Protein AF-I0IJE6-F1 (afdb_monomer_lite)

Radius of gyration: 28.17 Å; chains: 1; bounding box: 78×55×83 Å

Secondary structure (DSSP, 8-state):
---------SS-S-TTHHHHHHHHHHHHHHHHHHTT-----EEEEEEEE-S--TT---SEEEESTTTSS--HHHHTTHHHHHHHHHHHSGGGG----SHHHHHHHHHHHHHHHHHHHHHHHHHT-TTSPTTEEEEEPPPEEETTEEEEEEEEEEHHHHHHS---S--EEE-TTS-EEEPPSSHHHHHHHHHHHHHHHHHTSTTTTSSS-TT--HHHHHHHHHHHHHHHHHHHTT---TT--HHHHHHHHHHH--BTTB---EEEEE--GGGGTSTT---PPEEEEEEEEEPTT-HHHHHHHHTT-BTTEEEEEETTEEEEEEESTTSPPP-TTPPEEEEEEETTEEEEEETTEEEEEEETTEEE---PPPPHHHHHHHHHHHSTT--HHHHHHHHHHHHHHHTSSS-EEEEE-TTHHHHHHHTGGGSEEEEEEE--HHHHHHHHTSSSEEEE-TTSEEEEEEE-------TT--GGGHHHHHHHHHHHHH-SS--EEEEE-TTS-EEEESPPPPPB-HHHHHHHHHHHHHHHHS-GGGS-HHHHHHHHHHHHHTGGG--HHHHHHHHHHHHHHHHHHSSS-SS--PPPPP---TT--HHHHB-TTSPPS---

Sequence (612 aa):
MIGRMEYTIERFMWSYQAHFRMAAEFAAEGVAKQLGLELEPEVFLVGLRVEEPAAVVHAACVEPEDHHWADSASMDHLAEEIEAEVKRDPAAEMFISHPVGARRYAEGLRAAAVRRLILGHLEACDHRPPGRRILVSGAVRRDDHWICMVLTVDERVWEAVPSIEMTGREDHRGSVYHVPASLAEAAVRELFAEVSRALTMPDAGSDLHFLDAYDELLRRAGARFFFGLISRGGFGQRGDTRQFAALDGLSLAAYEKQEARGRIVLLGPLAAASDDAWAPPLSIRFREPLSIHNLRGLRKVLSLTNDSTAAVCTPDGVIGTASGVGSAEPVAGRPVLACFEGRAAWSVHAEGRELMRIEDGRPGLPAQPLEPVDFAFELRRRVPGLGRQDADALAGLATTLAGADHGAVLVVTPDAAAEAGRLQATSLPIEPVTLTEPLALTFAGIDGATLCDARMQVHAIGVILDGLATEKGDPARGARLNATLRYVESSPGRRCAMVVSEDGGIELLPKLKPAVHPEERRAALAELARLADDDPERHARKDELAAIERVRRCAHTLEDDHCAAANRDLASIESRFYKDAEFKITTPPWRVDPSFAPERDLREDAPRTTQD

pLDDT: mean 80.98, std 14.43, range [26.55, 97.56]

Organism: Phycisphaera mikurensis (strain NBRC 102666 / KCTC 22515 / FYK2301M01) (NCBI:txid1142394)

InterPro domains:
  IPR003390 DNA integrity scanning protein, DisA, N-terminal [PS51794] (376-521)
  IPR048554 Probable sensor domain DACNG [PF21752] (13-225)
  IPR048555 Probable sensor domain DACNH [PF21750] (243-350)

Foldseek 3Di:
DDDAPAVDQPQDPDDQQQLLQVLLQVLLVVLCVLQVHPFVKDKKKKWAFADDDPPRPARIDIVVAFADLDHRVLCSCLNVCLVVQLVPDPCVPDDDPDPVVVVVVSVQSSQVSSQCSVVVSQVPRPSDDPQKDKDKAGFADDDRIGMIMIMITRNVRVVPAQFADDQWDQDPVRDIDGAQGALSSLLVRLSSVQSNVLSPDPPRSPDSCSNVPSQVSSLSSVLRNVQSQLVLLQQDDPPDSVLLVLVLVLQQDDDPNFGQFFKEWEHEPVLPPDPPRDDADFPFFDPAADASNPSRVVSVQRVVGDQFKHFYAGSRHTGHMGGRPNPDAQDRSGTWMWGRDGRSWIFIDHSNDTRWITHVSGIYGDQPLCDLVNQLLQVCLQEPPQDSVNSSQVSVLLQLQLPDQAKAKEKEYQCLQVVCVVQVVQWAFDDWDADDNVVSNVLRPAAAHFGAYSRRITGTGRGQAQADQDPPADPVPDDRVRSVQRRCVRDPGRMWMWIHHSNSDTDIPPDDDAADAPVLLVVLLVQLQCVLPDDCVVDGPNSNSVSVVSCVSCLQQDDPVSLVSNQVSLCSSQCVVCVSHPDGDHDDRRDHNPPHDCVNRHDNPRDDPDDD

Structure (mmCIF, N/CA/C/O backbone):
data_AF-I0IJE6-F1
#
_entry.id   AF-I0IJE6-F1
#
loop_
_atom_site.group_PDB
_atom_site.id
_atom_site.type_symbol
_atom_site.label_atom_id
_atom_site.label_alt_id
_atom_site.label_comp_id
_atom_site.label_asym_id
_atom_site.label_entity_id
_atom_site.label_seq_id
_atom_site.pdbx_PDB_ins_code
_atom_site.Cartn_x
_atom_site.Cartn_y
_atom_site.Cartn_z
_atom_site.occupancy
_atom_site.B_iso_or_equiv
_atom_site.auth_seq_id
_atom_site.auth_comp_id
_atom_site.auth_asym_id
_atom_site.auth_atom_id
_atom_site.pdbx_PDB_model_num
ATOM 1 N N . MET A 1 1 ? -1.138 -26.558 -49.907 1.00 30.41 1 MET A N 1
ATOM 2 C CA . MET A 1 1 ? 0.188 -26.160 -49.400 1.00 30.41 1 MET A CA 1
ATOM 3 C C . MET A 1 1 ? -0.060 -24.859 -48.656 1.00 30.41 1 MET A C 1
ATOM 5 O O . MET A 1 1 ? -0.116 -23.812 -49.277 1.00 30.41 1 MET A O 1
ATOM 9 N N . ILE A 1 2 ? -0.473 -24.983 -47.396 1.00 26.55 2 ILE A N 1
ATOM 10 C CA . ILE A 1 2 ? -0.981 -23.889 -46.559 1.00 26.55 2 ILE A CA 1
ATOM 11 C C . ILE A 1 2 ? 0.128 -23.634 -45.545 1.00 26.55 2 ILE A C 1
ATOM 13 O O . ILE A 1 2 ? 0.554 -24.577 -44.876 1.00 26.55 2 ILE A O 1
ATOM 17 N N . GLY A 1 3 ? 0.669 -22.417 -45.550 1.00 28.00 3 GLY A N 1
ATOM 18 C CA . GLY A 1 3 ? 1.727 -22.006 -44.636 1.00 28.00 3 GLY A CA 1
ATOM 19 C C . GLY A 1 3 ? 1.231 -22.086 -43.199 1.00 28.00 3 GLY A C 1
ATOM 20 O O . GLY A 1 3 ? 0.157 -21.581 -42.889 1.00 28.00 3 GLY A O 1
ATOM 21 N N . ARG A 1 4 ? 2.005 -22.762 -42.349 1.00 27.58 4 ARG A N 1
ATOM 22 C CA . ARG A 1 4 ? 1.907 -22.637 -40.896 1.00 27.58 4 ARG A CA 1
ATOM 23 C C . ARG A 1 4 ? 2.245 -21.188 -40.544 1.00 27.58 4 ARG A C 1
ATOM 25 O O . ARG A 1 4 ? 3.359 -20.768 -40.838 1.00 27.58 4 ARG A O 1
ATOM 32 N N . MET A 1 5 ? 1.320 -20.443 -39.947 1.00 29.53 5 MET A N 1
ATOM 33 C CA . MET A 1 5 ? 1.705 -19.321 -39.091 1.00 29.53 5 MET A CA 1
ATOM 34 C C . MET A 1 5 ? 1.860 -19.901 -37.686 1.00 29.53 5 MET A C 1
ATOM 36 O O . MET A 1 5 ? 0.896 -20.026 -36.941 1.00 29.53 5 MET A O 1
ATOM 40 N N . GLU A 1 6 ? 3.074 -20.353 -37.374 1.00 30.70 6 GLU A N 1
ATOM 41 C CA . GLU A 1 6 ? 3.527 -20.466 -35.986 1.00 30.70 6 GLU A CA 1
ATOM 42 C C . GLU A 1 6 ? 3.416 -19.052 -35.386 1.00 30.70 6 GLU A C 1
ATOM 44 O O . GLU A 1 6 ? 3.846 -18.096 -36.040 1.00 30.70 6 GLU A O 1
ATOM 49 N N . TYR A 1 7 ? 2.814 -18.888 -34.197 1.00 38.88 7 TYR A N 1
ATOM 50 C CA . TYR A 1 7 ? 2.883 -17.618 -33.457 1.00 38.88 7 TYR A CA 1
ATOM 51 C C . TYR A 1 7 ? 4.349 -17.406 -33.086 1.00 38.88 7 TYR A C 1
ATOM 53 O O . TYR A 1 7 ? 4.851 -17.888 -32.072 1.00 38.88 7 TYR A O 1
ATOM 61 N N . THR A 1 8 ? 5.055 -16.769 -34.003 1.00 43.06 8 THR A N 1
ATOM 62 C CA . THR A 1 8 ? 6.453 -16.423 -33.872 1.00 43.06 8 THR A CA 1
ATOM 63 C C . THR A 1 8 ? 6.439 -15.084 -33.164 1.00 43.06 8 THR A C 1
ATOM 65 O O . THR A 1 8 ? 5.870 -14.140 -33.697 1.00 43.06 8 THR A O 1
ATOM 68 N N . ILE A 1 9 ? 6.989 -15.016 -31.952 1.00 55.72 9 ILE A N 1
ATOM 69 C CA . ILE A 1 9 ? 7.326 -13.735 -31.317 1.00 55.72 9 ILE A CA 1
ATOM 70 C C . ILE A 1 9 ? 8.219 -13.005 -32.329 1.00 55.72 9 ILE A C 1
ATOM 72 O O . ILE A 1 9 ? 9.339 -13.467 -32.574 1.00 55.72 9 ILE A O 1
ATOM 76 N N . GLU A 1 10 ? 7.713 -11.963 -32.993 1.00 59.53 10 GLU A N 1
ATOM 77 C CA . GLU A 1 10 ? 8.469 -11.269 -34.040 1.00 59.53 10 GLU A CA 1
ATOM 78 C C . GLU A 1 10 ? 9.587 -10.448 -33.387 1.00 59.53 10 GLU A C 1
ATOM 80 O O . GLU A 1 10 ? 10.744 -10.490 -33.812 1.00 59.53 10 GLU A O 1
ATOM 85 N N . ARG A 1 11 ? 9.276 -9.803 -32.258 1.00 70.50 11 ARG A N 1
ATOM 86 C CA . ARG A 1 11 ? 10.177 -8.995 -31.428 1.00 70.50 11 ARG A CA 1
ATOM 87 C C . ARG A 1 11 ? 10.630 -9.762 -30.186 1.00 70.50 11 ARG A C 1
ATOM 89 O O . ARG A 1 11 ? 10.318 -9.451 -29.034 1.00 70.50 11 ARG A O 1
ATOM 96 N N . PHE A 1 12 ? 11.435 -10.783 -30.450 1.00 78.44 12 PHE A N 1
ATOM 97 C CA . PHE A 1 12 ? 12.003 -11.671 -29.441 1.00 78.44 12 PHE A CA 1
ATOM 98 C C . PHE A 1 12 ? 13.145 -11.015 -28.646 1.00 78.44 12 PHE A C 1
ATOM 100 O O . PHE A 1 12 ? 14.198 -10.693 -29.199 1.00 78.44 12 PHE A O 1
ATOM 107 N N . MET A 1 13 ? 12.970 -10.886 -27.326 1.00 84.12 13 MET A N 1
ATOM 108 C CA . MET A 1 13 ? 14.042 -10.544 -26.384 1.00 84.12 13 MET A CA 1
ATOM 109 C C . MET A 1 13 ? 14.630 -11.799 -25.726 1.00 84.12 13 MET A C 1
ATOM 111 O O . MET A 1 13 ? 15.848 -11.951 -25.699 1.00 84.12 13 MET A O 1
ATOM 115 N N . TRP A 1 14 ? 13.780 -12.688 -25.188 1.00 86.81 14 TRP A N 1
ATOM 116 C CA . TRP A 1 14 ? 14.159 -14.019 -24.686 1.00 86.81 14 TRP A CA 1
ATOM 117 C C . TRP A 1 14 ? 12.934 -14.942 -24.520 1.00 86.81 14 TRP A C 1
ATOM 119 O O . TRP A 1 14 ? 11.794 -14.489 -24.439 1.00 86.81 14 TRP A O 1
ATOM 129 N N . SER A 1 15 ? 13.161 -16.252 -24.375 1.00 79.56 15 SER A N 1
ATOM 130 C CA . SER A 1 15 ? 12.117 -17.292 -24.463 1.00 79.56 15 SER A CA 1
ATOM 131 C C . SER A 1 15 ? 10.980 -17.238 -23.435 1.00 79.56 15 SER A C 1
ATOM 133 O O . SER A 1 15 ? 9.927 -17.818 -23.676 1.00 79.56 15 SER A O 1
ATOM 135 N N . TYR A 1 16 ? 11.174 -16.587 -22.287 1.00 83.88 16 TYR A N 1
ATOM 136 C CA . TYR A 1 16 ? 10.201 -16.566 -21.185 1.00 83.88 16 TYR A CA 1
ATOM 137 C C . TYR A 1 16 ? 9.647 -15.158 -20.908 1.00 83.88 16 TYR A C 1
ATOM 139 O O . TYR A 1 16 ? 9.046 -14.936 -19.857 1.00 83.88 16 TYR A O 1
ATOM 147 N N . GLN A 1 17 ? 9.825 -14.208 -21.836 1.00 84.94 17 GLN A N 1
ATOM 148 C CA . GLN A 1 17 ? 9.442 -12.802 -21.646 1.00 84.94 17 GLN A CA 1
ATOM 149 C C . GLN A 1 17 ? 7.967 -12.608 -21.264 1.00 84.94 17 GLN A C 1
ATOM 151 O O . GLN A 1 17 ? 7.673 -11.893 -20.306 1.00 84.94 17 GLN A O 1
ATOM 156 N N . ALA A 1 18 ? 7.050 -13.325 -21.920 1.00 83.31 18 ALA A N 1
ATOM 157 C CA . ALA A 1 18 ? 5.619 -13.237 -21.639 1.00 83.31 18 ALA A CA 1
ATOM 158 C C . ALA A 1 18 ? 5.265 -13.757 -20.235 1.00 83.31 18 ALA A C 1
ATOM 160 O O . ALA A 1 18 ? 4.507 -13.124 -19.500 1.00 83.31 18 ALA A O 1
ATOM 161 N N . HIS A 1 19 ? 5.845 -14.892 -19.829 1.00 80.62 19 HIS A N 1
ATOM 162 C CA . HIS A 1 19 ? 5.647 -15.457 -18.488 1.00 80.62 19 HIS A CA 1
ATOM 163 C C . HIS A 1 19 ? 6.209 -14.541 -17.405 1.00 80.62 19 HIS A C 1
ATOM 165 O O . HIS A 1 19 ? 5.562 -14.307 -16.386 1.00 80.62 19 HIS A O 1
ATOM 171 N N . PHE A 1 20 ? 7.398 -13.993 -17.650 1.00 86.31 20 PHE A N 1
ATOM 172 C CA . PHE A 1 20 ? 8.044 -13.065 -16.739 1.00 86.31 20 PHE A CA 1
ATOM 173 C C . PHE A 1 20 ? 7.200 -11.806 -16.519 1.00 86.31 20 PHE A C 1
ATOM 175 O O . PHE A 1 20 ? 6.989 -11.401 -15.377 1.00 86.31 20 PHE A O 1
ATOM 182 N N . ARG A 1 21 ? 6.678 -11.218 -17.603 1.00 89.62 21 ARG A N 1
ATOM 183 C CA . ARG A 1 21 ? 5.782 -10.059 -17.545 1.00 89.62 21 ARG A CA 1
ATOM 184 C C . ARG A 1 21 ? 4.524 -10.358 -16.730 1.00 89.62 21 ARG A C 1
ATOM 186 O O . ARG A 1 21 ? 4.221 -9.600 -15.816 1.00 89.62 21 ARG A O 1
ATOM 193 N N . MET A 1 22 ? 3.833 -11.467 -17.013 1.00 83.25 22 MET A N 1
ATOM 194 C CA . MET A 1 22 ? 2.630 -11.862 -16.263 1.00 83.25 22 MET A CA 1
ATOM 195 C C . MET A 1 22 ? 2.921 -12.042 -14.769 1.00 83.25 22 MET A C 1
ATOM 197 O O . MET A 1 22 ? 2.165 -11.561 -13.934 1.00 83.25 22 MET A O 1
ATOM 201 N N . ALA A 1 23 ? 4.033 -12.694 -14.416 1.00 83.81 23 ALA A N 1
ATOM 202 C CA . ALA A 1 23 ? 4.430 -12.856 -13.019 1.00 83.81 23 ALA A CA 1
ATOM 203 C C . ALA A 1 23 ? 4.714 -11.504 -12.335 1.00 83.81 23 ALA A C 1
ATOM 205 O O . ALA A 1 23 ? 4.320 -11.294 -11.189 1.00 83.81 23 ALA A O 1
ATOM 206 N N . ALA A 1 24 ? 5.359 -10.570 -13.040 1.00 89.69 24 ALA A N 1
ATOM 207 C CA . ALA A 1 24 ? 5.602 -9.221 -12.533 1.00 89.69 24 ALA A CA 1
ATOM 208 C C . ALA A 1 24 ? 4.302 -8.411 -12.359 1.00 89.69 24 ALA A C 1
ATOM 210 O O . ALA A 1 24 ? 4.184 -7.659 -11.392 1.00 89.69 24 ALA A O 1
ATOM 211 N N . GLU A 1 25 ? 3.325 -8.588 -13.252 1.00 90.25 25 GLU A N 1
ATOM 212 C CA . GLU A 1 25 ? 1.989 -7.984 -13.163 1.00 90.25 25 GLU A CA 1
ATOM 213 C C . GLU A 1 25 ? 1.221 -8.494 -11.940 1.00 90.25 25 GLU A C 1
ATOM 215 O O . GLU A 1 25 ? 0.832 -7.697 -11.087 1.00 90.25 25 GLU A O 1
ATOM 220 N N . PHE A 1 26 ? 1.128 -9.817 -11.764 1.00 84.50 26 PHE A N 1
ATOM 221 C CA . PHE A 1 26 ? 0.513 -10.414 -10.573 1.00 84.50 26 PHE A CA 1
ATOM 222 C C . PHE A 1 26 ? 1.192 -9.973 -9.275 1.00 84.50 26 PHE A C 1
ATOM 224 O O . PHE A 1 26 ? 0.527 -9.745 -8.264 1.00 84.50 26 PHE A O 1
ATOM 231 N N . ALA A 1 27 ? 2.516 -9.819 -9.287 1.00 89.38 27 ALA A N 1
ATOM 232 C CA . ALA A 1 27 ? 3.235 -9.319 -8.127 1.00 89.38 27 ALA A CA 1
ATOM 233 C C . ALA A 1 27 ? 2.911 -7.849 -7.825 1.00 89.38 27 ALA A C 1
ATOM 235 O O . ALA A 1 27 ? 2.764 -7.486 -6.657 1.00 89.38 27 ALA A O 1
ATOM 236 N N . ALA A 1 28 ? 2.772 -7.005 -8.853 1.00 91.31 28 ALA A N 1
ATOM 237 C CA . ALA A 1 28 ? 2.346 -5.618 -8.690 1.00 91.31 28 ALA A CA 1
ATOM 238 C C . ALA A 1 28 ? 0.923 -5.532 -8.110 1.00 91.31 28 ALA A C 1
ATOM 240 O O . ALA A 1 28 ? 0.698 -4.773 -7.164 1.00 91.31 28 ALA A O 1
ATOM 241 N N . GLU A 1 29 ? -0.009 -6.356 -8.604 1.00 88.19 29 GLU A N 1
ATOM 242 C CA . GLU A 1 29 ? -1.368 -6.486 -8.052 1.00 88.19 29 GLU A CA 1
ATOM 243 C C . GLU A 1 29 ? -1.343 -6.946 -6.591 1.00 88.19 29 GLU A C 1
ATOM 245 O O . GLU A 1 29 ? -2.028 -6.377 -5.737 1.00 88.19 29 GLU A O 1
ATOM 250 N N . GLY A 1 30 ? -0.520 -7.951 -6.281 1.00 85.69 30 GLY A N 1
ATOM 251 C CA . GLY A 1 30 ? -0.337 -8.469 -4.930 1.00 85.69 30 GLY A CA 1
ATOM 252 C C . GLY A 1 30 ? 0.163 -7.399 -3.962 1.00 85.69 30 GLY A C 1
ATOM 253 O O . GLY A 1 30 ? -0.419 -7.223 -2.891 1.00 85.69 30 GLY A O 1
ATOM 254 N N . VAL A 1 31 ? 1.188 -6.635 -4.351 1.00 90.75 31 VAL A N 1
ATOM 255 C CA . VAL A 1 31 ? 1.720 -5.519 -3.552 1.00 90.75 31 VAL A CA 1
ATOM 256 C C . VAL A 1 31 ? 0.666 -4.428 -3.348 1.00 90.75 31 VAL A C 1
ATOM 258 O O . VAL A 1 31 ? 0.469 -3.990 -2.213 1.00 90.75 31 VAL A O 1
ATOM 261 N N . ALA A 1 32 ? -0.048 -4.019 -4.403 1.00 89.00 32 ALA A N 1
ATOM 262 C CA . ALA A 1 32 ? -1.111 -3.015 -4.307 1.00 89.00 32 ALA A CA 1
ATOM 263 C C . ALA A 1 32 ? -2.217 -3.456 -3.335 1.00 89.00 32 ALA A C 1
ATOM 265 O O . ALA A 1 32 ? -2.600 -2.707 -2.435 1.00 89.00 32 ALA A O 1
ATOM 266 N N . LYS A 1 33 ? -2.649 -4.718 -3.440 1.00 84.00 33 LYS A N 1
ATOM 267 C CA . LYS A 1 33 ? -3.659 -5.314 -2.564 1.00 84.00 33 LYS A CA 1
ATOM 268 C C . LYS A 1 33 ? -3.224 -5.352 -1.099 1.00 84.00 33 LYS A C 1
ATOM 270 O O . LYS A 1 33 ? -4.039 -5.058 -0.229 1.00 84.00 33 LYS A O 1
ATOM 275 N N . GLN A 1 34 ? -1.970 -5.705 -0.813 1.00 84.50 34 GLN A N 1
ATOM 276 C CA . GLN A 1 34 ? -1.448 -5.718 0.562 1.00 84.50 34 GLN A CA 1
ATOM 277 C C . GLN A 1 34 ? -1.358 -4.310 1.165 1.00 84.50 34 GLN A C 1
ATOM 279 O O . GLN A 1 34 ? -1.547 -4.145 2.365 1.00 84.50 34 GLN A O 1
ATOM 284 N N . LEU A 1 35 ? -1.125 -3.290 0.335 1.00 86.81 35 LEU A N 1
ATOM 285 C CA . LEU A 1 35 ? -1.190 -1.886 0.748 1.00 86.81 35 LEU A CA 1
ATOM 286 C C . LEU A 1 35 ? -2.627 -1.347 0.854 1.00 86.81 35 LEU A C 1
ATOM 288 O O . LEU A 1 35 ? -2.806 -0.215 1.294 1.00 86.81 35 LEU A O 1
ATOM 292 N N . GLY A 1 36 ? -3.640 -2.128 0.461 1.00 81.06 36 GLY A N 1
ATOM 293 C CA . GLY A 1 36 ? -5.037 -1.695 0.440 1.00 81.06 36 GLY A CA 1
ATOM 294 C C . GLY A 1 36 ? -5.353 -0.681 -0.663 1.00 81.06 36 GLY A C 1
ATOM 295 O O . GLY A 1 36 ? -6.285 0.101 -0.508 1.00 81.06 36 GLY A O 1
ATOM 296 N N . LEU A 1 37 ? -4.582 -0.674 -1.755 1.00 82.69 37 LEU A N 1
ATOM 297 C CA . LEU A 1 37 ? -4.745 0.255 -2.871 1.00 82.69 37 LEU A CA 1
ATOM 298 C C . LEU A 1 37 ? -5.329 -0.430 -4.110 1.00 82.69 37 LEU A C 1
ATOM 300 O O . LEU A 1 37 ? -4.880 -1.502 -4.517 1.00 82.69 37 LEU A O 1
ATOM 304 N N . GLU A 1 38 ? -6.252 0.253 -4.782 1.00 80.81 38 GLU A N 1
ATOM 305 C CA . GLU A 1 38 ? -6.764 -0.123 -6.104 1.00 80.81 38 GLU A CA 1
ATOM 306 C C . GLU A 1 38 ? -5.952 0.590 -7.201 1.00 80.81 38 GLU A C 1
ATOM 308 O O . GLU A 1 38 ? -6.444 1.474 -7.889 1.00 80.81 38 GLU A O 1
ATOM 313 N N . LEU A 1 39 ? -4.663 0.246 -7.334 1.00 80.88 39 LEU A N 1
ATOM 314 C CA . LEU A 1 39 ? -3.755 0.897 -8.299 1.00 80.88 39 LEU A CA 1
ATOM 315 C C . LEU A 1 39 ? -3.996 0.503 -9.765 1.00 80.88 39 LEU A C 1
ATOM 317 O O . LEU A 1 39 ? -3.409 1.126 -10.649 1.00 80.88 39 LEU A O 1
ATOM 321 N N . GLU A 1 40 ? -4.792 -0.542 -10.014 1.00 83.75 40 GLU A N 1
ATOM 322 C CA . GLU A 1 40 ? -5.006 -1.141 -11.342 1.00 83.75 40 GLU A CA 1
ATOM 323 C C . GLU A 1 40 ? -3.682 -1.314 -12.119 1.00 83.75 40 GLU A C 1
ATOM 325 O O . GLU A 1 40 ? -3.519 -0.706 -13.176 1.00 83.75 40 GLU A O 1
ATOM 330 N N . PRO A 1 41 ? -2.675 -2.030 -11.585 1.00 88.81 41 PRO A N 1
ATOM 331 C CA . PRO A 1 41 ? -1.350 -2.069 -12.193 1.00 88.81 41 PRO A CA 1
ATOM 332 C C . PRO A 1 41 ? -1.381 -2.753 -13.564 1.00 88.81 41 PRO A C 1
ATOM 334 O O . PRO A 1 41 ? -1.995 -3.798 -13.726 1.00 88.81 41 PRO A O 1
ATOM 337 N N . GLU A 1 42 ? -0.675 -2.175 -14.531 1.00 89.19 42 GLU A N 1
ATOM 338 C CA . GLU A 1 42 ? -0.478 -2.749 -15.868 1.00 89.19 42 GLU A CA 1
ATOM 339 C C . GLU A 1 42 ? 1.024 -2.820 -16.142 1.00 89.19 42 GLU A C 1
ATOM 341 O O . GLU A 1 42 ? 1.747 -1.842 -15.914 1.00 89.19 42 GLU A O 1
ATOM 346 N N . VAL A 1 43 ? 1.503 -3.971 -16.619 1.00 90.81 43 VAL A N 1
ATOM 347 C CA . VAL A 1 43 ? 2.941 -4.210 -16.804 1.00 90.81 43 VAL A CA 1
ATOM 348 C C . VAL A 1 43 ? 3.283 -4.588 -18.236 1.00 90.81 43 VAL A C 1
ATOM 350 O O . VAL A 1 43 ? 2.755 -5.560 -18.777 1.00 90.81 43 VAL A O 1
ATOM 353 N N . PHE A 1 44 ? 4.284 -3.898 -18.783 1.00 91.62 44 PHE A N 1
ATOM 354 C CA . PHE A 1 44 ? 4.956 -4.264 -20.027 1.00 91.62 44 PHE A CA 1
ATOM 355 C C . PHE A 1 44 ? 6.474 -4.223 -19.881 1.00 91.62 44 PHE A C 1
ATOM 357 O O . PHE A 1 44 ? 7.021 -3.625 -18.952 1.00 91.62 44 PHE A O 1
ATOM 364 N N . LEU A 1 45 ? 7.173 -4.893 -20.788 1.00 93.69 45 LEU A N 1
ATOM 365 C CA . LEU A 1 45 ? 8.631 -4.900 -20.832 1.00 93.69 45 LEU A CA 1
ATOM 366 C C . LEU A 1 45 ? 9.098 -4.133 -22.060 1.00 93.69 45 LEU A C 1
ATOM 368 O O . LEU A 1 45 ? 8.511 -4.271 -23.126 1.00 93.69 45 LEU A O 1
ATOM 372 N N . VAL A 1 46 ? 10.171 -3.365 -21.914 1.00 94.88 46 VAL A N 1
ATOM 373 C CA . VAL A 1 46 ? 10.811 -2.650 -23.020 1.00 94.88 46 VAL A CA 1
ATOM 374 C C . VAL A 1 46 ? 12.272 -3.066 -23.088 1.00 94.88 46 VAL A C 1
ATOM 376 O O . VAL A 1 46 ? 13.026 -2.852 -22.138 1.00 94.88 46 VAL A O 1
ATOM 379 N N . GLY A 1 47 ? 12.657 -3.668 -24.207 1.00 94.12 47 GLY A N 1
ATOM 380 C CA . GLY A 1 47 ? 14.016 -4.049 -24.554 1.00 94.12 47 GLY A CA 1
ATOM 381 C C . GLY A 1 47 ? 14.612 -3.094 -25.579 1.00 94.12 47 GLY A C 1
ATOM 382 O O . GLY A 1 47 ? 14.039 -2.937 -26.650 1.00 94.12 47 GLY A O 1
ATOM 383 N N . LEU A 1 48 ? 15.773 -2.501 -25.295 1.00 93.44 48 LEU A N 1
ATOM 384 C CA . LEU A 1 48 ? 16.585 -1.784 -26.287 1.00 93.44 48 LEU A CA 1
ATOM 385 C C . LEU A 1 48 ? 17.849 -2.578 -26.594 1.00 93.44 48 LEU A C 1
ATOM 387 O O . LEU A 1 48 ? 18.529 -3.035 -25.676 1.00 93.44 48 LEU A O 1
ATOM 391 N N . ARG A 1 49 ? 18.197 -2.729 -27.868 1.00 90.69 49 ARG A N 1
ATOM 392 C CA . ARG A 1 49 ? 19.401 -3.461 -28.283 1.00 90.69 49 ARG A CA 1
ATOM 393 C C . ARG A 1 49 ? 20.672 -2.850 -27.674 1.00 90.69 49 ARG A C 1
ATOM 395 O O . ARG A 1 49 ? 20.824 -1.632 -27.630 1.00 90.69 49 ARG A O 1
ATOM 402 N N . VAL A 1 50 ? 21.593 -3.698 -27.208 1.00 82.12 50 VAL A N 1
ATOM 403 C CA . VAL A 1 50 ? 22.817 -3.266 -26.507 1.00 82.12 50 VAL A CA 1
ATOM 404 C C . VAL A 1 50 ? 23.900 -2.779 -27.472 1.00 82.12 50 VAL A C 1
ATOM 406 O O . VAL A 1 50 ? 24.408 -1.679 -27.296 1.00 82.12 50 VAL A O 1
ATOM 409 N N . GLU A 1 51 ? 24.275 -3.594 -28.461 1.00 70.44 51 GLU A N 1
ATOM 410 C CA . GLU A 1 51 ? 25.303 -3.306 -29.475 1.00 70.44 51 GLU A CA 1
ATOM 411 C C . GLU A 1 51 ? 24.982 -4.096 -30.760 1.00 70.44 51 GLU A C 1
ATOM 413 O O . GLU A 1 51 ? 24.256 -5.090 -30.713 1.00 70.44 51 GLU A O 1
ATOM 418 N N . GLU A 1 52 ? 25.516 -3.679 -31.914 1.00 54.94 52 GLU A N 1
ATOM 419 C CA . GLU A 1 52 ? 25.443 -4.488 -33.140 1.00 54.94 52 GLU A CA 1
ATOM 420 C C . GLU A 1 52 ? 26.223 -5.803 -32.964 1.00 54.94 52 GLU A C 1
ATOM 422 O O . GLU A 1 52 ? 27.412 -5.803 -32.631 1.00 54.94 52 GLU A O 1
ATOM 427 N N . PRO A 1 53 ? 25.566 -6.938 -33.242 1.00 52.84 53 PRO A N 1
ATOM 428 C CA . PRO A 1 53 ? 25.730 -7.538 -34.562 1.00 52.84 53 PRO A CA 1
ATOM 429 C C . PRO A 1 53 ? 24.395 -7.714 -35.306 1.00 52.84 53 PRO A C 1
ATOM 431 O O . PRO A 1 53 ? 23.316 -7.683 -34.724 1.00 52.84 53 PRO A O 1
ATOM 434 N N . ALA A 1 54 ? 24.486 -7.965 -36.617 1.00 51.81 54 ALA A N 1
ATOM 435 C CA . ALA A 1 54 ? 23.378 -8.090 -37.578 1.00 51.81 54 ALA A CA 1
ATOM 436 C C . ALA A 1 54 ? 22.362 -9.235 -37.325 1.00 51.81 54 ALA A C 1
ATOM 438 O O . ALA A 1 54 ? 21.543 -9.518 -38.196 1.00 51.81 54 ALA A O 1
ATOM 439 N N . ALA A 1 55 ? 22.433 -9.929 -36.184 1.00 55.28 55 ALA A N 1
ATOM 440 C CA . ALA A 1 55 ? 21.566 -11.064 -35.860 1.00 55.28 55 ALA A CA 1
ATOM 441 C C . ALA A 1 55 ? 20.267 -10.657 -35.138 1.00 55.28 55 ALA A C 1
ATOM 443 O O . ALA A 1 55 ? 19.286 -11.393 -35.219 1.00 55.28 55 ALA A O 1
ATOM 444 N N . VAL A 1 56 ? 20.241 -9.499 -34.466 1.00 61.12 56 VAL A N 1
ATOM 445 C CA . VAL A 1 56 ? 19.037 -8.981 -33.794 1.00 61.12 56 VAL A CA 1
ATOM 446 C C . VAL A 1 56 ? 18.291 -8.055 -34.748 1.00 61.12 56 VAL A C 1
ATOM 448 O O . VAL A 1 56 ? 18.791 -6.986 -35.108 1.00 61.12 56 VAL A O 1
ATOM 451 N N . VAL A 1 57 ? 17.104 -8.492 -35.170 1.00 65.75 57 VAL A N 1
ATOM 452 C CA . VAL A 1 57 ? 16.295 -7.841 -36.214 1.00 65.75 57 VAL A CA 1
ATOM 453 C C . VAL A 1 57 ? 15.706 -6.506 -35.744 1.00 65.75 57 VAL A C 1
ATOM 455 O O . VAL A 1 57 ? 15.606 -5.577 -36.543 1.00 65.75 57 VAL A O 1
ATOM 458 N N . HIS A 1 58 ? 15.372 -6.380 -34.457 1.00 78.81 58 HIS A N 1
ATOM 459 C CA . HIS A 1 58 ? 14.663 -5.221 -33.906 1.00 78.81 58 HIS A CA 1
ATOM 460 C C . HIS A 1 58 ? 15.559 -4.397 -32.973 1.00 78.81 58 HIS A C 1
ATOM 462 O O . HIS A 1 58 ? 16.305 -4.952 -32.168 1.00 78.81 58 HIS A O 1
ATOM 468 N N . ALA A 1 59 ? 15.523 -3.067 -33.102 1.00 85.06 59 ALA A N 1
ATOM 469 C CA . ALA A 1 59 ? 16.305 -2.172 -32.247 1.00 85.06 59 ALA A CA 1
ATOM 470 C C . ALA A 1 59 ? 15.607 -1.936 -30.898 1.00 85.06 59 ALA A C 1
ATOM 472 O O . ALA A 1 59 ? 16.283 -1.835 -29.870 1.00 85.06 59 ALA A O 1
ATOM 473 N N . ALA A 1 60 ? 14.272 -1.921 -30.907 1.00 89.38 60 ALA A N 1
ATOM 474 C CA . ALA A 1 60 ? 13.430 -1.941 -29.725 1.00 89.38 60 ALA A CA 1
ATOM 475 C C . ALA A 1 60 ? 12.358 -3.045 -29.791 1.00 89.38 60 ALA A C 1
ATOM 477 O O . ALA A 1 60 ? 11.765 -3.323 -30.842 1.00 89.38 60 ALA A O 1
ATOM 478 N N . CYS A 1 61 ? 12.084 -3.638 -28.630 1.00 89.88 61 CYS A N 1
ATOM 479 C CA . CYS A 1 61 ? 11.081 -4.677 -28.427 1.00 89.88 61 CYS A CA 1
ATOM 480 C C . CYS A 1 61 ? 10.202 -4.304 -27.229 1.00 89.88 61 CYS A C 1
ATOM 482 O O . CYS A 1 61 ? 10.717 -4.088 -26.134 1.00 89.88 61 CYS A O 1
ATOM 484 N N . VAL A 1 62 ? 8.888 -4.255 -27.416 1.00 89.75 62 VAL A N 1
ATOM 485 C CA . VAL A 1 62 ? 7.896 -4.135 -26.344 1.00 89.75 62 VAL A CA 1
ATOM 486 C C . VAL A 1 62 ? 7.210 -5.485 -26.194 1.00 89.75 62 VAL A C 1
ATOM 488 O O . VAL A 1 62 ? 6.768 -6.062 -27.179 1.00 89.75 62 VAL A O 1
ATOM 491 N N . GLU A 1 63 ? 7.140 -6.001 -24.971 1.00 86.38 63 GLU A N 1
ATOM 492 C CA . GLU A 1 63 ? 6.396 -7.219 -24.654 1.00 86.38 63 GLU A CA 1
ATOM 493 C C . GLU A 1 63 ? 5.236 -6.876 -23.721 1.00 86.38 63 GLU A C 1
ATOM 495 O O . GLU A 1 63 ? 5.474 -6.357 -22.620 1.00 86.38 63 GLU A O 1
ATOM 500 N N . PRO A 1 64 ? 4.004 -7.250 -24.097 1.00 80.38 64 PRO A N 1
ATOM 501 C CA . PRO A 1 64 ? 3.564 -7.831 -25.376 1.00 80.38 64 PRO A CA 1
ATOM 502 C C . PRO A 1 64 ? 3.610 -6.858 -26.568 1.00 80.38 64 PRO A C 1
ATOM 504 O O . PRO A 1 64 ? 3.371 -5.664 -26.406 1.00 80.38 64 PRO A O 1
ATOM 507 N N . GLU A 1 65 ? 3.846 -7.403 -27.766 1.00 67.62 65 GLU A N 1
ATOM 508 C CA . GLU A 1 65 ? 4.136 -6.651 -29.004 1.00 67.62 65 GLU A CA 1
ATOM 509 C C . GLU A 1 65 ? 2.987 -5.742 -29.477 1.00 67.62 65 GLU A C 1
ATOM 511 O O . GLU A 1 65 ? 3.235 -4.597 -29.847 1.00 67.62 65 GLU A O 1
ATOM 516 N N . ASP A 1 66 ? 1.737 -6.217 -29.395 1.00 62.91 66 ASP A N 1
ATOM 517 C CA . ASP A 1 66 ? 0.555 -5.540 -29.971 1.00 62.91 66 ASP A CA 1
ATOM 518 C C . ASP A 1 66 ? -0.494 -5.093 -28.937 1.00 62.91 66 ASP A C 1
ATOM 520 O O . ASP A 1 66 ? -1.615 -4.702 -29.282 1.00 62.91 66 ASP A O 1
ATOM 524 N N . HIS A 1 67 ? -0.186 -5.223 -27.649 1.00 57.56 67 HIS A N 1
ATOM 525 C CA . HIS A 1 67 ? -1.212 -5.203 -26.601 1.00 57.56 67 HIS A CA 1
ATOM 526 C C . HIS A 1 67 ? -1.201 -3.946 -25.724 1.00 57.56 67 HIS A C 1
ATOM 528 O O . HIS A 1 67 ? -2.196 -3.690 -25.048 1.00 57.56 67 HIS A O 1
ATOM 534 N N . HIS A 1 68 ? -0.129 -3.150 -25.755 1.00 66.62 68 HIS A N 1
ATOM 535 C CA . HIS A 1 68 ? -0.044 -1.894 -25.009 1.00 66.62 68 HIS A CA 1
ATOM 536 C C . HIS A 1 68 ? -0.031 -0.680 -25.938 1.00 66.62 68 HIS A C 1
ATOM 538 O O . HIS A 1 68 ? 0.176 -0.764 -27.145 1.00 66.62 68 HIS A O 1
ATOM 544 N N . TRP A 1 69 ? -0.264 0.491 -25.353 1.00 75.94 69 TRP A N 1
ATOM 545 C CA . TRP A 1 69 ? -0.225 1.772 -26.058 1.00 75.94 69 TRP A CA 1
ATOM 546 C C . TRP A 1 69 ? 1.188 2.180 -26.509 1.00 75.94 69 TRP A C 1
ATOM 548 O O . TRP A 1 69 ? 1.322 3.069 -27.351 1.00 75.94 69 TRP A O 1
ATOM 558 N N . ALA A 1 70 ? 2.220 1.535 -25.960 1.00 79.81 70 ALA A N 1
ATOM 559 C CA . ALA A 1 70 ? 3.618 1.735 -26.305 1.00 79.81 70 ALA A CA 1
ATOM 560 C C . ALA A 1 70 ? 4.011 0.862 -27.506 1.00 79.81 70 ALA A C 1
ATOM 562 O O . ALA A 1 70 ? 4.095 -0.358 -27.393 1.00 79.81 70 ALA A O 1
ATOM 563 N N . ASP A 1 71 ? 4.272 1.497 -28.648 1.00 82.12 71 ASP A N 1
ATOM 564 C CA . ASP A 1 71 ? 4.700 0.810 -29.868 1.00 82.12 71 ASP A CA 1
ATOM 565 C C . ASP A 1 71 ? 6.228 0.670 -29.933 1.00 82.12 71 ASP A C 1
ATOM 567 O O . ASP A 1 71 ? 6.972 1.632 -29.719 1.00 82.12 71 ASP A O 1
ATOM 571 N N . SER A 1 72 ? 6.690 -0.521 -30.304 1.00 85.19 72 SER A N 1
ATOM 572 C CA . SER A 1 72 ? 8.112 -0.820 -30.447 1.00 85.19 72 SER A CA 1
ATOM 573 C C . SER A 1 72 ? 8.768 -0.022 -31.582 1.00 85.19 72 SER A C 1
ATOM 575 O O . SER A 1 72 ? 9.900 0.427 -31.420 1.00 85.19 72 SER A O 1
ATOM 577 N N . ALA A 1 73 ? 8.082 0.199 -32.715 1.00 83.62 73 ALA A N 1
ATOM 578 C CA . ALA A 1 73 ? 8.670 0.941 -33.840 1.00 83.62 73 ALA A CA 1
ATOM 579 C C . ALA A 1 73 ? 8.938 2.410 -33.477 1.00 83.62 73 ALA A C 1
ATOM 581 O O . ALA A 1 73 ? 9.955 2.983 -33.869 1.00 83.62 73 ALA A O 1
ATOM 582 N N . SER A 1 74 ? 8.075 3.000 -32.647 1.00 85.12 74 SER A N 1
ATOM 583 C CA . SER A 1 74 ? 8.295 4.341 -32.102 1.00 85.12 74 SER A CA 1
ATOM 584 C C . SER A 1 74 ? 9.586 4.462 -31.277 1.00 85.12 74 SER A C 1
ATOM 586 O O . SER A 1 74 ? 10.132 5.557 -31.179 1.00 85.12 74 SER A O 1
ATOM 588 N N . MET A 1 75 ? 10.116 3.358 -30.736 1.00 89.44 75 MET A N 1
ATOM 589 C CA . MET A 1 75 ? 11.290 3.331 -29.856 1.00 89.44 75 MET A CA 1
ATOM 590 C C . MET A 1 75 ? 12.590 2.879 -30.536 1.00 89.44 75 MET A C 1
ATOM 592 O O . MET A 1 75 ? 13.639 2.932 -29.898 1.00 89.44 75 MET A O 1
ATOM 596 N N . ASP A 1 76 ? 12.566 2.460 -31.807 1.00 88.38 76 ASP A N 1
ATOM 597 C CA . ASP A 1 76 ? 13.751 1.894 -32.480 1.00 88.38 76 ASP A CA 1
ATOM 598 C C . ASP A 1 76 ? 14.954 2.861 -32.475 1.00 88.38 76 ASP A C 1
ATOM 600 O O . ASP A 1 76 ? 16.100 2.442 -32.308 1.00 88.38 76 ASP A O 1
ATOM 604 N N . HIS A 1 77 ? 14.692 4.168 -32.569 1.00 89.75 77 HIS A N 1
ATOM 605 C CA . HIS A 1 77 ? 15.716 5.216 -32.524 1.00 89.75 77 HIS A CA 1
ATOM 606 C C . HIS A 1 77 ? 16.443 5.316 -31.167 1.00 89.75 77 HIS A C 1
ATOM 608 O O . HIS A 1 77 ? 17.607 5.711 -31.121 1.00 89.75 77 HIS A O 1
ATOM 614 N N . LEU A 1 78 ? 15.805 4.912 -30.060 1.00 92.62 78 LEU A N 1
ATOM 615 C CA . LEU A 1 78 ? 16.352 5.081 -28.708 1.00 92.62 78 LEU A CA 1
ATOM 616 C C . LEU A 1 78 ? 17.629 4.266 -28.483 1.00 92.62 78 LEU A C 1
ATOM 618 O O . LEU A 1 78 ? 18.497 4.692 -27.722 1.00 92.62 78 LEU A O 1
ATOM 622 N N . ALA A 1 79 ? 17.769 3.114 -29.146 1.00 89.25 79 ALA A N 1
ATOM 623 C CA . ALA A 1 79 ? 18.964 2.278 -29.033 1.00 89.25 79 ALA A CA 1
ATOM 624 C C . ALA A 1 79 ? 20.231 3.016 -29.511 1.00 89.25 79 ALA A C 1
ATOM 626 O O . ALA A 1 79 ? 21.303 2.863 -28.924 1.00 89.25 79 ALA A O 1
ATOM 627 N N . GLU A 1 80 ? 20.106 3.864 -30.534 1.00 89.81 80 GLU A N 1
ATOM 628 C CA . GLU A 1 80 ? 21.214 4.654 -31.087 1.00 89.81 80 GLU A CA 1
ATOM 629 C C . GLU A 1 80 ? 21.566 5.866 -30.204 1.00 89.81 80 GLU A C 1
ATOM 631 O O . GLU A 1 80 ? 22.690 6.376 -30.243 1.00 89.81 80 GLU A O 1
ATOM 636 N N . GLU A 1 81 ? 20.639 6.304 -29.347 1.00 92.88 81 GLU A N 1
ATOM 637 C CA . GLU A 1 81 ? 20.812 7.464 -28.471 1.00 92.88 81 GLU A CA 1
ATOM 638 C C . GLU A 1 81 ? 21.501 7.147 -27.136 1.00 92.88 81 GLU A C 1
ATOM 640 O O . GLU A 1 81 ? 21.999 8.068 -26.480 1.00 92.88 81 GLU A O 1
ATOM 645 N N . ILE A 1 82 ? 21.592 5.868 -26.743 1.00 92.38 82 ILE A N 1
ATOM 646 C CA . ILE A 1 82 ? 22.110 5.433 -25.430 1.00 92.38 82 ILE A CA 1
ATOM 647 C C . ILE A 1 82 ? 23.479 6.060 -25.128 1.00 92.38 82 ILE A C 1
ATOM 649 O O . ILE A 1 82 ? 23.672 6.675 -24.079 1.00 92.38 82 ILE A O 1
ATOM 653 N N . GLU A 1 83 ? 24.439 5.959 -26.050 1.00 92.00 83 GLU A N 1
ATOM 654 C CA . GLU A 1 83 ? 25.796 6.483 -25.835 1.00 92.00 83 GLU A CA 1
ATOM 655 C C . GLU A 1 83 ? 25.845 8.020 -25.815 1.00 92.00 83 GLU A C 1
ATOM 657 O O . GLU A 1 83 ? 26.688 8.611 -25.134 1.00 92.00 83 GLU A O 1
ATOM 662 N N . ALA A 1 84 ? 24.950 8.691 -26.545 1.00 92.44 84 ALA A N 1
ATOM 663 C CA . ALA A 1 84 ? 24.836 10.147 -26.515 1.00 92.44 84 ALA A CA 1
ATOM 664 C C . ALA A 1 84 ? 24.221 10.634 -25.195 1.00 92.44 84 ALA A C 1
ATOM 666 O O . ALA A 1 84 ? 24.618 11.679 -24.680 1.00 92.44 84 ALA A O 1
ATOM 667 N N . GLU A 1 85 ? 23.270 9.885 -24.641 1.00 92.00 85 GLU A N 1
ATOM 668 C CA . GLU A 1 85 ? 22.663 10.149 -23.337 1.00 92.00 85 GLU A CA 1
ATOM 669 C C . GLU A 1 85 ? 23.652 9.904 -22.187 1.00 92.00 85 GLU A C 1
ATOM 671 O O . GLU A 1 85 ? 23.757 10.729 -21.281 1.00 92.00 85 GLU A O 1
ATOM 676 N N . VAL A 1 86 ? 24.465 8.842 -22.255 1.00 90.56 86 VAL A N 1
ATOM 677 C CA . VAL A 1 86 ? 25.546 8.600 -21.279 1.00 90.56 86 VAL A CA 1
ATOM 678 C C . VAL A 1 86 ? 26.550 9.752 -21.265 1.00 90.56 86 VAL A C 1
ATOM 680 O O . VAL A 1 86 ? 26.934 10.207 -20.193 1.00 90.56 86 VAL A O 1
ATOM 683 N N . LYS A 1 87 ? 26.960 10.265 -22.433 1.00 90.38 87 LYS A N 1
ATOM 684 C CA . LYS A 1 87 ? 27.915 11.389 -22.527 1.00 90.38 87 LYS A CA 1
ATOM 685 C C . LYS A 1 87 ? 27.369 12.711 -21.985 1.00 90.38 87 LYS A C 1
ATOM 687 O O . LYS A 1 87 ? 28.163 13.577 -21.631 1.00 90.38 87 LYS A O 1
ATOM 692 N N . ARG A 1 88 ? 26.044 12.887 -21.969 1.00 88.56 88 ARG A N 1
ATOM 693 C CA . ARG A 1 88 ? 25.375 14.077 -21.421 1.00 88.56 88 ARG A CA 1
ATOM 694 C C . ARG A 1 88 ? 25.231 14.026 -19.900 1.00 88.56 88 ARG A C 1
ATOM 696 O O . ARG A 1 88 ? 25.013 15.070 -19.292 1.00 88.56 88 ARG A O 1
ATOM 703 N N . ASP A 1 89 ? 25.349 12.847 -19.291 1.00 81.56 89 ASP A N 1
ATOM 704 C CA . ASP A 1 89 ? 25.239 12.675 -17.845 1.00 81.56 89 ASP A CA 1
ATOM 705 C C . ASP A 1 89 ? 26.486 13.243 -17.137 1.00 81.56 89 ASP A C 1
ATOM 707 O O . ASP A 1 89 ? 27.592 12.757 -17.389 1.00 81.56 89 ASP A O 1
ATOM 711 N N . PRO A 1 90 ? 26.358 14.225 -16.222 1.00 80.94 90 PRO A N 1
ATOM 712 C CA . PRO A 1 90 ? 27.499 14.765 -15.475 1.00 80.94 90 PRO A CA 1
ATOM 713 C C . PRO A 1 90 ? 28.283 13.695 -14.703 1.00 80.94 90 PRO A C 1
ATOM 715 O O . PRO A 1 90 ? 29.484 13.834 -14.470 1.00 80.94 90 PRO A O 1
ATOM 718 N N . ALA A 1 91 ? 27.627 12.592 -14.327 1.00 78.94 91 ALA A N 1
ATOM 719 C CA . ALA A 1 91 ? 28.273 11.469 -13.662 1.00 78.94 91 ALA A CA 1
ATOM 720 C C . ALA A 1 91 ? 29.302 10.753 -14.567 1.00 78.94 91 ALA A C 1
ATOM 722 O O . ALA A 1 91 ? 30.219 10.107 -14.064 1.00 78.94 91 ALA A O 1
ATOM 723 N N . ALA A 1 92 ? 29.227 10.909 -15.893 1.00 81.88 92 ALA A N 1
ATOM 724 C CA . ALA A 1 92 ? 30.187 10.319 -16.826 1.00 81.88 92 ALA A CA 1
ATOM 725 C C . ALA A 1 92 ? 31.624 10.852 -16.661 1.00 81.88 92 ALA A C 1
ATOM 727 O O . ALA A 1 92 ? 32.572 10.176 -17.064 1.00 81.88 92 ALA A O 1
ATOM 728 N N . GLU A 1 93 ? 31.810 12.017 -16.032 1.00 80.31 93 GLU A N 1
ATOM 729 C CA . GLU A 1 93 ? 33.135 12.581 -15.736 1.00 80.31 93 GLU A CA 1
ATOM 730 C C . GLU A 1 93 ? 33.834 11.897 -14.542 1.00 80.31 93 GLU A C 1
ATOM 732 O O . GLU A 1 93 ? 35.028 12.107 -14.305 1.00 80.31 93 GLU A O 1
ATOM 737 N N . MET A 1 94 ? 33.122 11.060 -13.775 1.00 79.62 94 MET A N 1
ATOM 738 C CA . MET A 1 94 ? 33.682 10.396 -12.599 1.00 79.62 94 MET A CA 1
ATOM 739 C C . MET A 1 94 ? 34.704 9.317 -12.988 1.00 79.62 94 MET A C 1
ATOM 741 O O . MET A 1 94 ? 34.395 8.321 -13.642 1.00 79.62 94 MET A O 1
ATOM 745 N N . PHE A 1 95 ? 35.930 9.460 -12.480 1.00 79.25 95 PHE A N 1
ATOM 746 C CA . PHE A 1 95 ? 36.989 8.471 -12.663 1.00 79.25 95 PHE A CA 1
ATOM 747 C C . PHE A 1 95 ? 37.004 7.424 -11.540 1.00 79.25 95 PHE A C 1
ATOM 749 O O . PHE A 1 95 ? 37.181 7.751 -10.365 1.00 79.25 95 PHE A O 1
ATOM 756 N N . ILE A 1 96 ? 36.902 6.142 -11.908 1.00 79.88 96 ILE A N 1
ATOM 757 C CA . ILE A 1 96 ? 37.051 5.011 -10.984 1.00 79.88 96 ILE A CA 1
ATOM 758 C C . ILE A 1 96 ? 38.328 4.245 -11.318 1.00 79.88 96 ILE A C 1
ATOM 760 O O . ILE A 1 96 ? 38.450 3.635 -12.376 1.00 79.88 96 ILE A O 1
ATOM 764 N N . SER A 1 97 ? 39.275 4.236 -10.380 1.00 79.81 97 SER A N 1
ATOM 765 C CA . SER A 1 97 ? 40.601 3.634 -10.569 1.00 79.81 97 SER A CA 1
ATOM 766 C C . SER A 1 97 ? 40.597 2.103 -10.618 1.00 79.81 97 SER A C 1
ATOM 768 O O . SER A 1 97 ? 41.494 1.501 -11.205 1.00 79.81 97 SER A O 1
ATOM 770 N N . HIS A 1 98 ? 39.607 1.451 -10.001 1.00 88.50 98 HIS A N 1
ATOM 771 C CA . HIS A 1 98 ? 39.525 -0.007 -9.955 1.00 88.50 98 HIS A CA 1
ATOM 772 C C . HIS A 1 98 ? 38.822 -0.568 -11.209 1.00 88.50 98 HIS A C 1
ATOM 774 O O . HIS A 1 98 ? 37.648 -0.252 -11.406 1.00 88.50 98 HIS A O 1
ATOM 780 N N . PRO A 1 99 ? 39.434 -1.472 -12.004 1.00 84.12 99 PRO A N 1
ATOM 781 C CA . PRO A 1 99 ? 38.888 -1.914 -13.297 1.00 84.12 99 PRO A CA 1
ATOM 782 C C . PRO A 1 99 ? 37.476 -2.516 -13.241 1.00 84.12 99 PRO A C 1
ATOM 784 O O . PRO A 1 99 ? 36.623 -2.201 -14.068 1.00 84.12 99 PRO A O 1
ATOM 787 N N . VAL A 1 100 ? 37.195 -3.354 -12.236 1.00 86.44 100 VAL A N 1
ATOM 788 C CA . VAL A 1 100 ? 35.849 -3.932 -12.036 1.00 86.44 100 VAL A CA 1
ATOM 789 C C . VAL A 1 100 ? 34.842 -2.856 -11.626 1.00 86.44 100 VAL A C 1
ATOM 791 O O . VAL A 1 100 ? 33.682 -2.910 -12.022 1.00 86.44 100 VAL A O 1
ATOM 794 N N . GLY A 1 101 ? 35.289 -1.868 -10.845 1.00 81.00 101 GLY A N 1
ATOM 795 C CA . GLY A 1 101 ? 34.448 -0.752 -10.422 1.00 81.00 101 GLY A CA 1
ATOM 796 C C . GLY A 1 101 ? 34.117 0.160 -11.599 1.00 81.00 101 GLY A C 1
ATOM 797 O O . GLY A 1 101 ? 32.955 0.492 -11.788 1.00 81.00 101 GLY A O 1
ATOM 798 N N . ALA A 1 102 ? 35.112 0.480 -12.430 1.00 84.19 102 ALA A N 1
ATOM 799 C CA . ALA A 1 102 ? 34.947 1.266 -13.647 1.00 84.19 102 ALA A CA 1
ATOM 800 C C . ALA A 1 102 ? 33.964 0.607 -14.624 1.00 84.19 102 ALA A C 1
ATOM 802 O O . ALA A 1 102 ? 33.072 1.278 -15.133 1.00 84.19 102 ALA A O 1
ATOM 803 N N . ARG A 1 103 ? 34.067 -0.716 -14.829 1.00 85.94 103 ARG A N 1
ATOM 804 C CA . ARG A 1 103 ? 33.119 -1.459 -15.673 1.00 85.94 103 ARG A CA 1
ATOM 805 C C . ARG A 1 103 ? 31.693 -1.403 -15.124 1.00 85.94 103 ARG A C 1
ATOM 807 O O . ARG A 1 103 ? 30.791 -1.009 -15.851 1.00 85.94 103 ARG A O 1
ATOM 814 N N . ARG A 1 104 ? 31.501 -1.739 -13.842 1.00 85.06 104 ARG A N 1
ATOM 815 C CA . ARG A 1 104 ? 30.178 -1.699 -13.188 1.00 85.06 104 ARG A CA 1
ATOM 816 C C . ARG A 1 104 ? 29.556 -0.308 -13.224 1.00 85.06 104 ARG A C 1
ATOM 818 O O . ARG A 1 104 ? 28.351 -0.176 -13.384 1.00 85.06 104 ARG A O 1
ATOM 825 N N . TYR A 1 105 ? 30.374 0.725 -13.068 1.00 84.56 105 TYR A N 1
ATOM 826 C CA . TYR A 1 105 ? 29.917 2.104 -13.132 1.00 84.56 105 TYR A CA 1
ATOM 827 C C . TYR A 1 105 ? 29.499 2.507 -14.544 1.00 84.56 105 TYR A C 1
ATOM 829 O O . TYR A 1 105 ? 28.416 3.053 -14.718 1.00 84.56 105 TYR A O 1
ATOM 837 N N . ALA A 1 106 ? 30.298 2.164 -15.557 1.00 87.69 106 ALA A N 1
ATOM 838 C CA . ALA A 1 106 ? 29.952 2.405 -16.955 1.00 87.69 106 ALA A CA 1
ATOM 839 C C . ALA A 1 106 ? 28.683 1.645 -17.388 1.00 87.69 106 ALA A C 1
ATOM 841 O O . ALA A 1 106 ? 27.872 2.180 -18.139 1.00 87.69 106 ALA A O 1
ATOM 842 N N . GLU A 1 107 ? 28.486 0.412 -16.911 1.00 89.06 107 GLU A N 1
ATOM 843 C CA . GLU A 1 107 ? 27.235 -0.338 -17.094 1.00 89.06 107 GLU A CA 1
ATOM 844 C C . GLU A 1 107 ? 26.060 0.339 -16.375 1.00 89.06 107 GLU A C 1
ATOM 846 O O . GLU A 1 107 ? 24.988 0.474 -16.957 1.00 89.06 107 GLU A O 1
ATOM 851 N N . GLY A 1 108 ? 26.264 0.828 -15.148 1.00 88.75 108 GLY A N 1
ATOM 852 C CA . GLY A 1 108 ? 25.250 1.568 -14.393 1.00 88.75 108 GLY A CA 1
ATOM 853 C C . GLY A 1 108 ? 24.814 2.872 -15.068 1.00 88.75 108 GLY A C 1
ATOM 854 O O . GLY A 1 108 ? 23.622 3.172 -15.088 1.00 88.75 108 GLY A O 1
ATOM 855 N N . LEU A 1 109 ? 25.749 3.618 -15.670 1.00 88.56 109 LEU A N 1
ATOM 856 C CA . LEU A 1 109 ? 25.439 4.820 -16.454 1.00 88.56 109 LEU A CA 1
ATOM 857 C C . LEU A 1 109 ? 24.591 4.489 -17.687 1.00 88.56 109 LEU A C 1
ATOM 859 O O . LEU A 1 109 ? 23.596 5.165 -17.937 1.00 88.56 109 LEU A O 1
ATOM 863 N N . ARG A 1 110 ? 24.933 3.421 -18.422 1.00 93.12 110 ARG A N 1
ATOM 864 C CA . ARG A 1 110 ? 24.122 2.941 -19.556 1.00 93.12 110 ARG A CA 1
ATOM 865 C C . ARG A 1 110 ? 22.729 2.518 -19.117 1.00 93.12 110 ARG A C 1
ATOM 867 O O . ARG A 1 110 ? 21.752 2.924 -19.734 1.00 93.12 110 ARG A O 1
ATOM 874 N N . ALA A 1 111 ? 22.628 1.762 -18.027 1.00 92.00 111 ALA A N 1
ATOM 875 C CA . ALA A 1 111 ? 21.341 1.332 -17.499 1.00 92.00 111 ALA A CA 1
ATOM 876 C C . ALA A 1 111 ? 20.454 2.523 -17.090 1.00 92.00 111 ALA A C 1
ATOM 878 O O . ALA A 1 111 ? 19.249 2.526 -17.344 1.00 92.00 111 ALA A O 1
ATOM 879 N N . ALA A 1 112 ? 21.050 3.558 -16.488 1.00 90.69 112 ALA A N 1
ATOM 880 C CA . ALA A 1 112 ? 20.353 4.795 -16.149 1.00 90.69 112 ALA A CA 1
ATOM 881 C C . ALA A 1 112 ? 19.916 5.579 -17.399 1.00 90.69 112 ALA A C 1
ATOM 883 O O . ALA A 1 112 ? 18.784 6.059 -17.438 1.00 90.69 112 ALA A O 1
ATOM 884 N N . ALA A 1 113 ? 20.777 5.668 -18.418 1.00 93.38 113 ALA A N 1
ATOM 885 C CA . ALA A 1 113 ? 20.464 6.300 -19.698 1.00 93.38 113 ALA A CA 1
ATOM 886 C C . ALA A 1 113 ? 19.291 5.604 -20.406 1.00 93.38 113 ALA A C 1
ATOM 888 O O . ALA A 1 113 ? 18.324 6.269 -20.764 1.00 93.38 113 ALA A O 1
ATOM 889 N N . VAL A 1 114 ? 19.316 4.270 -20.513 1.00 95.38 114 VAL A N 1
ATOM 890 C CA . VAL A 1 114 ? 18.216 3.473 -21.088 1.00 95.38 114 VAL A CA 1
ATOM 891 C C . VAL A 1 114 ? 16.901 3.749 -20.364 1.00 95.38 114 VAL A C 1
ATOM 893 O O . VAL A 1 114 ? 15.893 4.045 -21.002 1.00 95.38 114 VAL A O 1
ATOM 896 N N . ARG A 1 115 ? 16.908 3.720 -19.026 1.00 94.69 115 ARG A N 1
ATOM 897 C CA . ARG A 1 115 ? 15.717 4.036 -18.228 1.00 94.69 115 ARG A CA 1
ATOM 898 C C . ARG A 1 115 ? 15.179 5.439 -18.532 1.00 94.69 115 ARG A C 1
ATOM 900 O O . ARG A 1 115 ? 13.967 5.593 -18.647 1.00 94.69 115 ARG A O 1
ATOM 907 N N . ARG A 1 116 ? 16.049 6.455 -18.622 1.00 93.81 116 ARG A N 1
ATOM 908 C CA . ARG A 1 116 ? 15.643 7.843 -18.919 1.00 93.81 116 ARG A CA 1
ATOM 909 C C . ARG A 1 116 ? 15.053 7.980 -20.318 1.00 93.81 116 ARG A C 1
ATOM 911 O O . ARG A 1 116 ? 14.013 8.611 -20.448 1.00 93.81 116 ARG A O 1
ATOM 918 N N . LEU A 1 117 ? 15.687 7.375 -21.323 1.00 95.62 117 LEU A N 1
ATOM 919 C CA . LEU A 1 117 ? 15.211 7.388 -22.708 1.00 95.62 117 LEU A CA 1
ATOM 920 C C . LEU A 1 117 ? 13.825 6.745 -22.822 1.00 95.62 117 LEU A C 1
ATOM 922 O O . LEU A 1 117 ? 12.910 7.361 -23.357 1.00 95.62 117 LEU A O 1
ATOM 926 N N . ILE A 1 118 ? 13.646 5.552 -22.242 1.00 95.38 118 ILE A N 1
ATOM 927 C CA . ILE A 1 118 ? 12.353 4.853 -22.239 1.00 95.38 118 ILE A CA 1
ATOM 928 C C . ILE A 1 118 ? 11.289 5.681 -21.513 1.00 95.38 118 ILE A C 1
ATOM 930 O O . ILE A 1 118 ? 10.212 5.893 -22.059 1.00 95.38 118 ILE A O 1
ATOM 934 N N . LEU A 1 119 ? 11.577 6.172 -20.301 1.00 94.50 119 LEU A N 1
ATOM 935 C CA . LEU A 1 119 ? 10.614 6.970 -19.538 1.00 94.50 119 LEU A CA 1
ATOM 936 C C . LEU A 1 119 ? 10.220 8.248 -20.290 1.00 94.50 119 LEU A C 1
ATOM 938 O O . LEU A 1 119 ? 9.032 8.507 -20.436 1.00 94.50 119 LEU A O 1
ATOM 942 N N . GLY A 1 120 ? 11.193 9.001 -20.810 1.00 93.56 120 GLY A N 1
ATOM 943 C CA . GLY A 1 120 ? 10.931 10.244 -21.536 1.00 93.56 120 GLY A CA 1
ATOM 944 C C . GLY A 1 120 ? 10.119 10.025 -22.814 1.00 93.56 120 GLY A C 1
ATOM 945 O O . GLY A 1 120 ? 9.194 10.785 -23.088 1.00 93.56 120 GLY A O 1
ATOM 946 N N . HIS A 1 121 ? 10.407 8.955 -23.562 1.00 94.12 121 HIS A N 1
ATOM 947 C CA . HIS A 1 121 ? 9.625 8.581 -24.745 1.00 94.12 121 HIS A CA 1
ATOM 948 C C . HIS A 1 121 ? 8.180 8.219 -24.389 1.00 94.12 121 HIS A C 1
ATOM 950 O O . HIS A 1 121 ? 7.238 8.668 -25.037 1.00 94.12 121 HIS A O 1
ATOM 956 N N . LEU A 1 122 ? 7.995 7.429 -23.330 1.00 92.06 122 LEU A N 1
ATOM 957 C CA . LEU A 1 122 ? 6.679 7.004 -22.858 1.00 92.06 122 LEU A CA 1
ATOM 958 C C . LEU A 1 122 ? 5.848 8.166 -22.296 1.00 92.06 122 LEU A C 1
ATOM 960 O O . LEU A 1 122 ? 4.640 8.216 -22.517 1.00 92.06 122 LEU A O 1
ATOM 964 N N . GLU A 1 123 ? 6.474 9.107 -21.589 1.00 90.12 123 GLU A N 1
ATOM 965 C CA . GLU A 1 123 ? 5.817 10.318 -21.083 1.00 90.12 123 GLU A CA 1
ATOM 966 C C . GLU A 1 123 ? 5.370 11.258 -22.211 1.00 90.12 123 GLU A C 1
ATOM 968 O O . GLU A 1 123 ? 4.342 11.918 -22.071 1.00 90.12 123 GLU A O 1
ATOM 973 N N . ALA A 1 124 ? 6.107 11.291 -23.325 1.00 88.94 124 ALA A N 1
ATOM 974 C CA . ALA A 1 124 ? 5.796 12.098 -24.505 1.00 88.94 124 ALA A CA 1
ATOM 975 C C . ALA A 1 124 ? 4.836 11.415 -25.500 1.00 88.94 124 ALA A C 1
ATOM 977 O O . ALA A 1 124 ? 4.515 11.995 -26.535 1.00 88.94 124 ALA A O 1
ATOM 978 N N . CYS A 1 125 ? 4.394 10.184 -25.232 1.00 85.19 125 CYS A N 1
ATOM 979 C CA . CYS A 1 125 ? 3.568 9.423 -26.162 1.00 85.19 125 CYS A CA 1
ATOM 980 C C . CYS A 1 125 ? 2.101 9.883 -26.144 1.00 85.19 125 CYS A C 1
ATOM 982 O O . CYS A 1 125 ? 1.399 9.724 -25.144 1.00 85.19 125 CYS A O 1
ATOM 984 N N . ASP A 1 126 ? 1.606 10.352 -27.292 1.00 74.50 126 ASP A N 1
ATOM 985 C CA . ASP A 1 126 ? 0.229 10.847 -27.454 1.00 74.50 126 ASP A CA 1
ATOM 986 C C . ASP A 1 126 ? -0.853 9.778 -27.212 1.00 74.50 126 ASP A C 1
ATOM 988 O O . ASP A 1 126 ? -1.996 10.097 -26.894 1.00 74.50 126 ASP A O 1
ATOM 992 N N . HIS A 1 127 ? -0.516 8.496 -27.374 1.00 76.69 127 HIS A N 1
ATOM 993 C CA . HIS A 1 127 ? -1.458 7.381 -27.222 1.00 76.69 127 HIS A CA 1
ATOM 994 C C . HIS A 1 127 ? -1.559 6.845 -25.792 1.00 76.69 127 HIS A C 1
ATOM 996 O O . HIS A 1 127 ? -2.262 5.859 -25.561 1.00 76.69 127 HIS A O 1
ATOM 1002 N N . ARG A 1 128 ? -0.856 7.464 -24.838 1.00 77.69 128 ARG A N 1
ATOM 1003 C CA . ARG A 1 128 ? -0.892 7.071 -23.432 1.00 77.69 128 ARG A CA 1
ATOM 1004 C C . ARG A 1 128 ? -2.316 7.201 -22.868 1.00 77.69 128 ARG A C 1
ATOM 1006 O O . ARG A 1 128 ? -2.932 8.255 -23.037 1.00 77.69 128 ARG A O 1
ATOM 1013 N N . PRO A 1 129 ? -2.828 6.194 -22.138 1.00 74.94 129 PRO A N 1
ATOM 1014 C CA . PRO A 1 129 ? -4.114 6.308 -21.471 1.00 74.94 129 PRO A CA 1
ATOM 1015 C C . PRO A 1 129 ? -4.110 7.484 -20.476 1.00 74.94 129 PRO A C 1
ATOM 1017 O O . PRO A 1 129 ? -3.155 7.623 -19.701 1.00 74.94 129 PRO A O 1
ATOM 1020 N N . PRO A 1 130 ? -5.150 8.337 -20.476 1.00 75.62 130 PRO A N 1
ATOM 1021 C CA . PRO A 1 130 ? -5.250 9.436 -19.523 1.00 75.62 130 PRO A CA 1
ATOM 1022 C C . PRO A 1 130 ? -5.361 8.900 -18.090 1.00 75.62 130 PRO A C 1
ATOM 1024 O O . PRO A 1 130 ? -5.860 7.799 -17.862 1.00 75.62 130 PRO A O 1
ATOM 1027 N N . GLY A 1 131 ? -4.881 9.679 -17.117 1.00 82.44 131 GLY A N 1
ATOM 1028 C CA . GLY A 1 131 ? -4.964 9.315 -15.697 1.00 82.44 131 GLY A CA 1
ATOM 1029 C C . GLY A 1 131 ? -4.053 8.158 -15.268 1.00 82.44 131 GLY A C 1
ATOM 1030 O O . GLY A 1 131 ? -4.294 7.558 -14.222 1.00 82.44 131 GLY A O 1
ATOM 1031 N N . ARG A 1 132 ? -3.013 7.827 -16.047 1.00 87.25 132 ARG A N 1
ATOM 1032 C CA . ARG A 1 132 ? -2.027 6.792 -15.699 1.00 87.25 132 ARG A CA 1
ATOM 1033 C C . ARG A 1 132 ? -0.661 7.389 -15.380 1.00 87.25 132 ARG A C 1
ATOM 1035 O O . ARG A 1 132 ? -0.077 8.088 -16.212 1.00 87.25 132 ARG A O 1
ATOM 1042 N N . ARG A 1 133 ? -0.113 7.029 -14.218 1.00 91.88 133 ARG A N 1
ATOM 1043 C CA . ARG A 1 133 ? 1.288 7.284 -13.862 1.00 91.88 133 ARG A CA 1
ATOM 1044 C C . ARG A 1 133 ? 2.172 6.194 -14.452 1.00 91.88 133 ARG A C 1
ATOM 1046 O O . ARG A 1 133 ? 1.831 5.020 -14.351 1.00 91.88 133 ARG A O 1
ATOM 1053 N N . ILE A 1 134 ? 3.318 6.568 -15.022 1.00 94.12 134 ILE A N 1
ATOM 1054 C CA . ILE A 1 134 ? 4.303 5.628 -15.576 1.00 94.12 134 ILE A CA 1
ATOM 1055 C C . ILE A 1 134 ? 5.501 5.528 -14.636 1.00 94.12 134 ILE A C 1
ATOM 1057 O O . ILE A 1 134 ? 6.083 6.532 -14.229 1.00 94.12 134 ILE A O 1
ATOM 1061 N N . LEU A 1 135 ? 5.903 4.302 -14.323 1.00 95.00 135 LEU A N 1
ATOM 1062 C CA . LEU A 1 135 ? 7.061 3.987 -13.502 1.00 95.00 135 LEU A CA 1
ATOM 1063 C C . LEU A 1 135 ? 7.935 2.989 -14.266 1.00 95.00 135 LEU A C 1
ATOM 1065 O O . LEU A 1 135 ? 7.452 1.964 -14.735 1.00 95.00 135 LEU A O 1
ATOM 1069 N N . VAL A 1 136 ? 9.233 3.272 -14.381 1.00 95.75 136 VAL A N 1
ATOM 1070 C CA . VAL A 1 136 ? 10.182 2.420 -15.119 1.00 95.75 136 VAL A CA 1
ATOM 1071 C C . VAL A 1 136 ? 11.264 1.902 -14.174 1.00 95.75 136 VAL A C 1
ATOM 1073 O O . VAL A 1 136 ? 11.872 2.685 -13.425 1.00 95.75 136 VAL A O 1
ATOM 1076 N N . SER A 1 137 ? 11.508 0.590 -14.213 1.00 95.56 137 SER A N 1
ATOM 1077 C CA . SER A 1 137 ? 12.554 -0.082 -13.437 1.00 95.56 137 SER A CA 1
ATOM 1078 C C . SER A 1 137 ? 13.960 0.335 -13.877 1.00 95.56 137 SER A C 1
ATOM 1080 O O . SER A 1 137 ? 14.155 1.042 -14.864 1.00 95.56 137 SER A O 1
ATOM 1082 N N . GLY A 1 138 ? 14.980 -0.113 -13.140 1.00 91.06 138 GLY A N 1
ATOM 1083 C CA . GLY A 1 138 ? 16.344 -0.088 -13.670 1.00 91.06 138 GLY A CA 1
ATOM 1084 C C . GLY A 1 138 ? 16.459 -1.010 -14.885 1.00 91.06 138 GLY A C 1
ATOM 1085 O O . GLY A 1 138 ? 15.810 -2.057 -14.913 1.00 91.06 138 GLY A O 1
ATOM 1086 N N . ALA A 1 139 ? 17.276 -0.623 -15.866 1.00 94.56 139 ALA A N 1
ATOM 1087 C CA . ALA A 1 139 ? 17.545 -1.468 -17.021 1.00 94.56 139 ALA A CA 1
ATOM 1088 C C . ALA A 1 139 ? 18.505 -2.602 -16.644 1.00 94.56 139 ALA A C 1
ATOM 1090 O O . ALA A 1 139 ? 19.554 -2.369 -16.035 1.00 94.56 139 ALA A O 1
ATOM 1091 N N . VAL A 1 140 ? 18.168 -3.825 -17.041 1.00 93.31 140 VAL A N 1
ATOM 1092 C CA . VAL A 1 140 ? 19.013 -5.007 -16.861 1.00 93.31 140 VAL A CA 1
ATOM 1093 C C . VAL A 1 140 ? 19.462 -5.498 -18.221 1.00 93.31 140 VAL A C 1
ATOM 1095 O O . VAL A 1 140 ? 18.643 -5.734 -19.104 1.00 93.31 140 VAL A O 1
ATOM 1098 N N . ARG A 1 141 ? 20.773 -5.671 -18.396 1.00 90.56 141 ARG A N 1
ATOM 1099 C CA . ARG A 1 141 ? 21.303 -6.305 -19.600 1.00 90.56 141 ARG A CA 1
ATOM 1100 C C . ARG A 1 141 ? 21.015 -7.802 -19.544 1.00 90.56 141 ARG A C 1
ATOM 1102 O O . ARG A 1 141 ? 21.509 -8.483 -18.644 1.00 90.56 141 ARG A O 1
ATOM 1109 N N . ARG A 1 142 ? 20.264 -8.300 -20.519 1.00 85.94 142 ARG A N 1
ATOM 1110 C CA . ARG A 1 142 ? 20.014 -9.722 -20.744 1.00 85.94 142 ARG A CA 1
ATOM 1111 C C . ARG A 1 142 ? 20.209 -10.015 -22.222 1.00 85.94 142 ARG A C 1
ATOM 1113 O O . ARG A 1 142 ? 19.579 -9.385 -23.066 1.00 85.94 142 ARG A O 1
ATOM 1120 N N . ASP A 1 143 ? 21.099 -10.961 -22.502 1.00 82.69 143 ASP A N 1
ATOM 1121 C CA . ASP A 1 143 ? 21.505 -11.314 -23.859 1.00 82.69 143 ASP A CA 1
ATOM 1122 C C . ASP A 1 143 ? 21.883 -10.046 -24.654 1.00 82.69 143 ASP A C 1
ATOM 1124 O O . ASP A 1 143 ? 22.779 -9.296 -24.237 1.00 82.69 143 ASP A O 1
ATOM 1128 N N . ASP A 1 144 ? 21.170 -9.772 -25.744 1.00 87.06 144 ASP A N 1
ATOM 1129 C CA . ASP A 1 144 ? 21.433 -8.645 -26.640 1.00 87.06 144 ASP A CA 1
ATOM 1130 C C . ASP A 1 144 ? 20.580 -7.395 -26.349 1.00 87.06 144 ASP A C 1
ATOM 1132 O O . ASP A 1 144 ? 20.656 -6.416 -27.095 1.00 87.06 144 ASP A O 1
ATOM 1136 N N . HIS A 1 145 ? 19.806 -7.385 -25.255 1.00 90.19 145 HIS A N 1
ATOM 1137 C CA . HIS A 1 145 ? 18.904 -6.286 -24.897 1.00 90.19 145 HIS A CA 1
ATOM 1138 C C . HIS A 1 145 ? 19.156 -5.724 -23.489 1.00 90.19 145 HIS A C 1
ATOM 1140 O O . HIS A 1 145 ? 19.473 -6.430 -22.530 1.00 90.19 145 HIS A O 1
ATOM 1146 N N . TRP A 1 146 ? 18.967 -4.417 -23.351 1.00 93.81 146 TRP A N 1
ATOM 1147 C CA . TRP A 1 146 ? 18.684 -3.745 -22.093 1.00 93.81 146 TRP A CA 1
ATOM 1148 C C . TRP A 1 146 ? 17.188 -3.785 -21.843 1.00 93.81 146 TRP A C 1
ATOM 1150 O O . TRP A 1 146 ? 16.434 -3.205 -22.613 1.00 93.81 146 TRP A O 1
ATOM 1160 N N . ILE A 1 147 ? 16.771 -4.438 -20.766 1.00 95.06 147 ILE A N 1
ATOM 1161 C CA . ILE A 1 147 ? 15.365 -4.705 -20.483 1.00 95.06 147 ILE A CA 1
ATOM 1162 C C . ILE A 1 147 ? 14.932 -3.900 -19.264 1.00 95.06 147 ILE A C 1
ATOM 1164 O O . ILE A 1 147 ? 15.530 -4.010 -18.190 1.00 95.06 147 ILE A O 1
ATOM 1168 N N . CYS A 1 148 ? 13.883 -3.106 -19.436 1.00 96.12 148 CYS A N 1
ATOM 1169 C CA . CYS A 1 148 ? 13.170 -2.415 -18.374 1.00 96.12 148 CYS A CA 1
ATOM 1170 C C . CYS A 1 148 ? 11.780 -3.026 -18.209 1.00 96.12 148 CYS A C 1
ATOM 1172 O O . CYS A 1 148 ? 11.096 -3.305 -19.191 1.00 96.12 148 CYS A O 1
ATOM 1174 N N . MET A 1 149 ? 11.333 -3.158 -16.965 1.00 95.56 149 MET A N 1
ATOM 1175 C CA . MET A 1 149 ? 9.916 -3.278 -16.655 1.00 95.56 149 MET A CA 1
ATOM 1176 C C . MET A 1 149 ? 9.314 -1.878 -16.612 1.00 95.56 149 MET A C 1
ATOM 1178 O O . MET A 1 149 ? 9.853 -0.979 -15.959 1.00 95.56 149 MET A O 1
ATOM 1182 N N . VAL A 1 150 ? 8.180 -1.714 -17.275 1.00 96.00 150 VAL A N 1
ATOM 1183 C CA . VAL A 1 150 ? 7.326 -0.543 -17.158 1.00 96.00 150 VAL A CA 1
ATOM 1184 C C . VAL A 1 150 ? 6.062 -0.950 -16.425 1.00 96.00 150 VAL A C 1
ATOM 1186 O O . VAL A 1 150 ? 5.421 -1.939 -16.767 1.00 96.00 150 VAL A O 1
ATOM 1189 N N . LEU A 1 151 ? 5.733 -0.182 -15.396 1.00 95.62 151 LEU A N 1
ATOM 1190 C CA . LEU A 1 151 ? 4.526 -0.311 -14.602 1.00 95.62 151 LEU A CA 1
ATOM 1191 C C . LEU A 1 151 ? 3.711 0.964 -14.787 1.00 95.62 151 LEU A C 1
ATOM 1193 O O . LEU A 1 151 ? 4.222 2.057 -14.530 1.00 95.62 151 LEU A O 1
ATOM 1197 N N . THR A 1 152 ? 2.453 0.831 -15.194 1.00 93.56 152 THR A N 1
ATOM 1198 C CA . THR A 1 152 ? 1.491 1.932 -15.126 1.00 93.56 152 THR A CA 1
ATOM 1199 C C . THR A 1 152 ? 0.494 1.688 -13.999 1.00 93.56 152 THR A C 1
ATOM 1201 O O . THR A 1 152 ? 0.176 0.540 -13.691 1.00 93.56 152 THR A O 1
ATOM 1204 N N . VAL A 1 153 ? 0.047 2.759 -13.345 1.00 92.44 153 VAL A N 1
ATOM 1205 C CA . VAL A 1 153 ? -0.916 2.724 -12.228 1.00 92.44 153 VAL A CA 1
ATOM 1206 C C . VAL A 1 153 ? -1.883 3.904 -12.320 1.00 92.44 153 VAL A C 1
ATOM 1208 O O . VAL A 1 153 ? -1.581 4.890 -12.995 1.00 92.44 153 VAL A O 1
ATOM 1211 N N . ASP A 1 154 ? -3.031 3.820 -11.647 1.00 86.62 154 ASP A N 1
ATOM 1212 C CA . ASP A 1 154 ? -3.983 4.931 -11.527 1.00 86.62 154 ASP A CA 1
ATOM 1213 C C . ASP A 1 154 ? -3.325 6.134 -10.824 1.00 86.62 154 ASP A C 1
ATOM 1215 O O . ASP A 1 154 ? -2.866 6.046 -9.681 1.00 86.62 154 ASP A O 1
ATOM 1219 N N . GLU A 1 155 ? -3.248 7.258 -11.539 1.00 87.56 155 GLU A N 1
ATOM 1220 C CA . GLU A 1 155 ? -2.588 8.489 -11.090 1.00 87.56 155 GLU A CA 1
ATOM 1221 C C . GLU A 1 155 ? -3.305 9.105 -9.882 1.00 87.56 155 GLU A C 1
ATOM 1223 O O . GLU A 1 155 ? -2.667 9.513 -8.916 1.00 87.56 155 GLU A O 1
ATOM 1228 N N . ARG A 1 156 ? -4.642 9.092 -9.873 1.00 85.56 156 ARG A N 1
ATOM 1229 C CA . ARG A 1 156 ? -5.439 9.660 -8.779 1.00 85.56 156 ARG A CA 1
ATOM 1230 C C . ARG A 1 156 ? -5.214 8.888 -7.481 1.00 85.56 156 ARG A C 1
ATOM 1232 O O . ARG A 1 156 ? -5.048 9.501 -6.428 1.00 85.56 156 ARG A O 1
ATOM 1239 N N . VAL A 1 157 ? -5.203 7.555 -7.540 1.00 84.69 157 VAL 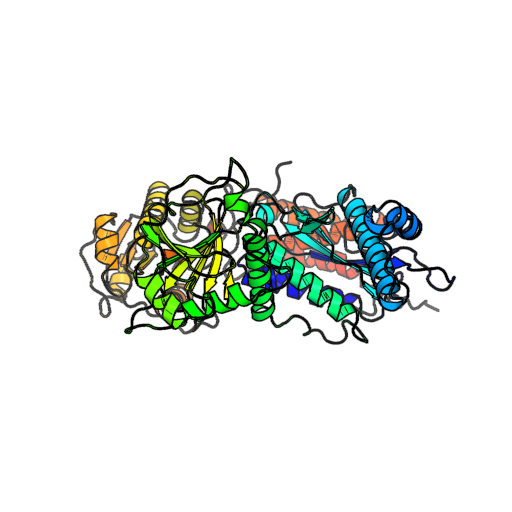A N 1
ATOM 1240 C CA . VAL A 1 157 ? -4.916 6.716 -6.367 1.00 84.69 157 VAL A CA 1
ATOM 1241 C C . VAL A 1 157 ? -3.479 6.933 -5.909 1.00 84.69 157 VAL A C 1
ATOM 1243 O O . VAL A 1 157 ? -3.241 7.062 -4.710 1.00 84.69 157 VAL A O 1
ATOM 1246 N N . TRP A 1 158 ? -2.529 7.020 -6.842 1.00 89.25 158 TRP A N 1
ATOM 1247 C CA . TRP A 1 158 ? -1.125 7.262 -6.521 1.00 89.25 158 TRP A CA 1
ATOM 1248 C C . TRP A 1 158 ? -0.897 8.612 -5.824 1.00 89.25 158 TRP A C 1
ATOM 1250 O O . TRP A 1 158 ? -0.147 8.673 -4.849 1.00 89.25 158 TRP A O 1
ATOM 1260 N N . GLU A 1 159 ? -1.541 9.683 -6.288 1.00 86.81 159 GLU A N 1
ATOM 1261 C CA . GLU A 1 159 ? -1.451 11.027 -5.696 1.00 86.81 159 GLU A CA 1
ATOM 1262 C C . GLU A 1 159 ? -2.168 11.146 -4.347 1.00 86.81 159 GLU A C 1
ATOM 1264 O O . GLU A 1 159 ? -1.775 11.963 -3.514 1.00 86.81 159 GLU A O 1
ATOM 1269 N N . ALA A 1 160 ? -3.179 10.311 -4.094 1.00 84.50 160 ALA A N 1
ATOM 1270 C CA . ALA A 1 160 ? -3.874 10.258 -2.810 1.00 84.50 160 ALA A CA 1
ATOM 1271 C C . ALA A 1 160 ? -3.066 9.554 -1.700 1.00 84.50 160 ALA A C 1
ATOM 1273 O O . ALA A 1 160 ? -3.422 9.647 -0.521 1.00 84.50 160 ALA A O 1
ATOM 1274 N N . VAL A 1 161 ? -1.988 8.835 -2.043 1.00 89.00 161 VAL A N 1
ATOM 1275 C CA . VAL A 1 161 ? -1.140 8.163 -1.049 1.00 89.00 161 VAL A CA 1
ATOM 1276 C C . VAL A 1 161 ? -0.404 9.207 -0.199 1.00 89.00 161 VAL A C 1
ATOM 1278 O O . VAL A 1 161 ? 0.240 10.095 -0.759 1.00 89.00 161 VAL A O 1
ATOM 1281 N N . PRO A 1 162 ? -0.391 9.078 1.145 1.00 87.94 162 PRO A N 1
ATOM 1282 C CA . PRO A 1 162 ? 0.415 9.938 2.004 1.00 87.94 162 PRO A CA 1
ATOM 1283 C C . PRO A 1 162 ? 1.884 9.972 1.563 1.00 87.94 162 PRO A C 1
ATOM 1285 O O . PRO A 1 162 ? 2.590 8.958 1.582 1.00 87.94 162 PRO A O 1
ATOM 1288 N N . SER A 1 163 ? 2.342 11.156 1.163 1.00 88.31 163 SER A N 1
ATOM 1289 C CA . SER A 1 163 ? 3.686 11.377 0.642 1.00 88.31 163 SER A CA 1
ATOM 1290 C C . SER A 1 163 ? 4.340 12.614 1.248 1.00 88.31 163 SER A C 1
ATOM 1292 O O . SER A 1 163 ? 3.675 13.506 1.780 1.00 88.31 163 SER A O 1
ATOM 1294 N N . ILE A 1 164 ? 5.663 12.659 1.139 1.00 84.25 164 ILE A N 1
ATOM 1295 C CA . ILE A 1 164 ? 6.491 13.828 1.445 1.00 84.25 164 ILE A CA 1
ATOM 1296 C C . ILE A 1 164 ? 6.769 14.635 0.174 1.00 84.25 164 ILE A C 1
ATOM 1298 O O . ILE A 1 164 ? 6.859 14.067 -0.915 1.00 84.25 164 ILE A O 1
ATOM 1302 N N . GLU A 1 165 ? 6.983 15.943 0.310 1.00 75.06 165 GLU A N 1
ATOM 1303 C CA . GLU A 1 165 ? 7.178 16.827 -0.854 1.00 75.06 165 GLU A CA 1
ATOM 1304 C C . GLU A 1 165 ? 8.582 16.718 -1.479 1.00 75.06 165 GLU A C 1
ATOM 1306 O O . GLU A 1 165 ? 8.740 16.751 -2.697 1.00 75.06 165 GLU A O 1
ATOM 1311 N N . MET A 1 166 ? 9.629 16.572 -0.659 1.00 65.81 166 MET A N 1
ATOM 1312 C CA . MET A 1 166 ? 11.021 16.614 -1.131 1.00 65.81 166 MET A CA 1
ATOM 1313 C C . MET A 1 166 ? 11.668 15.220 -1.193 1.00 65.81 166 MET A C 1
ATOM 1315 O O . MET A 1 166 ? 11.979 14.604 -0.173 1.00 65.81 166 MET A O 1
ATOM 1319 N N . THR A 1 167 ? 11.934 14.721 -2.397 1.00 63.34 167 THR A N 1
ATOM 1320 C CA . THR A 1 167 ? 12.450 13.355 -2.619 1.00 63.34 167 THR A CA 1
ATOM 1321 C C . THR A 1 167 ? 13.957 13.286 -2.875 1.00 63.34 167 THR A C 1
ATOM 1323 O O . THR A 1 167 ? 14.544 12.208 -2.794 1.00 63.34 167 THR A O 1
ATOM 1326 N N . GLY A 1 168 ? 14.617 14.417 -3.144 1.00 60.56 168 GLY A N 1
ATOM 1327 C CA . GLY A 1 168 ? 16.046 14.484 -3.461 1.00 60.56 168 GLY A CA 1
ATOM 1328 C C . GLY A 1 168 ? 16.879 15.165 -2.376 1.00 60.56 168 GLY A C 1
ATOM 1329 O O . GLY A 1 168 ? 16.491 16.203 -1.844 1.00 60.56 168 GLY A O 1
ATOM 1330 N N . ARG A 1 169 ? 18.057 14.607 -2.072 1.00 57.44 169 ARG A N 1
ATOM 1331 C CA . ARG A 1 169 ? 19.096 15.292 -1.289 1.00 57.44 169 ARG A CA 1
ATOM 1332 C C . ARG A 1 169 ? 20.455 15.142 -1.957 1.00 57.44 169 ARG A C 1
ATOM 1334 O O . ARG A 1 169 ? 20.932 14.022 -2.118 1.00 57.44 169 ARG A O 1
ATOM 1341 N N . GLU A 1 170 ? 21.087 16.259 -2.285 1.00 53.66 170 GLU A N 1
ATOM 1342 C CA . GLU A 1 170 ? 22.477 16.291 -2.734 1.00 53.66 170 GLU A CA 1
ATOM 1343 C C . GLU A 1 170 ? 23.408 15.996 -1.549 1.00 53.66 170 GLU A C 1
ATOM 1345 O O . GLU A 1 170 ? 23.268 16.560 -0.458 1.00 53.66 170 GLU A O 1
ATOM 1350 N N . ASP A 1 171 ? 24.316 15.040 -1.719 1.00 52.44 171 ASP A N 1
ATOM 1351 C CA . ASP A 1 171 ? 25.333 14.750 -0.721 1.00 52.44 171 ASP A CA 1
ATOM 1352 C C . ASP A 1 171 ? 26.537 15.701 -0.833 1.00 52.44 171 ASP A C 1
ATOM 1354 O O . ASP A 1 171 ? 26.662 16.501 -1.754 1.00 52.44 171 ASP A O 1
ATOM 1358 N N . HIS A 1 172 ? 27.478 15.579 0.104 1.00 45.12 172 HIS A N 1
ATOM 1359 C CA . HIS A 1 172 ? 28.725 16.357 0.142 1.00 45.12 172 HIS A CA 1
ATOM 1360 C C . HIS A 1 172 ? 29.645 16.172 -1.085 1.00 45.12 172 HIS A C 1
ATOM 1362 O O . HIS A 1 172 ? 30.702 16.797 -1.146 1.00 45.12 172 HIS A O 1
ATOM 1368 N N . ARG A 1 173 ? 29.295 15.283 -2.022 1.00 41.44 173 ARG A N 1
ATOM 1369 C CA . ARG A 1 173 ? 30.019 15.000 -3.269 1.00 41.44 173 ARG A CA 1
ATOM 1370 C C . ARG A 1 173 ? 29.209 15.386 -4.511 1.00 41.44 173 ARG A C 1
ATOM 1372 O O . ARG A 1 173 ? 29.627 15.030 -5.609 1.00 41.44 173 ARG A O 1
ATOM 1379 N N . GLY A 1 174 ? 28.070 16.060 -4.350 1.00 45.41 174 GLY A N 1
ATOM 1380 C CA . GLY A 1 174 ? 27.184 16.436 -5.453 1.00 45.41 174 GLY A CA 1
ATOM 1381 C C . GLY A 1 174 ? 26.260 15.313 -5.946 1.00 45.41 174 GLY A C 1
ATOM 1382 O O . GLY A 1 174 ? 25.603 15.446 -6.972 1.00 45.41 174 GLY A O 1
ATOM 1383 N N . SER A 1 175 ? 26.206 14.169 -5.254 1.00 48.72 175 SER A N 1
ATOM 1384 C CA . SER A 1 175 ? 25.367 13.028 -5.633 1.00 48.72 175 SER A CA 1
ATOM 1385 C C . SER A 1 175 ? 23.993 13.138 -4.979 1.00 48.72 175 SER A C 1
ATOM 1387 O O . SER A 1 175 ? 23.877 13.105 -3.753 1.00 48.72 175 SER A O 1
ATOM 1389 N N . VAL A 1 176 ? 22.940 13.227 -5.795 1.00 57.34 176 VAL A N 1
ATOM 1390 C CA . VAL A 1 176 ? 21.553 13.249 -5.317 1.00 57.34 176 VAL A CA 1
ATOM 1391 C C . VAL A 1 176 ? 21.120 11.839 -4.911 1.00 57.34 176 VAL A C 1
ATOM 1393 O O . VAL A 1 176 ? 21.003 10.940 -5.744 1.00 57.34 176 VAL A O 1
ATOM 1396 N N . TYR A 1 177 ? 20.868 11.632 -3.620 1.00 63.47 177 TYR A N 1
ATOM 1397 C CA . TYR A 1 177 ? 20.197 10.435 -3.125 1.00 63.47 177 TYR A CA 1
ATOM 1398 C C . TYR A 1 177 ? 18.683 10.627 -3.218 1.00 63.47 177 TYR A C 1
ATOM 1400 O O . TYR A 1 177 ? 18.146 11.588 -2.663 1.00 63.47 177 TYR A O 1
ATOM 1408 N N . HIS A 1 178 ? 18.001 9.705 -3.902 1.00 71.12 178 HIS A N 1
ATOM 1409 C CA . HIS A 1 178 ? 16.547 9.727 -4.020 1.00 71.12 178 HIS A CA 1
ATOM 1410 C C . HIS A 1 178 ? 15.899 8.899 -2.907 1.00 71.12 178 HIS A C 1
ATOM 1412 O O . HIS A 1 178 ? 16.065 7.679 -2.831 1.00 71.12 178 HIS A O 1
ATOM 1418 N N . VAL A 1 179 ? 15.109 9.575 -2.086 1.00 77.12 179 VAL A N 1
ATOM 1419 C CA . VAL A 1 179 ? 14.236 9.012 -1.057 1.00 77.12 179 VAL A CA 1
ATOM 1420 C C . VAL A 1 179 ? 12.860 8.766 -1.677 1.00 77.12 179 VAL A C 1
ATOM 1422 O O . VAL A 1 179 ? 12.369 9.664 -2.358 1.00 77.12 179 VAL A O 1
ATOM 1425 N N . PRO A 1 180 ? 12.245 7.581 -1.517 1.00 87.69 180 PRO A N 1
ATOM 1426 C CA . PRO A 1 180 ? 10.870 7.378 -1.969 1.00 87.69 180 PRO A CA 1
ATOM 1427 C C . PRO A 1 180 ? 9.935 8.389 -1.293 1.00 87.69 180 PRO A C 1
ATOM 1429 O O . PRO A 1 180 ? 10.076 8.628 -0.094 1.00 87.69 180 PRO A O 1
ATOM 1432 N N . ALA A 1 181 ? 9.004 8.980 -2.039 1.00 88.50 181 ALA A N 1
ATOM 1433 C CA . ALA A 1 181 ? 8.070 9.975 -1.523 1.00 88.50 181 ALA A CA 1
ATOM 1434 C C . ALA A 1 181 ? 7.043 9.367 -0.558 1.00 88.50 181 ALA A C 1
ATOM 1436 O O . ALA A 1 181 ? 6.596 10.027 0.376 1.00 88.50 181 ALA A O 1
ATOM 1437 N N . SER A 1 182 ? 6.676 8.107 -0.785 1.00 92.75 182 SER A N 1
ATOM 1438 C CA . SER A 1 182 ? 5.659 7.375 -0.033 1.00 92.75 182 SER A CA 1
ATOM 1439 C C . SER A 1 182 ? 6.061 5.914 0.176 1.00 92.75 182 SER A C 1
ATOM 1441 O O . SER A 1 182 ? 6.995 5.404 -0.460 1.00 92.75 182 SER A O 1
ATOM 1443 N N . LEU A 1 183 ? 5.318 5.208 1.035 1.00 95.06 183 LEU A N 1
ATOM 1444 C CA . LEU A 1 183 ? 5.455 3.758 1.182 1.00 95.06 183 LEU A CA 1
ATOM 1445 C C . LEU A 1 183 ? 5.128 3.020 -0.127 1.00 95.06 183 LEU A C 1
ATOM 1447 O O . LEU A 1 183 ? 5.823 2.064 -0.464 1.00 95.06 183 LEU A O 1
ATOM 1451 N N . ALA A 1 184 ? 4.127 3.482 -0.885 1.00 94.25 184 ALA A N 1
ATOM 1452 C CA . ALA A 1 184 ? 3.772 2.895 -2.179 1.00 94.25 184 ALA A CA 1
ATOM 1453 C C . ALA A 1 184 ? 4.935 2.996 -3.179 1.00 94.25 184 ALA A C 1
ATOM 1455 O O . ALA A 1 184 ? 5.309 2.001 -3.800 1.00 94.25 184 ALA A O 1
ATOM 1456 N N . GLU A 1 185 ? 5.595 4.158 -3.265 1.00 94.25 185 GLU A N 1
ATOM 1457 C CA . GLU A 1 185 ? 6.786 4.305 -4.105 1.00 94.25 185 GLU A CA 1
ATOM 1458 C C . GLU A 1 185 ? 7.936 3.407 -3.626 1.00 94.25 185 GLU A C 1
ATOM 1460 O O . GLU A 1 185 ? 8.633 2.791 -4.436 1.00 94.25 185 GLU A O 1
ATOM 1465 N N . ALA A 1 186 ? 8.141 3.291 -2.310 1.00 94.69 186 ALA A N 1
ATOM 1466 C CA . ALA A 1 186 ? 9.158 2.400 -1.761 1.00 94.69 186 ALA A CA 1
ATOM 1467 C C . ALA A 1 186 ? 8.879 0.925 -2.098 1.00 94.69 186 ALA A C 1
ATOM 1469 O O . ALA A 1 186 ? 9.815 0.197 -2.429 1.00 94.69 186 ALA A O 1
ATOM 1470 N N . ALA A 1 187 ? 7.612 0.504 -2.065 1.00 95.81 187 ALA A N 1
ATOM 1471 C CA . ALA A 1 187 ? 7.191 -0.849 -2.414 1.00 95.81 187 ALA A CA 1
ATOM 1472 C C . ALA A 1 187 ? 7.403 -1.144 -3.903 1.00 95.81 187 ALA A C 1
ATOM 1474 O O . ALA A 1 187 ? 7.996 -2.168 -4.238 1.00 95.81 187 ALA A O 1
ATOM 1475 N N . VAL A 1 188 ? 7.039 -0.214 -4.794 1.00 95.00 188 VAL A N 1
ATOM 1476 C CA . VAL A 1 188 ? 7.327 -0.347 -6.233 1.00 95.00 188 VAL A CA 1
ATOM 1477 C C . VAL A 1 188 ? 8.834 -0.411 -6.495 1.00 95.00 188 VAL A C 1
ATOM 1479 O O . VAL A 1 188 ? 9.286 -1.202 -7.318 1.00 95.00 188 VAL A O 1
ATOM 1482 N N . ARG A 1 189 ? 9.652 0.363 -5.772 1.00 92.81 189 ARG A N 1
ATOM 1483 C CA . ARG A 1 189 ? 11.118 0.285 -5.901 1.00 92.81 189 ARG A CA 1
ATOM 1484 C C . ARG A 1 189 ? 11.682 -1.065 -5.462 1.00 92.81 189 ARG A C 1
ATOM 1486 O O . ARG A 1 189 ? 12.613 -1.552 -6.101 1.00 92.81 189 ARG A O 1
ATOM 1493 N N . GLU A 1 190 ? 11.159 -1.658 -4.391 1.00 93.81 190 GLU A N 1
ATOM 1494 C CA . GLU A 1 190 ? 11.544 -3.013 -3.974 1.00 93.81 190 GLU A CA 1
ATOM 1495 C C . GLU A 1 190 ? 11.082 -4.066 -4.987 1.00 93.81 190 GLU A C 1
ATOM 1497 O O . GLU A 1 190 ? 11.865 -4.949 -5.333 1.00 93.81 190 GLU A O 1
ATOM 1502 N N . LEU A 1 191 ? 9.873 -3.927 -5.540 1.00 94.38 191 LEU A N 1
ATOM 1503 C CA . LEU A 1 191 ? 9.390 -4.765 -6.638 1.00 94.38 191 LEU A CA 1
ATOM 1504 C C . LEU A 1 191 ? 10.322 -4.677 -7.854 1.00 94.38 191 LEU A C 1
ATOM 1506 O O . LEU A 1 191 ? 10.776 -5.700 -8.358 1.00 94.38 191 LEU A O 1
ATOM 1510 N N . PHE A 1 192 ? 10.690 -3.468 -8.284 1.00 94.38 192 PHE A N 1
ATOM 1511 C CA . PHE A 1 192 ? 11.639 -3.264 -9.381 1.00 94.38 192 PHE A CA 1
ATOM 1512 C C . PHE A 1 192 ? 13.016 -3.857 -9.094 1.00 94.38 192 PHE A C 1
ATOM 1514 O O . PHE A 1 192 ? 13.659 -4.367 -10.014 1.00 94.38 192 PHE A O 1
ATOM 1521 N N . ALA A 1 193 ? 13.483 -3.813 -7.845 1.00 90.88 193 ALA A N 1
ATOM 1522 C CA . ALA A 1 193 ? 14.738 -4.446 -7.457 1.00 90.88 193 ALA A CA 1
ATOM 1523 C C . ALA A 1 193 ? 14.656 -5.979 -7.565 1.00 90.88 193 ALA A C 1
ATOM 1525 O O . ALA A 1 193 ? 15.583 -6.599 -8.090 1.00 90.88 193 ALA A O 1
ATOM 1526 N N . GLU A 1 194 ? 13.548 -6.586 -7.133 1.00 90.81 194 GLU A N 1
ATOM 1527 C CA . GLU A 1 194 ? 13.327 -8.031 -7.255 1.00 90.81 194 GLU A CA 1
ATOM 1528 C C . GLU A 1 194 ? 13.169 -8.478 -8.708 1.00 90.81 194 GLU A C 1
ATOM 1530 O O . GLU A 1 194 ? 13.797 -9.451 -9.121 1.00 90.81 194 GLU A O 1
ATOM 1535 N N . VAL A 1 195 ? 12.421 -7.723 -9.512 1.00 90.62 195 VAL A N 1
ATOM 1536 C CA . VAL A 1 195 ? 12.293 -7.939 -10.958 1.00 90.62 195 VAL A CA 1
ATOM 1537 C C . VAL A 1 195 ? 13.658 -7.850 -11.635 1.00 90.62 195 VAL A C 1
ATOM 1539 O O . VAL A 1 195 ? 14.037 -8.743 -12.389 1.00 90.62 195 VAL A O 1
ATOM 1542 N N . SER A 1 196 ? 14.450 -6.827 -11.305 1.00 90.94 196 SER A N 1
ATOM 1543 C CA . SER A 1 196 ? 15.798 -6.673 -11.859 1.00 90.94 196 SER A CA 1
ATOM 1544 C C . SER A 1 196 ? 16.698 -7.853 -11.484 1.00 90.94 196 SER A C 1
ATOM 1546 O O . SER A 1 196 ? 17.435 -8.366 -12.323 1.00 90.94 196 SER A O 1
ATOM 1548 N N . ARG A 1 197 ? 16.618 -8.333 -10.235 1.00 89.62 197 ARG A N 1
ATOM 1549 C CA . ARG A 1 197 ? 17.351 -9.523 -9.781 1.00 89.62 197 ARG A CA 1
ATOM 1550 C C . ARG A 1 197 ? 16.888 -10.770 -10.532 1.00 89.62 197 ARG A C 1
ATOM 1552 O O . ARG A 1 197 ? 17.729 -11.549 -10.975 1.00 89.62 197 ARG A O 1
ATOM 1559 N N . ALA A 1 198 ? 15.586 -10.949 -10.713 1.00 89.69 198 ALA A N 1
ATOM 1560 C CA . ALA A 1 198 ? 15.023 -12.093 -11.413 1.00 89.69 198 ALA A CA 1
ATOM 1561 C C . ALA A 1 198 ? 15.420 -12.117 -12.898 1.00 89.69 198 ALA A C 1
ATOM 1563 O O . ALA A 1 198 ? 15.765 -13.181 -13.404 1.00 89.69 198 ALA A O 1
ATOM 1564 N N . LEU A 1 199 ? 15.502 -10.958 -13.564 1.00 89.50 199 LEU A N 1
ATOM 1565 C CA . LEU A 1 199 ? 15.990 -10.845 -14.947 1.00 89.50 199 LEU A CA 1
ATOM 1566 C C . LEU A 1 199 ? 17.438 -11.328 -15.129 1.00 89.50 199 LEU A C 1
ATOM 1568 O O . LEU A 1 199 ? 17.796 -11.764 -16.223 1.00 89.50 199 LEU A O 1
ATOM 1572 N N . THR A 1 200 ? 18.264 -11.288 -14.076 1.00 88.44 200 THR A N 1
ATOM 1573 C CA . THR A 1 200 ? 19.647 -11.803 -14.122 1.00 88.44 200 THR A CA 1
ATOM 1574 C C . THR A 1 200 ? 19.752 -13.320 -13.955 1.00 88.44 200 THR A C 1
ATOM 1576 O O . THR A 1 200 ? 20.818 -13.886 -14.198 1.00 88.44 200 THR A O 1
ATOM 1579 N N . MET A 1 201 ? 18.671 -13.995 -13.550 1.00 85.75 201 MET A N 1
ATOM 1580 C CA . MET A 1 201 ? 18.665 -15.449 -13.396 1.00 85.75 201 MET A CA 1
ATOM 1581 C C . MET A 1 201 ? 18.655 -16.143 -14.771 1.00 85.75 201 MET A C 1
ATOM 1583 O O . MET A 1 201 ? 18.070 -15.620 -15.730 1.00 85.75 201 MET A O 1
ATOM 1587 N N . PRO A 1 202 ? 19.266 -17.337 -14.894 1.00 80.25 202 PRO A N 1
ATOM 1588 C CA . PRO A 1 202 ? 19.052 -18.197 -16.055 1.00 80.25 202 PRO A CA 1
ATOM 1589 C C . PRO A 1 202 ? 17.552 -18.434 -16.257 1.00 80.25 202 PRO A C 1
ATOM 1591 O O . PRO A 1 202 ? 16.827 -18.575 -15.275 1.00 80.25 202 PRO A O 1
ATOM 1594 N N . ASP A 1 203 ? 17.091 -18.442 -17.511 1.00 78.44 203 ASP A N 1
ATOM 1595 C CA . ASP A 1 203 ? 15.688 -18.731 -17.843 1.00 78.44 203 ASP A CA 1
ATOM 1596 C C . ASP A 1 203 ? 14.657 -17.890 -17.054 1.00 78.44 203 ASP A C 1
ATOM 1598 O O . ASP A 1 203 ? 13.658 -18.413 -16.563 1.00 78.44 203 ASP A O 1
ATOM 1602 N N . ALA A 1 204 ? 14.899 -16.581 -16.899 1.00 82.88 204 ALA A N 1
ATOM 1603 C CA . ALA A 1 204 ? 14.029 -15.673 -16.147 1.00 82.88 204 ALA A CA 1
ATOM 1604 C C . ALA A 1 204 ? 12.571 -15.747 -16.637 1.00 82.88 204 ALA A C 1
ATOM 1606 O O . ALA A 1 204 ? 12.298 -15.432 -17.792 1.00 82.88 204 ALA A O 1
ATOM 1607 N N . GLY A 1 205 ? 11.647 -16.149 -15.758 1.00 76.44 205 GLY A N 1
ATOM 1608 C CA . GLY A 1 205 ? 10.233 -16.391 -16.087 1.00 76.44 205 GLY A CA 1
ATOM 1609 C C . GLY A 1 205 ? 9.861 -17.868 -16.280 1.00 76.44 205 GLY A C 1
ATOM 1610 O O . GLY A 1 205 ? 8.693 -18.170 -16.506 1.00 76.44 205 GLY A O 1
ATOM 1611 N N . SER A 1 206 ? 10.823 -18.792 -16.179 1.00 75.94 206 SER A N 1
ATOM 1612 C CA . SER A 1 206 ? 10.559 -20.242 -16.145 1.00 75.94 206 SER A CA 1
ATOM 1613 C C . SER A 1 206 ? 9.937 -20.714 -14.824 1.00 75.94 206 SER A C 1
ATOM 1615 O O . SER A 1 206 ? 9.171 -21.675 -14.820 1.00 75.94 206 SER A O 1
ATOM 1617 N N . ASP A 1 207 ? 10.232 -20.020 -13.723 1.00 70.19 207 ASP A N 1
ATOM 1618 C CA . ASP A 1 207 ? 9.561 -20.162 -12.430 1.00 70.19 207 ASP A CA 1
ATOM 1619 C C . ASP A 1 207 ? 8.660 -18.941 -12.213 1.00 70.19 207 ASP A C 1
ATOM 1621 O O . ASP A 1 207 ? 9.110 -17.806 -12.373 1.00 70.19 207 ASP A O 1
ATOM 1625 N N . LEU A 1 208 ? 7.387 -19.172 -11.889 1.00 62.34 208 LEU A N 1
ATOM 1626 C CA . LEU A 1 208 ? 6.366 -18.130 -11.735 1.00 62.34 208 LEU A CA 1
ATOM 1627 C C . LEU A 1 208 ? 6.272 -17.595 -10.294 1.00 62.34 208 LEU A C 1
ATOM 1629 O O . LEU A 1 208 ? 5.564 -16.623 -10.063 1.00 62.34 208 LEU A O 1
ATOM 1633 N N . HIS A 1 209 ? 7.000 -18.187 -9.339 1.00 65.19 209 HIS A N 1
ATOM 1634 C CA . HIS A 1 209 ? 6.872 -17.901 -7.900 1.00 65.19 209 HIS A CA 1
ATOM 1635 C C . HIS A 1 209 ? 7.936 -16.948 -7.331 1.00 65.19 209 HIS A C 1
ATOM 1637 O O . HIS A 1 209 ? 8.077 -16.803 -6.114 1.00 65.19 209 HIS A O 1
ATOM 1643 N N . PHE A 1 210 ? 8.729 -16.283 -8.175 1.00 65.06 210 PHE A N 1
ATOM 1644 C CA . PHE A 1 210 ? 9.884 -15.508 -7.701 1.00 65.06 210 PHE A CA 1
ATOM 1645 C C . PHE A 1 210 ? 9.529 -14.226 -6.917 1.00 65.06 210 PHE A C 1
ATOM 1647 O O . PHE A 1 210 ? 10.443 -13.589 -6.388 1.00 65.06 210 PHE A O 1
ATOM 1654 N N . LEU A 1 211 ? 8.240 -13.863 -6.808 1.00 68.88 211 LEU A N 1
ATOM 1655 C CA . LEU A 1 211 ? 7.747 -12.643 -6.144 1.00 68.88 211 LEU A CA 1
ATOM 1656 C C . LEU A 1 211 ? 6.689 -12.880 -5.044 1.00 68.88 211 LEU A C 1
ATOM 1658 O O . LEU A 1 211 ? 6.127 -11.915 -4.534 1.00 68.88 211 LEU A O 1
ATOM 1662 N N . ASP A 1 212 ? 6.458 -14.120 -4.600 1.00 69.19 212 ASP A N 1
ATOM 1663 C CA . ASP A 1 212 ? 5.329 -14.451 -3.702 1.00 69.19 212 ASP A CA 1
ATOM 1664 C C . ASP A 1 212 ? 5.493 -13.975 -2.239 1.00 69.19 212 ASP A C 1
ATOM 1666 O O . ASP A 1 212 ? 4.560 -14.037 -1.435 1.00 69.19 212 ASP A O 1
ATOM 1670 N N . ALA A 1 213 ? 6.676 -13.488 -1.856 1.00 82.31 213 ALA A N 1
ATOM 1671 C CA . ALA A 1 213 ? 6.995 -13.076 -0.487 1.00 82.31 213 ALA A CA 1
ATOM 1672 C C . ALA A 1 213 ? 6.645 -11.599 -0.203 1.00 82.31 213 ALA A C 1
ATOM 1674 O O . ALA A 1 213 ? 7.512 -10.810 0.191 1.00 82.31 213 ALA A O 1
ATOM 1675 N N . TYR A 1 214 ? 5.373 -11.225 -0.380 1.00 85.56 214 TYR A N 1
ATOM 1676 C CA . TYR A 1 214 ? 4.902 -9.837 -0.253 1.00 85.56 214 TYR A CA 1
ATOM 1677 C C . TYR A 1 214 ? 5.225 -9.191 1.101 1.00 85.56 214 TYR A C 1
ATOM 1679 O O . TYR A 1 214 ? 5.679 -8.050 1.138 1.00 85.56 214 TYR A O 1
ATOM 1687 N N . ASP A 1 215 ? 5.067 -9.922 2.207 1.00 84.81 215 ASP A N 1
ATOM 1688 C CA . ASP A 1 215 ? 5.347 -9.412 3.558 1.00 84.81 215 ASP A CA 1
ATOM 1689 C C . ASP A 1 215 ? 6.795 -8.932 3.717 1.00 84.81 215 ASP A C 1
ATOM 1691 O O . ASP A 1 215 ? 7.067 -7.899 4.327 1.00 84.81 215 ASP A O 1
ATOM 1695 N N . GLU A 1 216 ? 7.744 -9.695 3.177 1.00 88.94 216 GLU A N 1
ATOM 1696 C CA . GLU A 1 216 ? 9.165 -9.367 3.263 1.00 88.94 216 GLU A CA 1
ATOM 1697 C C . GLU A 1 216 ? 9.522 -8.219 2.312 1.00 88.94 216 GLU A C 1
ATOM 1699 O O . GLU A 1 216 ? 10.302 -7.339 2.679 1.00 88.94 216 GLU A O 1
ATOM 1704 N N . LEU A 1 217 ? 8.900 -8.166 1.129 1.00 92.50 217 LEU A N 1
ATOM 1705 C CA . LEU A 1 217 ? 9.012 -7.023 0.223 1.00 92.50 217 LEU A CA 1
ATOM 1706 C C . LEU A 1 217 ? 8.532 -5.737 0.908 1.00 92.50 217 LEU A C 1
ATOM 1708 O O . LEU A 1 217 ? 9.262 -4.744 0.921 1.00 92.50 217 LEU A O 1
ATOM 1712 N N . LEU A 1 218 ? 7.353 -5.761 1.536 1.00 92.88 218 LEU A N 1
ATOM 1713 C CA . LEU A 1 218 ? 6.803 -4.613 2.258 1.00 92.88 218 LEU A CA 1
ATOM 1714 C C . LEU A 1 218 ? 7.645 -4.234 3.475 1.00 92.88 218 LEU A C 1
ATOM 1716 O O . LEU A 1 218 ? 7.863 -3.048 3.716 1.00 92.88 218 LEU A O 1
ATOM 1720 N N . ARG A 1 219 ? 8.204 -5.208 4.201 1.00 92.75 219 ARG A N 1
ATOM 1721 C CA . ARG A 1 219 ? 9.148 -4.944 5.298 1.00 92.75 219 ARG A CA 1
ATOM 1722 C C . ARG A 1 219 ? 10.383 -4.186 4.814 1.00 92.75 219 ARG A C 1
ATOM 1724 O O . ARG A 1 219 ? 10.771 -3.192 5.433 1.00 92.75 219 ARG A O 1
ATOM 1731 N N . ARG A 1 220 ? 10.987 -4.606 3.696 1.00 92.00 220 ARG A N 1
ATOM 1732 C CA . ARG A 1 220 ? 12.115 -3.878 3.087 1.00 92.00 220 ARG A CA 1
ATOM 1733 C C . ARG A 1 220 ? 11.702 -2.504 2.574 1.00 92.00 220 ARG A C 1
ATOM 1735 O O . ARG A 1 220 ? 12.458 -1.551 2.757 1.00 92.00 220 ARG A O 1
ATOM 1742 N N . ALA A 1 221 ? 10.507 -2.385 1.998 1.00 94.00 221 ALA A N 1
ATOM 1743 C CA . ALA A 1 221 ? 9.961 -1.118 1.527 1.00 94.00 221 ALA A CA 1
ATOM 1744 C C . ALA A 1 221 ? 9.786 -0.122 2.680 1.00 94.00 221 ALA A C 1
ATOM 1746 O O . ALA A 1 221 ? 10.288 1.000 2.598 1.00 94.00 221 ALA A O 1
ATOM 1747 N N . GLY A 1 222 ? 9.176 -0.549 3.789 1.00 94.25 222 GLY A N 1
ATOM 1748 C CA . GLY A 1 222 ? 9.018 0.271 4.987 1.00 94.25 222 GLY A CA 1
ATOM 1749 C C . GLY A 1 222 ? 10.356 0.666 5.608 1.00 94.25 222 GLY A C 1
ATOM 1750 O O . GLY A 1 222 ? 10.569 1.839 5.918 1.00 94.25 222 GLY A O 1
ATOM 1751 N N . ALA A 1 223 ? 11.312 -0.265 5.692 1.00 92.06 223 ALA A N 1
ATOM 1752 C CA . ALA A 1 223 ? 12.662 0.034 6.168 1.00 92.06 223 ALA A CA 1
ATOM 1753 C C . ALA A 1 223 ? 13.398 1.041 5.263 1.00 92.06 223 ALA A C 1
ATOM 1755 O O . ALA A 1 223 ? 14.048 1.958 5.769 1.00 92.06 223 ALA A O 1
ATOM 1756 N N . ARG A 1 224 ? 13.281 0.908 3.933 1.00 89.62 224 ARG A N 1
ATOM 1757 C CA . ARG A 1 224 ? 13.854 1.846 2.953 1.00 89.62 224 ARG A CA 1
ATOM 1758 C C . ARG A 1 224 ? 13.219 3.225 3.063 1.00 89.62 224 ARG A C 1
ATOM 1760 O O . ARG A 1 224 ? 13.943 4.221 3.065 1.00 89.62 224 ARG A O 1
ATOM 1767 N N . PHE A 1 225 ? 11.892 3.286 3.138 1.00 91.44 225 PHE A N 1
ATOM 1768 C CA . PHE A 1 225 ? 11.158 4.538 3.260 1.00 91.44 225 PHE A CA 1
ATOM 1769 C C . PHE A 1 225 ? 11.537 5.257 4.556 1.00 91.44 225 PHE A C 1
ATOM 1771 O O . PHE A 1 225 ? 12.005 6.394 4.514 1.00 91.44 225 PHE A O 1
ATOM 1778 N N . PHE A 1 226 ? 11.480 4.552 5.689 1.00 90.31 226 PHE A N 1
ATOM 1779 C CA . PHE A 1 226 ? 11.902 5.071 6.988 1.00 90.31 226 PHE A CA 1
ATOM 1780 C C . PHE A 1 226 ? 13.354 5.560 6.983 1.00 90.31 226 PHE A C 1
ATOM 1782 O O . PHE A 1 226 ? 13.634 6.673 7.427 1.00 90.31 226 PHE A O 1
ATOM 1789 N N . PHE A 1 227 ? 14.282 4.767 6.436 1.00 86.00 227 PHE A N 1
ATOM 1790 C CA . PHE A 1 227 ? 15.682 5.168 6.309 1.00 86.00 227 PHE A CA 1
ATOM 1791 C C . PHE A 1 227 ? 15.839 6.455 5.490 1.00 86.00 227 PHE A C 1
ATOM 1793 O O . PHE A 1 227 ? 16.608 7.346 5.861 1.00 86.00 227 PHE A O 1
ATOM 1800 N N . GLY A 1 228 ? 15.105 6.571 4.384 1.00 82.12 228 GLY A N 1
ATOM 1801 C CA . GLY A 1 228 ? 15.093 7.773 3.564 1.00 82.12 228 GLY A CA 1
ATOM 1802 C C . GLY A 1 228 ? 14.585 8.998 4.329 1.00 82.12 228 GLY A C 1
ATOM 1803 O O . GLY A 1 228 ? 15.244 10.040 4.306 1.00 82.12 228 GLY A O 1
ATOM 1804 N N . LEU A 1 229 ? 13.488 8.853 5.080 1.00 82.94 229 LEU A N 1
ATOM 1805 C CA . LEU A 1 229 ? 12.923 9.910 5.926 1.00 82.94 229 LEU A CA 1
ATOM 1806 C C . LEU A 1 229 ? 13.939 10.411 6.965 1.00 82.94 229 LEU A C 1
ATOM 1808 O O . LEU A 1 229 ? 14.215 11.609 7.044 1.00 82.94 229 LEU A O 1
ATOM 1812 N N . ILE A 1 230 ? 14.565 9.510 7.728 1.00 80.50 230 ILE A N 1
ATOM 1813 C CA . ILE A 1 230 ? 15.525 9.909 8.771 1.00 80.50 230 ILE A CA 1
ATOM 1814 C C . ILE A 1 230 ? 16.834 10.451 8.164 1.00 80.50 230 ILE A C 1
ATOM 1816 O O . ILE A 1 230 ? 17.458 11.364 8.712 1.00 80.50 230 ILE A O 1
ATOM 1820 N N . SER A 1 231 ? 17.238 9.959 6.987 1.00 75.81 231 SER A N 1
ATOM 1821 C CA . SER A 1 231 ? 18.414 10.455 6.259 1.00 75.81 231 SER A CA 1
ATOM 1822 C C . SER A 1 231 ? 18.226 11.880 5.738 1.00 75.81 231 SER A C 1
ATOM 1824 O O . SER A 1 231 ? 19.197 12.642 5.703 1.00 75.81 231 SER A O 1
ATOM 1826 N N . ARG A 1 232 ? 16.993 12.298 5.408 1.00 70.69 232 ARG A N 1
ATOM 1827 C CA . ARG A 1 232 ? 16.689 13.709 5.095 1.00 70.69 232 ARG A CA 1
ATOM 1828 C C . ARG A 1 232 ? 17.024 14.625 6.268 1.00 70.69 232 ARG A C 1
ATOM 1830 O O . ARG A 1 232 ? 17.727 15.612 6.076 1.00 70.69 232 ARG A O 1
ATOM 1837 N N . GLY A 1 233 ? 16.637 14.238 7.484 1.00 62.81 233 GLY A N 1
ATOM 1838 C CA . GLY A 1 233 ? 16.979 14.970 8.707 1.00 62.81 233 GLY A CA 1
ATOM 1839 C C . GLY A 1 233 ? 18.480 14.979 9.032 1.00 62.81 233 GLY A C 1
ATOM 1840 O O . GLY A 1 233 ? 18.922 15.757 9.870 1.00 62.81 233 GLY A O 1
ATOM 1841 N N . GLY A 1 234 ? 19.284 14.141 8.364 1.00 63.00 234 GLY A N 1
ATOM 1842 C CA . GLY A 1 234 ? 20.710 13.934 8.639 1.00 63.00 234 GLY A CA 1
ATOM 1843 C C . GLY A 1 234 ? 20.990 12.821 9.649 1.00 63.00 234 GLY A C 1
ATOM 1844 O O . GLY A 1 234 ? 22.137 12.658 10.046 1.00 63.00 234 GLY A O 1
ATOM 1845 N N . PHE A 1 235 ? 19.970 12.065 10.069 1.00 61.53 235 PHE A N 1
ATOM 1846 C CA . PHE A 1 235 ? 20.063 11.076 11.146 1.00 61.53 235 PHE A CA 1
ATOM 1847 C C . PHE A 1 235 ? 20.918 9.842 10.775 1.00 61.53 235 PHE A C 1
ATOM 1849 O O . PHE A 1 235 ? 21.455 9.170 11.650 1.00 61.53 235 PHE A O 1
ATOM 1856 N N . GLY A 1 236 ? 21.042 9.523 9.481 1.00 56.62 236 GLY A N 1
ATOM 1857 C CA . GLY A 1 236 ? 21.659 8.283 8.997 1.00 56.62 236 GLY A CA 1
ATOM 1858 C C . GLY A 1 236 ? 23.004 8.465 8.286 1.00 56.62 236 GLY A C 1
ATOM 1859 O O . GLY A 1 236 ? 23.183 9.373 7.476 1.00 56.62 236 GLY A O 1
ATOM 1860 N N . GLN A 1 237 ? 23.928 7.530 8.535 1.00 53.09 237 GLN A N 1
ATOM 1861 C CA . GLN A 1 237 ? 25.018 7.188 7.610 1.00 53.09 237 GLN A CA 1
ATOM 1862 C C . GLN A 1 237 ? 24.450 6.291 6.493 1.00 53.09 237 GLN A C 1
ATOM 1864 O O . GLN A 1 237 ? 23.528 5.511 6.735 1.00 53.09 237 GLN A O 1
ATOM 1869 N N . ARG A 1 238 ? 24.979 6.384 5.264 1.00 53.25 238 ARG A N 1
ATOM 1870 C CA . ARG A 1 238 ? 24.468 5.629 4.100 1.00 53.25 238 ARG A CA 1
ATOM 1871 C C . ARG A 1 238 ? 24.378 4.116 4.392 1.00 53.25 238 ARG A C 1
ATOM 1873 O O . ARG A 1 238 ? 25.401 3.484 4.633 1.00 53.25 238 ARG A O 1
ATOM 1880 N N . GLY A 1 239 ? 23.176 3.541 4.271 1.00 51.03 239 GLY A N 1
ATOM 1881 C CA . GLY A 1 239 ? 22.957 2.090 4.189 1.00 51.03 239 GLY A CA 1
ATOM 1882 C C . GLY A 1 239 ? 22.691 1.343 5.501 1.00 51.03 239 GLY A C 1
ATOM 1883 O O . GLY A 1 239 ? 22.596 0.119 5.462 1.00 51.03 239 GLY A O 1
ATOM 1884 N N . ASP A 1 240 ? 22.556 2.027 6.640 1.00 64.38 240 ASP A N 1
ATOM 1885 C CA . ASP A 1 240 ? 22.133 1.382 7.890 1.00 64.38 240 ASP A CA 1
ATOM 1886 C C . ASP A 1 240 ? 20.606 1.427 8.042 1.00 64.38 240 ASP A C 1
ATOM 1888 O O . ASP A 1 240 ? 20.034 2.494 8.220 1.00 64.38 240 ASP A O 1
ATOM 1892 N N . THR A 1 241 ? 19.940 0.274 7.956 1.00 67.62 241 THR A N 1
ATOM 1893 C CA . THR A 1 241 ? 18.484 0.130 8.147 1.00 67.62 241 THR A CA 1
ATOM 1894 C C . THR A 1 241 ? 18.118 -0.418 9.529 1.00 67.62 241 THR A C 1
ATOM 1896 O O . THR A 1 241 ? 16.946 -0.680 9.813 1.00 67.62 241 THR A O 1
ATOM 1899 N N . ARG A 1 242 ? 19.098 -0.608 10.424 1.00 78.00 242 ARG A N 1
ATOM 1900 C CA . ARG A 1 242 ? 18.887 -1.274 11.722 1.00 78.00 242 A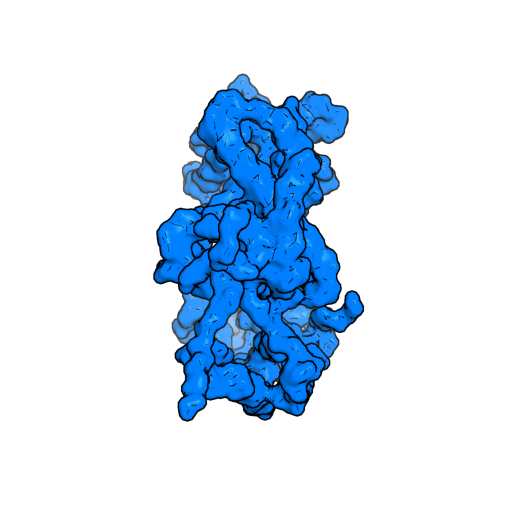RG A CA 1
ATOM 1901 C C . ARG A 1 242 ? 18.038 -0.457 12.688 1.00 78.00 242 ARG A C 1
ATOM 1903 O O . ARG A 1 242 ? 17.512 -1.029 13.637 1.00 78.00 242 ARG A O 1
ATOM 1910 N N . GLN A 1 243 ? 17.891 0.849 12.467 1.00 86.19 243 GLN A N 1
ATOM 1911 C CA . GLN A 1 243 ? 17.014 1.724 13.247 1.00 86.19 243 GLN A CA 1
ATOM 1912 C C . GLN A 1 243 ? 15.562 1.260 13.128 1.00 86.19 243 GLN A C 1
ATOM 1914 O O . GLN A 1 243 ? 14.888 1.146 14.146 1.00 86.19 243 GLN A O 1
ATOM 1919 N N . PHE A 1 244 ? 15.112 0.919 11.915 1.00 90.00 244 PHE A N 1
ATOM 1920 C CA . PHE A 1 244 ? 13.764 0.398 11.692 1.00 90.00 244 PHE A CA 1
ATOM 1921 C C . PHE A 1 244 ? 13.539 -0.889 12.495 1.00 90.00 244 PHE A C 1
ATOM 1923 O O . PHE A 1 244 ? 12.624 -0.958 13.307 1.00 90.00 244 PHE A O 1
ATOM 1930 N N . ALA A 1 245 ? 14.445 -1.865 12.366 1.00 89.25 245 ALA A N 1
ATOM 1931 C CA . ALA A 1 245 ? 14.367 -3.126 13.107 1.00 89.25 245 ALA A CA 1
ATOM 1932 C C . ALA A 1 245 ? 14.475 -2.945 14.636 1.00 89.25 245 ALA A C 1
ATOM 1934 O O . ALA A 1 245 ? 13.888 -3.710 15.397 1.00 89.25 245 ALA A O 1
ATOM 1935 N N . ALA A 1 246 ? 15.223 -1.943 15.108 1.00 89.56 246 ALA A N 1
ATOM 1936 C CA . ALA A 1 246 ? 15.331 -1.634 16.531 1.00 89.56 246 ALA A CA 1
ATOM 1937 C C . ALA A 1 246 ? 14.029 -1.045 17.094 1.00 89.56 246 ALA A C 1
ATOM 1939 O O . ALA A 1 246 ? 13.617 -1.436 18.184 1.00 89.56 246 ALA A O 1
ATOM 1940 N N . LEU A 1 247 ? 13.374 -0.139 16.360 1.00 92.06 247 LEU A N 1
ATOM 1941 C CA . LEU A 1 247 ? 12.066 0.403 16.742 1.00 92.06 247 LEU A CA 1
ATOM 1942 C C . LEU A 1 247 ? 10.975 -0.668 16.649 1.00 92.06 247 LEU A C 1
ATOM 1944 O O . LEU A 1 247 ? 10.177 -0.806 17.571 1.00 92.06 247 LEU A O 1
ATOM 1948 N N . ASP A 1 248 ? 11.009 -1.504 15.617 1.00 91.81 248 ASP A N 1
ATOM 1949 C CA . ASP A 1 248 ? 10.097 -2.638 15.499 1.00 91.81 248 ASP A CA 1
ATOM 1950 C C . ASP A 1 248 ? 10.260 -3.613 16.680 1.00 91.81 248 ASP A C 1
ATOM 1952 O O . ASP A 1 248 ? 9.304 -3.918 17.394 1.00 91.81 248 ASP A O 1
ATOM 1956 N N . GLY A 1 249 ? 11.500 -3.980 17.019 1.00 89.94 249 GLY A N 1
ATOM 1957 C CA . GLY A 1 249 ? 11.802 -4.775 18.213 1.00 89.94 249 GLY A CA 1
ATOM 1958 C C . GLY A 1 249 ? 11.401 -4.096 19.532 1.00 89.94 249 GLY A C 1
ATOM 1959 O O . GLY A 1 249 ? 11.037 -4.778 20.494 1.00 89.94 249 GLY A O 1
ATOM 1960 N N . LEU A 1 250 ? 11.431 -2.760 19.595 1.00 90.06 250 LEU A N 1
ATOM 1961 C CA . LEU A 1 250 ? 10.966 -1.991 20.750 1.00 90.06 250 LEU A CA 1
ATOM 1962 C C . LEU A 1 250 ? 9.450 -2.108 20.941 1.00 90.06 250 LEU A C 1
ATOM 1964 O O . LEU A 1 250 ? 9.007 -2.220 22.086 1.00 90.06 250 LEU A O 1
ATOM 1968 N N . SER A 1 251 ? 8.677 -2.136 19.850 1.00 88.88 251 SER A N 1
ATOM 1969 C CA . SER A 1 251 ? 7.218 -2.315 19.886 1.00 88.88 251 SER A CA 1
ATOM 1970 C C . SER A 1 251 ? 6.808 -3.691 20.443 1.00 88.88 251 SER A C 1
ATOM 1972 O O . SER A 1 251 ? 5.788 -3.828 21.120 1.00 88.88 251 SER A O 1
ATOM 1974 N N . LEU A 1 252 ? 7.641 -4.717 20.233 1.00 85.50 252 LEU A N 1
ATOM 1975 C CA . LEU A 1 252 ? 7.418 -6.082 20.728 1.00 85.50 252 LEU A CA 1
ATOM 1976 C C . LEU A 1 252 ? 7.813 -6.271 22.203 1.00 85.50 252 LEU A C 1
ATOM 1978 O O . LEU A 1 252 ? 7.347 -7.207 22.872 1.00 85.50 252 LEU A O 1
ATOM 1982 N N . ALA A 1 253 ? 8.691 -5.407 22.719 1.00 78.69 253 ALA A N 1
ATOM 1983 C CA . ALA A 1 253 ? 9.280 -5.543 24.042 1.00 78.69 253 ALA A CA 1
ATOM 1984 C C . ALA A 1 253 ? 8.292 -5.154 25.159 1.00 78.69 253 ALA A C 1
ATOM 1986 O O . ALA A 1 253 ? 7.972 -3.984 25.372 1.00 78.69 253 ALA A O 1
ATOM 1987 N N . ALA A 1 254 ? 7.871 -6.135 25.959 1.00 67.12 254 ALA A N 1
ATOM 1988 C CA . ALA A 1 254 ? 7.125 -5.872 27.187 1.00 67.12 254 ALA A CA 1
ATOM 1989 C C . ALA A 1 254 ? 8.047 -5.302 28.282 1.00 67.12 254 ALA A C 1
ATOM 1991 O O . ALA A 1 254 ? 9.190 -5.739 28.446 1.00 67.12 254 ALA A O 1
ATOM 1992 N N . TYR A 1 255 ? 7.541 -4.361 29.078 1.00 55.06 255 TYR A N 1
ATOM 1993 C CA . TYR A 1 255 ? 8.223 -3.854 30.272 1.00 55.06 255 TYR A CA 1
ATOM 1994 C C . TYR A 1 255 ? 7.204 -3.709 31.399 1.00 55.06 255 TYR A C 1
ATOM 1996 O O . TYR A 1 255 ? 6.163 -3.103 31.192 1.00 55.06 255 TYR A O 1
ATOM 2004 N N . GLU A 1 256 ? 7.461 -4.318 32.561 1.00 61.75 256 GLU A N 1
ATOM 2005 C CA . GLU A 1 256 ? 6.544 -4.284 33.721 1.00 61.75 256 GLU A CA 1
ATOM 2006 C C . GLU A 1 256 ? 5.086 -4.680 33.381 1.00 61.75 256 GLU A C 1
ATOM 2008 O O . GLU A 1 256 ? 4.136 -4.180 33.970 1.00 61.75 256 GLU A O 1
ATOM 2013 N N . LYS A 1 257 ? 4.915 -5.618 32.432 1.00 65.19 257 LYS A N 1
ATOM 2014 C CA . LYS A 1 257 ? 3.624 -6.066 31.859 1.00 65.19 257 LYS A CA 1
ATOM 2015 C C . LYS A 1 257 ? 2.846 -4.997 31.077 1.00 65.19 257 LYS A C 1
ATOM 2017 O O . LYS A 1 257 ? 1.722 -5.260 30.673 1.00 65.19 257 LYS A O 1
ATOM 2022 N N . GLN A 1 258 ? 3.443 -3.834 30.835 1.00 64.38 258 GLN A N 1
ATOM 2023 C CA . GLN A 1 258 ? 2.872 -2.779 30.010 1.00 64.38 258 GLN A CA 1
ATOM 2024 C C . GLN A 1 258 ? 3.379 -2.862 28.569 1.00 64.38 258 GLN A C 1
ATOM 2026 O O . GLN A 1 258 ? 4.555 -3.157 28.296 1.00 64.38 258 GLN A O 1
ATOM 2031 N N . GLU A 1 259 ? 2.466 -2.565 27.651 1.00 78.38 259 GLU A N 1
ATOM 2032 C CA . GLU A 1 259 ? 2.726 -2.476 26.221 1.00 78.38 259 GLU A CA 1
ATOM 2033 C C . GLU A 1 259 ? 3.560 -1.250 25.856 1.00 78.38 259 GLU A C 1
ATOM 2035 O O . GLU A 1 259 ? 3.742 -0.315 26.648 1.00 78.38 259 GLU A O 1
ATOM 2040 N N . ALA A 1 260 ? 4.126 -1.274 24.651 1.00 78.88 260 ALA A N 1
ATOM 2041 C CA . ALA A 1 260 ? 4.894 -0.162 24.135 1.00 78.88 260 ALA A CA 1
ATOM 2042 C C . ALA A 1 260 ? 3.977 0.997 23.750 1.00 78.88 260 ALA A C 1
ATOM 2044 O O . ALA A 1 260 ? 3.414 1.013 22.669 1.00 78.88 260 ALA A O 1
ATOM 2045 N N . ARG A 1 261 ? 3.852 1.978 24.650 1.00 85.38 261 ARG A N 1
ATOM 2046 C CA . ARG A 1 261 ? 3.230 3.272 24.367 1.00 85.38 261 ARG A CA 1
ATOM 2047 C C . ARG A 1 261 ? 4.229 4.400 24.562 1.00 85.38 261 ARG A C 1
ATOM 2049 O O . ARG A 1 261 ? 5.048 4.336 25.484 1.00 85.38 261 ARG A O 1
ATOM 2056 N N . GLY A 1 262 ? 4.178 5.399 23.688 1.00 88.12 262 GLY A N 1
ATOM 2057 C CA . GLY A 1 262 ? 5.032 6.580 23.772 1.00 88.12 262 GLY A CA 1
ATOM 2058 C C . GLY A 1 262 ? 5.526 7.084 22.422 1.00 88.12 262 GLY A C 1
ATOM 2059 O O . GLY A 1 262 ? 5.113 6.602 21.374 1.00 88.12 262 GLY A O 1
ATOM 2060 N N . ARG A 1 263 ? 6.415 8.077 22.436 1.00 92.31 263 ARG A N 1
ATOM 2061 C CA . ARG A 1 263 ? 6.849 8.785 21.221 1.00 92.31 263 ARG A CA 1
ATOM 2062 C C . ARG A 1 263 ? 8.357 8.986 21.185 1.00 92.31 263 ARG A C 1
ATOM 2064 O O . ARG A 1 263 ? 8.961 9.335 22.200 1.00 92.31 263 ARG A O 1
ATOM 2071 N N . ILE A 1 264 ? 8.963 8.811 20.012 1.00 91.81 264 ILE A N 1
ATOM 2072 C CA . ILE A 1 264 ? 10.383 9.085 19.760 1.00 91.81 264 ILE A CA 1
ATOM 2073 C C . ILE A 1 264 ? 10.512 10.003 18.550 1.00 91.81 264 ILE A C 1
ATOM 2075 O O . ILE A 1 264 ? 10.025 9.701 17.468 1.00 91.81 264 ILE A O 1
ATOM 2079 N N . VAL A 1 265 ? 11.215 11.109 18.730 1.00 89.06 265 VAL A N 1
ATOM 2080 C CA . VAL A 1 265 ? 11.536 12.090 17.695 1.00 89.06 265 VAL A CA 1
ATOM 2081 C C . VAL A 1 265 ? 12.955 11.830 17.227 1.00 89.06 265 VAL A C 1
ATOM 2083 O O . VAL A 1 265 ? 13.873 11.764 18.044 1.00 89.06 265 VAL A O 1
ATOM 2086 N N . LEU A 1 266 ? 13.143 11.699 15.921 1.00 86.44 266 LEU A N 1
ATOM 2087 C CA . LEU A 1 266 ? 14.425 11.407 15.290 1.00 86.44 266 LEU A CA 1
ATOM 2088 C C . LEU A 1 266 ? 14.957 12.695 14.650 1.00 86.44 266 LEU A C 1
ATOM 2090 O O . LEU A 1 266 ? 14.465 13.143 13.614 1.00 86.44 266 LEU A O 1
ATOM 2094 N N . LEU A 1 267 ? 15.958 13.299 15.291 1.00 78.00 267 LEU A N 1
ATOM 2095 C CA . LEU A 1 267 ? 16.624 14.530 14.859 1.00 78.00 267 LEU A CA 1
ATOM 2096 C C . LEU A 1 267 ? 17.992 14.207 14.277 1.00 78.00 267 LEU A C 1
ATOM 2098 O O . LEU A 1 267 ? 18.848 13.656 14.969 1.00 78.00 267 LEU A O 1
ATOM 2102 N N . GLY A 1 268 ? 18.241 14.584 13.028 1.00 67.94 268 GLY A N 1
ATOM 2103 C CA . GLY A 1 268 ? 19.602 14.531 12.516 1.00 67.94 268 GLY A CA 1
ATOM 2104 C C . GLY A 1 268 ? 20.398 15.821 12.786 1.00 67.94 268 GLY A C 1
ATOM 2105 O O . GLY A 1 268 ? 19.823 16.870 13.070 1.00 67.94 268 GLY A O 1
ATOM 2106 N N . PRO A 1 269 ? 21.738 15.760 12.699 1.00 55.94 269 PRO A N 1
ATOM 2107 C CA . PRO A 1 269 ? 22.683 16.834 13.010 1.00 55.94 269 PRO A CA 1
ATOM 2108 C C . PRO A 1 269 ? 22.482 18.157 12.262 1.00 55.94 269 PRO A C 1
ATOM 2110 O O . PRO A 1 269 ? 22.939 19.184 12.756 1.00 55.94 269 PRO A O 1
ATOM 2113 N N . LEU A 1 270 ? 21.801 18.184 11.107 1.00 49.50 270 LEU A N 1
ATOM 2114 C CA . LEU A 1 270 ? 21.528 19.453 10.412 1.00 49.50 270 LEU A CA 1
ATOM 2115 C C . LEU A 1 270 ? 20.392 20.266 11.038 1.00 49.50 270 LEU A C 1
ATOM 2117 O O . LEU A 1 270 ? 20.298 21.456 10.754 1.00 49.50 270 LEU A O 1
ATOM 2121 N N . ALA A 1 271 ? 19.639 19.691 11.979 1.00 48.75 271 ALA A N 1
ATOM 2122 C CA . ALA A 1 271 ? 18.745 20.449 12.847 1.00 48.75 271 ALA A CA 1
ATOM 2123 C C . ALA A 1 271 ? 19.498 21.333 13.881 1.00 48.75 271 ALA A C 1
ATOM 2125 O O . ALA A 1 271 ? 18.880 21.901 14.778 1.00 48.75 271 ALA A O 1
ATOM 2126 N N . ALA A 1 272 ? 20.827 21.452 13.789 1.00 40.47 272 ALA A N 1
ATOM 2127 C CA . ALA A 1 272 ? 21.633 22.312 14.655 1.00 40.47 272 ALA A CA 1
ATOM 2128 C C . ALA A 1 272 ? 22.473 23.362 13.899 1.00 40.47 272 ALA A C 1
ATOM 2130 O O . ALA A 1 272 ? 23.201 24.110 14.547 1.00 40.47 272 ALA A O 1
ATOM 2131 N N . ALA A 1 273 ? 22.418 23.409 12.558 1.00 38.59 273 ALA A N 1
ATOM 2132 C CA . ALA A 1 273 ? 23.353 24.204 11.746 1.00 38.59 273 ALA A CA 1
ATOM 2133 C C . ALA A 1 273 ? 22.713 25.173 10.731 1.00 38.59 273 ALA A C 1
ATOM 2135 O O . ALA A 1 273 ? 23.438 25.990 10.170 1.00 38.59 273 ALA A O 1
ATOM 2136 N N . SER A 1 274 ? 21.400 25.108 10.483 1.00 46.22 274 SER A N 1
ATOM 2137 C CA . SER A 1 274 ? 20.676 26.125 9.702 1.00 46.22 274 SER A CA 1
ATOM 2138 C C . SER A 1 274 ? 19.842 27.016 10.619 1.00 46.22 274 SER A C 1
ATOM 2140 O O . SER A 1 274 ? 19.295 26.524 11.603 1.00 46.22 274 SER A O 1
ATOM 2142 N N . ASP A 1 275 ? 19.675 28.292 10.271 1.00 43.72 275 ASP A N 1
ATOM 2143 C CA . ASP A 1 275 ? 18.816 29.220 11.026 1.00 43.72 275 ASP A CA 1
ATOM 2144 C C . ASP A 1 275 ? 17.331 28.775 11.057 1.00 43.72 275 ASP A C 1
ATOM 2146 O O . ASP A 1 275 ? 16.608 29.123 11.985 1.00 43.72 275 ASP A O 1
ATOM 2150 N N . ASP A 1 276 ? 16.905 27.919 10.115 1.00 49.50 276 ASP A N 1
ATOM 2151 C CA . ASP A 1 276 ? 15.563 27.304 10.051 1.00 49.50 276 ASP A CA 1
ATOM 2152 C C . ASP A 1 276 ? 15.438 25.962 10.802 1.00 49.50 276 ASP A C 1
ATOM 2154 O O . ASP A 1 276 ? 14.439 25.245 10.694 1.00 49.50 276 ASP A O 1
ATOM 2158 N N . ALA A 1 277 ? 16.467 25.562 11.548 1.00 54.66 277 ALA A N 1
ATOM 2159 C CA . ALA A 1 277 ? 16.494 24.256 12.175 1.00 54.66 277 ALA A CA 1
ATOM 2160 C C . ALA A 1 277 ? 15.638 24.177 13.452 1.00 54.66 277 ALA A C 1
ATOM 2162 O O . ALA A 1 277 ? 15.911 24.829 14.461 1.00 54.66 277 ALA A O 1
ATOM 2163 N N . TRP A 1 278 ? 14.627 23.306 13.446 1.00 62.66 278 TRP A N 1
ATOM 2164 C CA . TRP A 1 278 ? 13.810 23.039 14.628 1.00 62.66 278 TRP A CA 1
ATOM 2165 C C . TRP A 1 278 ? 14.466 21.992 15.540 1.00 62.66 278 TRP A C 1
ATOM 2167 O O . TRP A 1 278 ? 14.585 20.821 15.173 1.00 62.66 278 TRP A O 1
ATOM 2177 N N . ALA A 1 279 ? 14.834 22.395 16.759 1.00 67.31 279 ALA A N 1
ATOM 2178 C CA . ALA A 1 279 ? 15.237 21.492 17.834 1.00 67.31 279 ALA A CA 1
ATOM 2179 C C . ALA A 1 279 ? 14.393 21.772 19.091 1.00 67.31 279 ALA A C 1
ATOM 2181 O O . ALA A 1 279 ? 14.404 22.899 19.596 1.00 67.31 279 ALA A O 1
ATOM 2182 N N . PRO A 1 280 ? 13.665 20.779 19.630 1.00 73.75 280 PRO A N 1
ATOM 2183 C CA . PRO A 1 280 ? 12.836 21.000 20.800 1.00 73.75 280 PRO A CA 1
ATOM 2184 C C . PRO A 1 280 ? 13.715 21.142 22.055 1.00 73.75 280 PRO A C 1
ATOM 2186 O O . PRO A 1 280 ? 14.669 20.373 22.235 1.00 73.75 280 PRO A O 1
ATOM 2189 N N . PRO A 1 281 ? 13.413 22.090 22.961 1.00 79.00 281 PRO A N 1
ATOM 2190 C CA . PRO A 1 281 ? 14.133 22.203 24.220 1.00 79.00 281 PRO A CA 1
ATOM 2191 C C . PRO A 1 281 ? 13.918 20.940 25.060 1.00 79.00 281 PRO A C 1
ATOM 2193 O O . PRO A 1 281 ? 12.789 20.521 25.314 1.00 79.00 281 PRO A O 1
ATOM 2196 N N . LEU A 1 282 ? 15.019 20.330 25.505 1.00 86.50 282 LEU A N 1
ATOM 2197 C CA . LEU A 1 282 ? 14.960 19.131 26.338 1.00 86.50 282 LEU A CA 1
ATOM 2198 C C . LEU A 1 282 ? 14.442 19.477 27.737 1.00 86.50 282 LEU A C 1
ATOM 2200 O O . LEU A 1 282 ? 15.063 20.255 28.461 1.00 86.50 282 LEU A O 1
ATOM 2204 N N . SER A 1 283 ? 13.351 18.833 28.135 1.00 88.38 283 SER A N 1
ATOM 2205 C CA . SER A 1 283 ? 12.811 18.867 29.496 1.00 88.38 283 SER A CA 1
ATOM 2206 C C . SER A 1 283 ? 13.660 18.021 30.446 1.00 88.38 283 SER A C 1
ATOM 2208 O O . SER A 1 283 ? 13.874 18.394 31.597 1.00 88.38 283 SER A O 1
ATOM 2210 N N . ILE A 1 284 ? 14.188 16.894 29.956 1.00 90.62 284 ILE A N 1
ATOM 2211 C CA . ILE A 1 284 ? 15.151 16.049 30.670 1.00 90.62 284 ILE A CA 1
ATOM 2212 C C . ILE A 1 284 ? 16.321 15.776 29.733 1.00 90.62 284 ILE A C 1
ATOM 2214 O O . ILE A 1 284 ? 16.116 15.292 28.624 1.00 90.62 284 ILE A O 1
ATOM 2218 N N . ARG A 1 285 ? 17.549 16.040 30.189 1.00 91.94 285 ARG A N 1
ATOM 2219 C CA . ARG A 1 285 ? 18.783 15.707 29.465 1.00 91.94 285 ARG A CA 1
ATOM 2220 C C . ARG A 1 285 ? 19.486 14.532 30.130 1.00 91.94 285 ARG A C 1
ATOM 2222 O O . ARG A 1 285 ? 19.723 14.552 31.338 1.00 91.94 285 ARG A O 1
ATOM 2229 N N . PHE A 1 286 ? 19.849 13.527 29.344 1.00 91.69 286 PHE A N 1
ATOM 2230 C CA . PHE A 1 286 ? 20.646 12.404 29.822 1.00 91.69 286 PHE A CA 1
ATOM 2231 C C . PHE A 1 286 ? 22.128 12.773 29.854 1.00 91.69 286 PHE A C 1
ATOM 2233 O O . PHE A 1 286 ? 22.604 13.578 29.057 1.00 91.69 286 PHE A O 1
ATOM 2240 N N . ARG A 1 287 ? 22.862 12.197 30.811 1.00 89.25 287 ARG A N 1
ATOM 2241 C CA . ARG A 1 287 ? 24.308 12.428 30.945 1.00 89.25 287 ARG A CA 1
ATOM 2242 C C . ARG A 1 287 ? 25.084 11.848 29.760 1.00 89.25 287 ARG A C 1
ATOM 2244 O O . ARG A 1 287 ? 26.055 12.453 29.326 1.00 89.25 287 ARG A O 1
ATOM 2251 N N . GLU A 1 288 ? 24.642 10.698 29.264 1.00 90.06 288 GLU A N 1
ATOM 2252 C CA . GLU A 1 288 ? 25.208 9.993 28.115 1.00 90.06 288 GLU A CA 1
ATOM 2253 C C . GLU A 1 288 ? 24.062 9.589 27.173 1.00 90.06 288 GLU A C 1
ATOM 2255 O O . GLU A 1 288 ? 22.983 9.238 27.671 1.00 90.06 288 GLU A O 1
ATOM 2260 N N . PRO A 1 289 ? 24.260 9.631 25.841 1.00 89.44 289 PRO A N 1
ATOM 2261 C CA . PRO A 1 289 ? 23.271 9.140 24.889 1.00 89.44 289 PRO A CA 1
ATOM 2262 C C . PRO A 1 289 ? 22.962 7.654 25.104 1.00 89.44 289 PRO A C 1
ATOM 2264 O O . PRO A 1 289 ? 23.857 6.814 25.213 1.00 89.44 289 PRO A O 1
ATOM 2267 N N . LEU A 1 290 ? 21.677 7.312 25.140 1.00 91.94 290 LEU A N 1
ATOM 2268 C CA . LEU A 1 290 ? 21.220 5.932 25.229 1.00 91.94 290 LEU A CA 1
ATOM 2269 C C . LEU A 1 290 ? 21.095 5.335 23.823 1.00 91.94 290 LEU A C 1
ATOM 2271 O O . LEU A 1 290 ? 20.274 5.784 23.027 1.00 91.94 290 LEU A O 1
ATOM 2275 N N . SER A 1 291 ? 21.863 4.286 23.527 1.00 89.81 291 SER A N 1
ATOM 2276 C CA . SER A 1 291 ? 21.806 3.607 22.225 1.00 89.81 291 SER A CA 1
ATOM 2277 C C . SER A 1 291 ? 20.385 3.163 21.848 1.00 89.81 291 SER A C 1
ATOM 2279 O O . SER A 1 291 ? 19.690 2.544 22.659 1.00 89.81 291 SER A O 1
ATOM 2281 N N . ILE A 1 292 ? 20.004 3.381 20.582 1.00 87.00 292 ILE A N 1
ATOM 2282 C CA . ILE A 1 292 ? 18.724 2.924 20.019 1.00 87.00 292 ILE A CA 1
ATOM 2283 C C . ILE A 1 292 ? 18.591 1.385 19.990 1.00 87.00 292 ILE A C 1
ATOM 2285 O O . ILE A 1 292 ? 17.501 0.838 19.871 1.00 87.00 292 ILE A O 1
ATOM 2289 N N . HIS A 1 293 ? 19.694 0.655 20.152 1.00 85.88 293 HIS A N 1
ATOM 2290 C CA . HIS A 1 293 ? 19.676 -0.807 20.233 1.00 85.88 293 HIS A CA 1
ATOM 2291 C C . HIS A 1 293 ? 19.475 -1.326 21.666 1.00 85.88 293 HIS A C 1
ATOM 2293 O O . HIS A 1 293 ? 19.241 -2.517 21.870 1.00 85.88 293 HIS A O 1
ATOM 2299 N N . ASN A 1 294 ? 19.530 -0.456 22.683 1.00 89.25 294 ASN A N 1
ATOM 2300 C CA . ASN A 1 294 ? 19.250 -0.834 24.066 1.00 89.25 294 ASN A CA 1
ATOM 2301 C C . ASN A 1 294 ? 17.738 -0.803 24.340 1.00 89.25 294 ASN A C 1
ATOM 2303 O O . ASN A 1 294 ? 17.233 0.099 25.011 1.00 89.25 294 ASN A O 1
ATOM 2307 N N . LEU A 1 295 ? 17.021 -1.820 23.850 1.00 87.88 295 LEU A N 1
ATOM 2308 C CA . LEU A 1 295 ? 15.556 -1.897 23.937 1.00 87.88 295 LEU A CA 1
ATOM 2309 C C . LEU A 1 295 ? 15.039 -1.748 25.376 1.00 87.88 295 LEU A C 1
ATOM 2311 O O . LEU A 1 295 ? 14.085 -1.016 25.623 1.00 87.88 295 LEU A O 1
ATOM 2315 N N . ARG A 1 296 ? 15.700 -2.377 26.358 1.00 85.62 296 ARG A N 1
ATOM 2316 C CA . ARG A 1 296 ? 15.297 -2.279 27.772 1.00 85.62 296 ARG A CA 1
ATOM 2317 C C . ARG A 1 296 ? 15.440 -0.858 28.316 1.00 85.62 296 ARG A C 1
ATOM 2319 O O . ARG A 1 296 ? 14.596 -0.419 29.092 1.00 85.62 296 ARG A O 1
ATOM 2326 N N . GLY A 1 297 ? 16.510 -0.157 27.945 1.00 89.56 297 GLY A N 1
ATOM 2327 C CA . GLY A 1 297 ? 16.685 1.252 28.280 1.00 89.56 297 GLY A CA 1
ATOM 2328 C C . GLY A 1 297 ? 15.612 2.115 27.621 1.00 89.56 297 GLY A C 1
ATOM 2329 O O . GLY A 1 297 ? 14.976 2.914 28.300 1.00 89.56 297 GLY A O 1
ATOM 2330 N N . LEU A 1 298 ? 15.364 1.909 26.326 1.00 89.94 298 LEU A N 1
ATOM 2331 C CA . LEU A 1 298 ? 14.375 2.678 25.570 1.00 89.94 298 LEU A CA 1
ATOM 2332 C C . LEU A 1 298 ? 12.959 2.500 26.101 1.00 89.94 298 LEU A C 1
ATOM 2334 O O . LEU A 1 298 ? 12.233 3.481 26.182 1.00 89.94 298 LEU A O 1
ATOM 2338 N N . ARG A 1 299 ? 12.575 1.294 26.538 1.00 88.50 299 ARG A N 1
ATOM 2339 C CA . ARG A 1 299 ? 11.269 1.072 27.183 1.00 88.50 299 ARG A CA 1
ATOM 2340 C C . ARG A 1 299 ? 11.082 1.944 28.424 1.00 88.50 299 ARG A C 1
ATOM 2342 O O . ARG A 1 299 ? 10.010 2.512 28.598 1.00 88.50 299 ARG A O 1
ATOM 2349 N N . LYS A 1 300 ? 12.130 2.120 29.238 1.00 87.81 300 LYS A N 1
ATOM 2350 C CA . LYS A 1 300 ? 12.094 3.032 30.396 1.00 87.81 300 LYS A CA 1
ATOM 2351 C C . LYS A 1 300 ? 11.985 4.495 29.985 1.00 87.81 300 LYS A C 1
ATOM 2353 O O . LYS A 1 300 ? 11.393 5.289 30.704 1.00 87.81 300 LYS A O 1
ATOM 2358 N N . VAL A 1 301 ? 12.582 4.871 28.858 1.00 90.56 301 VAL A N 1
ATOM 2359 C CA . VAL A 1 301 ? 12.453 6.237 28.344 1.00 90.56 301 VAL A CA 1
ATOM 2360 C C . VAL A 1 301 ? 11.052 6.463 27.781 1.00 90.56 301 VAL A C 1
ATOM 2362 O O . VAL A 1 301 ? 10.455 7.487 28.086 1.00 90.56 301 VAL A O 1
ATOM 2365 N N . LEU A 1 302 ? 10.495 5.500 27.042 1.00 89.44 302 LEU A N 1
ATOM 2366 C CA . LEU A 1 302 ? 9.130 5.561 26.515 1.00 89.44 302 LEU A CA 1
ATOM 2367 C C . LEU A 1 302 ? 8.087 5.737 27.624 1.00 89.44 302 LEU A C 1
ATOM 2369 O O . LEU A 1 302 ? 7.164 6.523 27.447 1.00 89.44 302 LEU A O 1
ATOM 2373 N N . SER A 1 303 ? 8.265 5.119 28.799 1.00 85.25 303 SER A N 1
ATOM 2374 C CA . SER A 1 303 ? 7.361 5.345 29.943 1.00 85.25 303 SER A CA 1
ATOM 2375 C C . SER A 1 303 ? 7.385 6.778 30.501 1.00 85.25 303 SER A C 1
ATOM 2377 O O . SER A 1 303 ? 6.548 7.123 31.327 1.00 85.25 303 SER A O 1
ATOM 2379 N N . LEU A 1 304 ? 8.336 7.618 30.072 1.00 87.62 304 LEU A N 1
ATOM 2380 C CA . LEU A 1 304 ? 8.389 9.051 30.393 1.00 87.62 304 LEU A CA 1
ATOM 2381 C C . LEU A 1 304 ? 7.718 9.923 29.314 1.00 87.62 304 LEU A C 1
ATOM 2383 O O . LEU A 1 304 ? 7.717 11.150 29.430 1.00 87.62 304 LEU A O 1
ATOM 2387 N N . THR A 1 305 ? 7.201 9.309 28.248 1.00 89.00 305 THR A N 1
ATOM 2388 C CA . THR A 1 305 ? 6.623 9.987 27.079 1.00 89.00 305 THR A CA 1
ATOM 2389 C C . THR A 1 305 ? 5.108 9.801 27.023 1.00 89.00 305 THR A C 1
ATOM 2391 O O . THR A 1 305 ? 4.581 8.824 27.551 1.00 89.00 305 THR A O 1
ATOM 2394 N N . ASN A 1 306 ? 4.403 10.746 26.407 1.00 82.06 306 ASN A N 1
ATOM 2395 C CA . ASN A 1 306 ? 2.952 10.729 26.212 1.00 82.06 306 ASN A CA 1
ATOM 2396 C C . ASN A 1 306 ? 2.582 11.598 24.996 1.00 82.06 306 ASN A C 1
ATOM 2398 O O . ASN A 1 306 ? 3.446 11.955 24.198 1.00 82.06 306 ASN A O 1
ATOM 2402 N N . ASP A 1 307 ? 1.316 11.986 24.842 1.00 77.25 307 ASP A N 1
ATOM 2403 C CA . ASP A 1 307 ? 0.905 12.803 23.694 1.00 77.25 307 ASP A CA 1
ATOM 2404 C C . ASP A 1 307 ? 1.552 14.196 23.645 1.00 77.25 307 ASP A C 1
ATOM 2406 O O . ASP A 1 307 ? 1.744 14.782 22.580 1.00 77.25 307 ASP A O 1
ATOM 2410 N N . SER A 1 308 ? 1.953 14.720 24.797 1.00 78.88 308 SER A N 1
ATOM 2411 C CA . SER A 1 308 ? 2.598 16.026 24.932 1.00 78.88 308 SER A CA 1
ATOM 2412 C C . SER A 1 308 ? 4.122 15.955 25.070 1.00 78.88 308 SER A C 1
ATOM 2414 O O . SER A 1 308 ? 4.775 16.996 24.982 1.00 78.88 308 SER A O 1
ATOM 2416 N N . THR A 1 309 ? 4.708 14.768 25.271 1.00 87.38 309 THR A N 1
ATOM 2417 C CA . THR A 1 309 ? 6.149 14.582 25.512 1.00 87.38 309 THR A CA 1
ATOM 2418 C C . THR A 1 309 ? 6.730 13.454 24.669 1.00 87.38 309 THR A C 1
ATOM 2420 O O . THR A 1 309 ? 6.145 12.386 24.557 1.00 87.38 309 THR A O 1
ATOM 2423 N N . ALA A 1 310 ? 7.922 13.648 24.110 1.00 90.75 310 ALA A N 1
ATOM 2424 C CA . ALA A 1 310 ? 8.596 12.638 23.298 1.00 90.75 310 ALA A CA 1
ATOM 2425 C C . ALA A 1 310 ? 10.065 12.473 23.696 1.00 90.75 310 ALA A C 1
ATOM 2427 O O . ALA A 1 310 ? 10.712 13.409 24.172 1.00 90.75 310 ALA A O 1
ATOM 2428 N N . ALA A 1 311 ? 10.606 11.276 23.487 1.00 92.19 311 ALA A N 1
ATOM 2429 C CA . ALA A 1 311 ? 12.034 11.025 23.588 1.00 92.19 311 ALA A CA 1
ATOM 2430 C C . ALA A 1 311 ? 12.739 11.651 22.384 1.00 92.19 311 ALA A C 1
ATOM 2432 O O . ALA A 1 311 ? 12.252 11.556 21.263 1.00 92.19 311 ALA A O 1
ATOM 2433 N N . VAL A 1 312 ? 13.894 12.265 22.603 1.00 89.50 312 VAL A N 1
ATOM 2434 C CA . VAL A 1 312 ? 14.670 12.902 21.539 1.00 89.50 312 VAL A CA 1
ATOM 2435 C C . VAL A 1 312 ? 15.863 12.025 21.206 1.00 89.50 312 VAL A C 1
ATOM 2437 O O . VAL A 1 312 ? 16.743 11.811 22.042 1.00 89.50 312 VAL A O 1
ATOM 2440 N N . CYS A 1 313 ? 15.876 11.508 19.985 1.00 88.50 313 CYS A N 1
ATOM 2441 C CA . CYS A 1 313 ? 16.909 10.642 19.452 1.00 88.50 313 CYS A CA 1
ATOM 2442 C C . CYS A 1 313 ? 17.725 11.387 18.396 1.00 88.50 313 CYS A C 1
ATOM 2444 O O . CYS A 1 313 ? 17.164 12.069 17.541 1.00 88.50 313 CYS A O 1
ATOM 2446 N N . THR A 1 314 ? 19.043 11.235 18.454 1.00 84.00 314 THR A N 1
ATOM 2447 C CA . THR A 1 314 ? 20.015 11.708 17.461 1.00 84.00 314 THR A CA 1
ATOM 2448 C C . THR A 1 314 ? 20.802 10.510 16.907 1.00 84.00 314 THR A C 1
ATOM 2450 O O . THR A 1 314 ? 20.625 9.398 17.419 1.00 84.00 314 THR A O 1
ATOM 2453 N N . PRO A 1 315 ? 21.696 10.679 15.907 1.00 80.38 315 PRO A N 1
ATOM 2454 C CA . PRO A 1 315 ? 22.546 9.576 15.445 1.00 80.38 315 PRO A CA 1
ATOM 2455 C C . PRO A 1 315 ? 23.361 8.904 16.559 1.00 80.38 315 PRO A C 1
ATOM 2457 O O . PRO A 1 315 ? 23.661 7.717 16.469 1.00 80.38 315 PRO A O 1
ATOM 2460 N N . ASP A 1 316 ? 23.697 9.649 17.617 1.00 81.56 316 ASP A N 1
ATOM 2461 C CA . ASP A 1 316 ? 24.472 9.151 18.759 1.00 81.56 316 ASP A CA 1
ATOM 2462 C C . ASP A 1 316 ? 23.611 8.367 19.769 1.00 81.56 316 ASP A C 1
ATOM 2464 O O . ASP A 1 316 ? 24.138 7.693 20.656 1.00 81.56 316 ASP A O 1
ATOM 2468 N N . GLY A 1 317 ? 22.282 8.436 19.650 1.00 87.38 317 GLY A N 1
ATOM 2469 C CA . GLY A 1 317 ? 21.319 7.784 20.534 1.00 87.38 317 GLY A CA 1
ATOM 2470 C C . GLY A 1 317 ? 20.284 8.745 21.120 1.00 87.38 317 GLY A C 1
ATOM 2471 O O . GLY A 1 317 ? 20.146 9.896 20.718 1.00 87.38 317 GLY A O 1
ATOM 2472 N N . VAL A 1 318 ? 19.503 8.263 22.083 1.00 90.44 318 VAL A N 1
ATOM 2473 C CA . VAL A 1 318 ? 18.506 9.062 22.800 1.00 90.44 318 VAL A CA 1
ATOM 2474 C C . VAL A 1 318 ? 19.190 9.940 23.840 1.00 90.44 318 VAL A C 1
ATOM 2476 O O . VAL A 1 318 ? 19.823 9.437 24.766 1.00 90.44 318 VAL A O 1
ATOM 2479 N N . ILE A 1 319 ? 19.043 11.256 23.701 1.00 91.69 319 ILE A N 1
ATOM 2480 C CA . ILE A 1 319 ? 19.734 12.263 24.522 1.00 91.69 319 ILE A CA 1
ATOM 2481 C C . ILE A 1 319 ? 18.861 12.836 25.645 1.00 91.69 319 ILE A C 1
ATOM 2483 O O . ILE A 1 319 ? 19.359 13.553 26.517 1.00 91.69 319 ILE A O 1
ATOM 2487 N N . GLY A 1 320 ? 17.558 12.554 25.633 1.00 91.50 320 GLY A N 1
ATOM 2488 C CA . GLY A 1 320 ? 16.624 13.117 26.599 1.00 91.50 320 GLY A CA 1
ATOM 2489 C C . GLY A 1 320 ? 15.160 13.006 26.188 1.00 91.50 320 GLY A C 1
ATOM 2490 O O . GLY A 1 320 ? 14.812 12.244 25.288 1.00 91.50 320 GLY A O 1
ATOM 2491 N N . THR A 1 321 ? 14.310 13.796 26.840 1.00 91.50 321 THR A N 1
ATOM 2492 C CA . THR A 1 321 ? 12.892 13.980 26.494 1.00 91.50 321 THR A CA 1
ATOM 2493 C C . THR A 1 321 ? 12.575 15.463 26.328 1.00 91.50 321 THR A C 1
ATOM 2495 O O . THR A 1 321 ? 13.230 16.310 26.938 1.00 91.50 321 THR A O 1
ATOM 2498 N N . ALA A 1 322 ? 11.578 15.778 25.506 1.00 88.00 322 ALA A N 1
ATOM 2499 C CA . ALA A 1 322 ? 11.100 17.134 25.270 1.00 88.00 322 ALA A CA 1
ATOM 2500 C C . ALA A 1 322 ? 9.569 17.190 25.246 1.00 88.00 322 ALA A C 1
ATOM 2502 O O . ALA A 1 322 ? 8.914 16.242 24.808 1.00 88.00 322 ALA A O 1
ATOM 2503 N N . SER A 1 323 ? 9.012 18.314 25.692 1.00 84.12 323 SER A N 1
ATOM 2504 C CA . SER A 1 323 ? 7.576 18.606 25.635 1.00 84.12 323 SER A CA 1
ATOM 2505 C C . SER A 1 323 ? 7.200 19.393 24.373 1.00 84.12 323 SER A C 1
ATOM 2507 O O . SER A 1 323 ? 8.034 20.089 23.800 1.00 84.12 323 SER A O 1
ATOM 2509 N N . GLY A 1 324 ? 5.930 19.328 23.966 1.00 71.00 324 GLY A N 1
ATOM 2510 C CA . GLY A 1 324 ? 5.368 20.155 22.889 1.00 71.00 324 GLY A CA 1
ATOM 2511 C C . GLY A 1 324 ? 5.708 19.687 21.472 1.00 71.00 324 GLY A C 1
ATOM 2512 O O . GLY A 1 324 ? 5.586 20.458 20.527 1.00 71.00 324 GLY A O 1
ATOM 2513 N N . VAL A 1 325 ? 6.140 18.434 21.305 1.00 65.19 325 VAL A N 1
ATOM 2514 C CA . VAL A 1 325 ? 6.552 17.908 19.992 1.00 65.19 325 VAL A CA 1
ATOM 2515 C C . VAL A 1 325 ? 5.357 17.502 19.107 1.00 65.19 325 VAL A C 1
ATOM 2517 O O . VAL A 1 325 ? 5.488 17.432 17.891 1.00 65.19 325 VAL A O 1
ATOM 2520 N N . GLY A 1 326 ? 4.173 17.283 19.689 1.00 55.72 326 GLY A N 1
ATOM 2521 C CA . GLY A 1 326 ? 2.980 16.819 18.965 1.00 55.72 326 GLY A CA 1
ATOM 2522 C C . GLY A 1 326 ? 2.070 17.903 18.368 1.00 55.72 326 GLY A C 1
ATOM 2523 O O . GLY A 1 326 ? 1.123 17.551 17.681 1.00 55.72 326 GLY A O 1
ATOM 2524 N N . SER A 1 327 ? 2.302 19.197 18.630 1.00 46.06 327 SER A N 1
ATOM 2525 C CA . SER A 1 327 ? 1.316 20.265 18.352 1.00 46.06 327 SER A CA 1
ATOM 2526 C C . SER A 1 327 ? 1.758 21.315 17.330 1.00 46.06 327 SER A C 1
ATOM 2528 O O . SER A 1 327 ? 1.143 22.375 17.241 1.00 46.06 327 SER A O 1
ATOM 2530 N N . ALA A 1 328 ? 2.864 21.100 16.624 1.00 43.75 328 ALA A N 1
ATOM 2531 C CA . ALA A 1 328 ? 3.432 22.129 15.763 1.00 43.75 328 ALA A CA 1
ATOM 2532 C C . ALA A 1 328 ? 3.028 21.895 14.291 1.00 43.75 328 ALA A C 1
ATOM 2534 O O . ALA A 1 328 ? 3.115 20.774 13.799 1.00 43.75 328 ALA A O 1
ATOM 2535 N N . GLU A 1 329 ? 2.676 22.958 13.558 1.00 43.44 329 GLU A N 1
ATOM 2536 C CA . GLU A 1 329 ? 2.191 22.926 12.154 1.00 43.44 329 GLU A CA 1
ATOM 2537 C C . GLU A 1 329 ? 3.112 22.177 11.171 1.00 43.44 329 GLU A C 1
ATOM 2539 O O . GLU A 1 329 ? 4.315 22.264 11.328 1.00 43.44 329 GLU A O 1
ATOM 2544 N N . PRO A 1 330 ? 2.633 21.487 10.129 1.00 46.66 330 PRO A N 1
ATOM 2545 C CA . PRO A 1 330 ? 3.488 20.924 9.076 1.00 46.66 330 PRO A CA 1
ATOM 2546 C C . PRO A 1 330 ? 4.527 21.936 8.563 1.00 46.66 330 PRO A C 1
ATOM 2548 O O . PRO A 1 330 ? 4.169 22.982 8.035 1.00 46.66 330 PRO A O 1
ATOM 2551 N N . VAL A 1 331 ? 5.822 21.651 8.712 1.00 49.66 331 VAL A N 1
ATOM 2552 C CA . VAL A 1 331 ? 6.886 22.423 8.048 1.00 49.66 331 VAL A CA 1
ATOM 2553 C C . VAL A 1 331 ? 7.820 21.428 7.379 1.00 49.66 331 VAL A C 1
ATOM 2555 O O . VAL A 1 331 ? 8.249 20.454 8.009 1.00 49.66 331 VAL A O 1
ATOM 2558 N N . ALA A 1 332 ? 8.121 21.668 6.106 1.00 47.78 332 ALA A N 1
ATOM 2559 C CA . ALA A 1 332 ? 9.090 20.894 5.347 1.00 47.78 332 ALA A CA 1
ATOM 2560 C C . ALA A 1 332 ? 10.446 20.882 6.078 1.00 47.78 332 ALA A C 1
ATOM 2562 O O . ALA A 1 332 ? 10.958 21.923 6.481 1.00 47.78 332 ALA A O 1
ATOM 2563 N N . GLY A 1 333 ? 11.023 19.694 6.288 1.00 52.47 333 GLY A N 1
ATOM 2564 C CA . GLY A 1 333 ? 12.309 19.539 6.994 1.00 52.47 333 GLY A CA 1
ATOM 2565 C C . GLY A 1 333 ? 12.224 19.278 8.505 1.00 52.47 333 GLY A C 1
ATOM 2566 O O . GLY A 1 333 ? 13.255 19.239 9.176 1.00 52.47 333 GLY A O 1
ATOM 2567 N N . ARG A 1 334 ? 11.023 19.054 9.049 1.00 65.12 334 ARG A N 1
ATOM 2568 C CA . ARG A 1 334 ? 10.811 18.632 10.445 1.00 65.12 334 ARG A CA 1
ATOM 2569 C C . ARG A 1 334 ? 11.243 17.189 10.740 1.00 65.12 334 ARG A C 1
ATOM 2571 O O . ARG A 1 334 ? 11.353 16.385 9.814 1.00 65.12 334 ARG A O 1
ATOM 2578 N N . PRO A 1 335 ? 11.485 16.840 12.021 1.00 75.12 335 PRO A N 1
ATOM 2579 C CA . PRO A 1 335 ? 11.918 15.498 12.386 1.00 75.12 335 PRO A CA 1
ATOM 2580 C C . PRO A 1 335 ? 10.853 14.444 12.141 1.00 75.12 335 PRO A C 1
ATOM 2582 O O . PRO A 1 335 ? 9.653 14.699 12.223 1.00 75.12 335 PRO A O 1
ATOM 2585 N N . VAL A 1 336 ? 11.341 13.229 11.924 1.00 85.56 336 VAL A N 1
ATOM 2586 C CA . VAL A 1 336 ? 10.514 12.030 11.858 1.00 85.56 336 VAL A CA 1
ATOM 2587 C C . VAL A 1 336 ? 10.085 11.667 13.275 1.00 85.56 336 VAL A C 1
ATOM 2589 O O . VAL A 1 336 ? 10.920 11.584 14.180 1.00 85.56 336 VAL A O 1
ATOM 2592 N N . LEU A 1 337 ? 8.793 11.446 13.470 1.00 88.81 337 LEU A N 1
ATOM 2593 C CA . LEU A 1 337 ? 8.209 11.030 14.737 1.00 88.81 337 LEU A CA 1
ATOM 2594 C C . LEU A 1 337 ? 7.765 9.568 14.622 1.00 88.81 337 LEU A C 1
ATOM 2596 O O . LEU A 1 337 ? 6.981 9.217 13.748 1.00 88.81 337 LEU A O 1
ATOM 2600 N N . ALA A 1 338 ? 8.274 8.722 15.511 1.00 92.56 338 ALA A N 1
ATOM 2601 C CA . ALA A 1 338 ? 7.809 7.356 15.703 1.00 92.56 338 ALA A CA 1
ATOM 2602 C C . ALA A 1 338 ? 6.862 7.313 16.911 1.00 92.56 338 ALA A C 1
ATOM 2604 O O . ALA A 1 338 ? 7.268 7.636 18.034 1.00 92.56 338 ALA A O 1
ATOM 2605 N N . CYS A 1 339 ? 5.614 6.918 16.682 1.00 91.50 339 CYS A N 1
ATOM 2606 C CA . CYS A 1 339 ? 4.565 6.809 17.692 1.00 91.50 339 CYS A CA 1
ATOM 2607 C C . CYS A 1 339 ? 4.304 5.335 17.998 1.00 91.50 339 CYS A C 1
ATOM 2609 O O . CYS A 1 339 ? 3.955 4.576 17.108 1.00 91.50 339 CYS A O 1
ATOM 2611 N N . PHE A 1 340 ? 4.477 4.925 19.249 1.00 90.50 340 PHE A N 1
ATOM 2612 C CA . PHE A 1 340 ? 4.195 3.574 19.727 1.00 90.50 340 PHE A CA 1
ATOM 2613 C C . PHE A 1 340 ? 2.806 3.553 20.355 1.00 90.50 340 PHE A C 1
ATOM 2615 O O . PHE A 1 340 ? 2.540 4.319 21.287 1.00 90.50 340 PHE A O 1
ATOM 2622 N N . GLU A 1 341 ? 1.942 2.685 19.844 1.00 83.69 341 GLU A N 1
ATOM 2623 C CA . GLU A 1 341 ? 0.504 2.680 20.146 1.00 83.69 341 GLU A CA 1
ATOM 2624 C C . GLU A 1 341 ? 0.091 1.433 20.943 1.00 83.69 341 GLU A C 1
ATOM 2626 O O . GLU A 1 341 ? -0.892 1.444 21.686 1.00 83.69 341 GLU A O 1
ATOM 2631 N N . GLY A 1 342 ? 0.911 0.386 20.895 1.00 81.62 342 GLY A N 1
ATOM 2632 C CA . GLY A 1 342 ? 0.705 -0.831 21.660 1.00 81.62 342 GLY A CA 1
ATOM 2633 C C . GLY A 1 342 ? 1.763 -1.880 21.362 1.00 81.62 342 GLY A C 1
ATOM 2634 O O . GLY A 1 342 ? 2.843 -1.605 20.828 1.00 81.62 342 GLY A O 1
ATOM 2635 N N . ARG A 1 343 ? 1.465 -3.122 21.740 1.00 81.25 343 ARG A N 1
ATOM 2636 C CA . ARG A 1 343 ? 2.317 -4.258 21.385 1.00 81.25 343 ARG A CA 1
ATOM 2637 C C . ARG A 1 343 ? 2.320 -4.448 19.866 1.00 81.25 343 ARG A C 1
ATOM 2639 O O . ARG A 1 343 ? 1.263 -4.589 19.275 1.00 81.25 343 ARG A O 1
ATOM 2646 N N . ALA A 1 344 ? 3.514 -4.518 19.275 1.00 83.62 344 ALA A N 1
ATOM 2647 C CA . ALA A 1 344 ? 3.707 -4.740 17.837 1.00 83.62 344 ALA A CA 1
ATOM 2648 C C . ALA A 1 344 ? 3.071 -3.676 16.916 1.00 83.62 344 ALA A C 1
ATOM 2650 O O . ALA A 1 344 ? 2.980 -3.909 15.716 1.00 83.62 344 ALA A O 1
ATOM 2651 N N . ALA A 1 345 ? 2.656 -2.527 17.465 1.00 87.81 345 ALA A N 1
ATOM 2652 C CA . ALA A 1 345 ? 1.941 -1.479 16.745 1.00 87.81 345 ALA A CA 1
ATOM 2653 C C . ALA A 1 345 ? 2.634 -0.125 16.934 1.00 87.81 345 ALA A C 1
ATOM 2655 O O . ALA A 1 345 ? 2.775 0.377 18.061 1.00 87.81 345 ALA A O 1
ATOM 2656 N N . TRP A 1 346 ? 3.095 0.460 15.831 1.00 92.81 346 TRP A N 1
ATOM 2657 C CA . TRP A 1 346 ? 3.692 1.792 15.818 1.00 92.81 346 TRP A CA 1
ATOM 2658 C C . TRP A 1 346 ? 3.545 2.470 14.454 1.00 92.81 346 TRP A C 1
ATOM 2660 O O . TRP A 1 346 ? 3.430 1.812 13.425 1.00 92.81 346 TRP A O 1
ATOM 2670 N N . SER A 1 347 ? 3.567 3.797 14.435 1.00 93.00 347 SER A N 1
ATOM 2671 C CA . SER A 1 347 ? 3.374 4.609 13.235 1.00 93.00 347 SER A CA 1
ATOM 2672 C C . SER A 1 347 ? 4.514 5.611 13.042 1.00 93.00 347 SER A C 1
ATOM 2674 O O . SER A 1 347 ? 5.199 6.019 13.987 1.00 93.00 347 SER A O 1
ATOM 2676 N N . VAL A 1 348 ? 4.751 5.988 11.787 1.00 92.62 348 VAL A N 1
ATOM 2677 C CA . VAL A 1 348 ? 5.777 6.943 11.362 1.00 92.62 348 VAL A CA 1
ATOM 2678 C C . VAL A 1 348 ? 5.098 8.180 10.803 1.00 92.62 348 VAL A C 1
ATOM 2680 O O . VAL A 1 348 ? 4.343 8.113 9.833 1.00 92.62 348 VAL A O 1
ATOM 2683 N N . HIS A 1 349 ? 5.426 9.318 11.400 1.00 88.81 349 HIS A N 1
ATOM 2684 C CA . HIS A 1 349 ? 4.881 10.621 11.060 1.00 88.81 349 HIS A CA 1
ATOM 2685 C C . HIS A 1 349 ? 6.000 11.546 10.584 1.00 88.81 349 HIS A C 1
ATOM 2687 O O . HIS A 1 349 ? 7.083 11.589 11.176 1.00 88.81 349 HIS A O 1
ATOM 2693 N N . ALA A 1 350 ? 5.740 12.313 9.532 1.00 83.69 350 ALA A N 1
ATOM 2694 C CA . ALA A 1 350 ? 6.590 13.420 9.104 1.00 83.69 350 ALA A CA 1
ATOM 2695 C C . ALA A 1 350 ? 5.732 14.483 8.410 1.00 83.69 350 ALA A C 1
ATOM 2697 O O . ALA A 1 350 ? 4.648 14.184 7.922 1.00 83.69 350 ALA A O 1
ATOM 2698 N N . GLU A 1 351 ? 6.193 15.739 8.411 1.00 78.19 351 GLU A N 1
ATOM 2699 C CA . GLU A 1 351 ? 5.457 16.861 7.794 1.00 78.19 351 GLU A CA 1
ATOM 2700 C C . GLU A 1 351 ? 3.994 16.954 8.306 1.00 78.19 351 GLU A C 1
ATOM 2702 O O . GLU A 1 351 ? 3.077 17.324 7.585 1.00 78.19 351 GLU A O 1
ATOM 2707 N N . GLY A 1 352 ? 3.771 16.598 9.582 1.00 75.81 352 GLY A N 1
ATOM 2708 C CA . GLY A 1 352 ? 2.460 16.633 10.248 1.00 75.81 352 GLY A CA 1
ATOM 2709 C C . GLY A 1 352 ? 1.446 15.586 9.771 1.00 75.81 352 GLY A C 1
ATOM 2710 O O . GLY A 1 352 ? 0.269 15.708 10.097 1.00 75.81 352 GLY A O 1
ATOM 2711 N N . ARG A 1 353 ? 1.882 14.576 9.013 1.00 82.06 353 ARG A N 1
ATOM 2712 C CA . ARG A 1 353 ? 1.042 13.491 8.494 1.00 82.06 353 ARG A CA 1
ATOM 2713 C C . ARG A 1 353 ? 1.565 12.141 8.973 1.00 82.06 353 ARG A C 1
ATOM 2715 O O . ARG A 1 353 ? 2.778 11.955 9.081 1.00 82.06 353 ARG A O 1
ATOM 2722 N N . GLU A 1 354 ? 0.662 11.193 9.200 1.00 87.56 354 GLU A N 1
ATOM 2723 C CA . GLU A 1 354 ? 1.027 9.778 9.283 1.00 87.56 354 GLU A CA 1
ATOM 2724 C C . GLU A 1 354 ? 1.353 9.292 7.866 1.00 87.56 354 GLU A C 1
ATOM 2726 O O . GLU A 1 354 ? 0.589 9.540 6.935 1.00 87.56 354 GLU A O 1
ATOM 2731 N N . LEU A 1 355 ? 2.504 8.650 7.681 1.00 90.56 355 LEU A N 1
ATOM 2732 C CA . LEU A 1 355 ? 2.978 8.216 6.359 1.00 90.56 355 LEU A CA 1
ATOM 2733 C C . LEU A 1 355 ? 3.049 6.697 6.225 1.00 90.56 355 LEU A C 1
ATOM 2735 O O . LEU A 1 355 ? 3.054 6.166 5.117 1.00 90.56 355 LEU A O 1
ATOM 2739 N N . MET A 1 356 ? 3.172 5.999 7.350 1.00 93.81 356 MET A N 1
ATOM 2740 C CA . MET A 1 356 ? 3.317 4.552 7.401 1.00 93.81 356 MET A CA 1
ATOM 2741 C C . MET A 1 356 ? 2.933 4.054 8.789 1.00 93.81 356 MET A C 1
ATOM 2743 O O . MET A 1 356 ? 3.362 4.621 9.795 1.00 93.81 356 MET A O 1
ATOM 2747 N N . ARG A 1 357 ? 2.197 2.951 8.826 1.00 92.75 357 ARG A N 1
ATOM 2748 C CA . ARG A 1 357 ? 1.833 2.216 10.035 1.00 92.75 357 ARG A CA 1
ATOM 2749 C C . ARG A 1 357 ? 2.483 0.843 9.995 1.00 92.75 357 ARG A C 1
ATOM 2751 O O . ARG A 1 357 ? 2.634 0.270 8.921 1.00 92.75 357 ARG A O 1
ATOM 2758 N N . ILE A 1 358 ? 2.932 0.342 11.135 1.00 93.06 358 ILE A N 1
ATOM 2759 C CA . ILE A 1 358 ? 3.539 -0.977 11.265 1.00 93.06 358 ILE A CA 1
ATOM 2760 C C . ILE A 1 358 ? 2.746 -1.753 12.305 1.00 93.06 358 ILE A C 1
ATOM 2762 O O . ILE A 1 358 ? 2.677 -1.342 13.463 1.00 93.06 358 ILE A O 1
ATOM 2766 N N . GLU A 1 359 ? 2.206 -2.890 11.883 1.00 86.94 359 GLU A N 1
ATOM 2767 C CA . GLU A 1 359 ? 1.482 -3.839 12.729 1.00 86.94 359 GLU A CA 1
ATOM 2768 C C . GLU A 1 359 ? 2.100 -5.223 12.551 1.00 86.94 359 GLU A C 1
ATOM 2770 O O . GLU A 1 359 ? 2.300 -5.678 11.426 1.00 86.94 359 GLU A O 1
ATOM 2775 N N . ASP A 1 360 ? 2.486 -5.875 13.648 1.00 83.75 360 ASP A N 1
ATOM 2776 C CA . ASP A 1 360 ? 3.150 -7.187 13.625 1.00 83.75 360 ASP A CA 1
ATOM 2777 C C . ASP A 1 360 ? 4.358 -7.244 12.663 1.00 83.75 360 ASP A C 1
ATOM 2779 O O . ASP A 1 360 ? 4.624 -8.239 11.981 1.00 83.75 360 ASP A O 1
ATOM 2783 N N . GLY A 1 361 ? 5.111 -6.139 12.596 1.00 85.19 361 GLY A N 1
ATOM 2784 C CA . GLY A 1 361 ? 6.284 -5.994 11.731 1.00 85.19 361 GLY A CA 1
ATOM 2785 C C . GLY A 1 361 ? 5.963 -5.886 10.235 1.00 85.19 361 GLY A C 1
ATOM 2786 O O . GLY A 1 361 ? 6.874 -6.037 9.409 1.00 85.19 361 GLY A O 1
ATOM 2787 N N . ARG A 1 362 ? 4.694 -5.650 9.874 1.00 89.62 362 ARG A N 1
ATOM 2788 C CA . ARG A 1 362 ? 4.217 -5.421 8.504 1.00 89.62 362 ARG A CA 1
ATOM 2789 C C . ARG A 1 362 ? 3.931 -3.933 8.282 1.00 89.62 362 ARG A C 1
ATOM 2791 O O . ARG A 1 362 ? 3.017 -3.394 8.9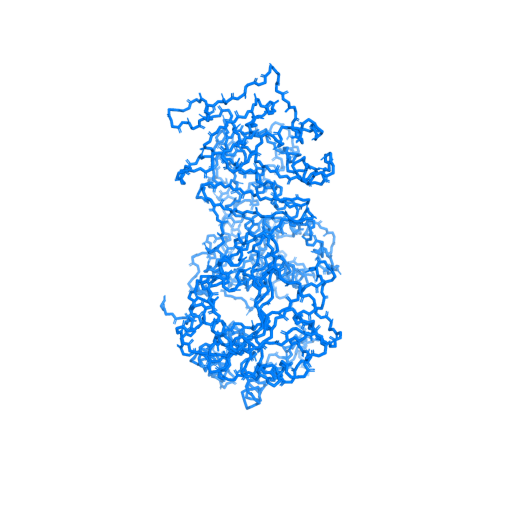02 1.00 89.62 362 ARG A O 1
ATOM 2798 N N . PRO A 1 363 ? 4.700 -3.259 7.412 1.00 93.25 363 PRO A N 1
ATOM 2799 C CA . PRO A 1 363 ? 4.402 -1.894 7.002 1.00 93.25 363 PRO A CA 1
ATOM 2800 C C . PRO A 1 363 ? 3.161 -1.832 6.113 1.00 93.25 363 PRO A C 1
ATOM 2802 O O . PRO A 1 363 ? 3.075 -2.547 5.116 1.00 93.25 363 PRO A O 1
ATOM 2805 N N . GLY A 1 364 ? 2.248 -0.929 6.442 1.00 91.81 364 GLY A N 1
ATOM 2806 C CA . GLY A 1 364 ? 1.056 -0.603 5.675 1.00 91.81 364 GLY A CA 1
ATOM 2807 C C . GLY A 1 364 ? 0.857 0.905 5.576 1.00 91.81 364 GLY A C 1
ATOM 2808 O O . GLY A 1 364 ? 1.538 1.702 6.238 1.00 91.81 364 GLY A O 1
ATOM 2809 N N . LEU A 1 365 ? -0.073 1.304 4.714 1.00 89.88 365 LEU A N 1
ATOM 2810 C CA . LEU A 1 365 ? -0.522 2.688 4.681 1.00 89.88 365 LEU A CA 1
ATOM 2811 C C . LEU A 1 365 ? -1.332 3.000 5.944 1.00 89.88 365 LEU A C 1
ATOM 2813 O O . LEU A 1 365 ? -1.986 2.102 6.481 1.00 89.88 365 LEU A O 1
ATOM 2817 N N . PRO A 1 366 ? -1.303 4.255 6.423 1.00 83.50 366 PRO A N 1
ATOM 2818 C CA . PRO A 1 366 ? -2.243 4.699 7.442 1.00 83.50 366 PRO A CA 1
ATOM 2819 C C . PRO A 1 366 ? -3.662 4.382 6.974 1.00 83.50 366 PRO A C 1
ATOM 2821 O O . PRO A 1 366 ? -3.965 4.554 5.789 1.00 83.50 366 PRO A O 1
ATOM 2824 N N . ALA A 1 367 ? -4.529 3.935 7.884 1.00 64.62 367 ALA A N 1
ATOM 2825 C CA . ALA A 1 367 ? -5.941 3.804 7.563 1.00 64.62 367 ALA A CA 1
ATOM 2826 C C . ALA A 1 367 ? -6.430 5.172 7.077 1.00 64.62 367 ALA A C 1
ATOM 2828 O O . ALA A 1 367 ? -6.387 6.143 7.833 1.00 64.62 367 ALA A O 1
ATOM 2829 N N . GLN A 1 368 ? -6.833 5.271 5.808 1.00 53.00 368 GLN A N 1
ATOM 2830 C CA . GLN A 1 368 ? -7.498 6.476 5.338 1.00 53.00 368 GLN A CA 1
ATOM 2831 C C . GLN A 1 368 ? -8.777 6.603 6.168 1.00 53.00 368 GLN A C 1
ATOM 2833 O O . GLN A 1 368 ? -9.604 5.684 6.129 1.00 53.00 368 GLN A O 1
ATOM 2838 N N . PRO A 1 369 ? -8.968 7.692 6.933 1.00 47.56 369 PRO A N 1
ATOM 2839 C CA . PRO A 1 369 ? -10.303 8.022 7.382 1.00 47.56 369 PRO A CA 1
ATOM 2840 C C . PRO A 1 369 ? -11.121 8.137 6.101 1.00 47.56 369 PRO A C 1
ATOM 2842 O O . PRO A 1 369 ? -10.790 8.943 5.233 1.00 47.56 369 PRO A O 1
ATOM 2845 N N . LEU A 1 370 ? -12.130 7.286 5.937 1.00 49.31 370 LEU A N 1
ATOM 2846 C CA . LEU A 1 370 ? -13.123 7.521 4.900 1.00 49.31 370 LEU A CA 1
ATOM 2847 C C . LEU A 1 370 ? -13.636 8.941 5.136 1.00 49.31 370 LEU A C 1
ATOM 2849 O O . LEU A 1 370 ? -14.135 9.231 6.228 1.00 49.31 370 LEU A O 1
ATOM 2853 N N . GLU A 1 371 ? -13.465 9.825 4.150 1.00 50.06 371 GLU A N 1
ATOM 2854 C CA . GLU A 1 371 ? -14.024 11.171 4.223 1.00 50.06 371 GLU A CA 1
ATOM 2855 C C . GLU A 1 371 ? -15.502 11.036 4.623 1.00 50.06 371 GLU A C 1
ATOM 2857 O O . GLU A 1 371 ? -16.191 10.157 4.092 1.00 50.06 371 GLU A O 1
ATOM 2862 N N . PRO A 1 372 ? -16.030 11.847 5.559 1.00 52.19 372 PRO A N 1
ATOM 2863 C CA . PRO A 1 372 ? -17.394 11.666 6.063 1.00 52.19 372 PRO A CA 1
ATOM 2864 C C . PRO A 1 372 ? -18.452 11.581 4.950 1.00 52.19 372 PRO A C 1
ATOM 2866 O O . PRO A 1 372 ? -19.453 10.877 5.088 1.00 52.19 372 PRO A O 1
ATOM 2869 N N . VAL A 1 373 ? -18.197 12.256 3.821 1.00 49.25 373 VAL A N 1
ATOM 2870 C CA . VAL A 1 373 ? -19.026 12.229 2.607 1.00 49.25 373 VAL A CA 1
ATOM 2871 C C . VAL A 1 373 ? -18.990 10.862 1.908 1.00 49.25 373 VAL A C 1
ATOM 2873 O O . VAL A 1 373 ? -20.049 10.347 1.539 1.00 49.25 373 VAL A O 1
ATOM 2876 N N . ASP A 1 374 ? -17.814 10.244 1.782 1.00 66.88 374 ASP A N 1
ATOM 2877 C CA . ASP A 1 374 ? -17.649 8.903 1.207 1.00 66.88 374 ASP A CA 1
ATOM 2878 C C . ASP A 1 374 ? -18.220 7.836 2.145 1.00 66.88 374 ASP A C 1
ATOM 2880 O O . ASP A 1 374 ? -18.893 6.902 1.707 1.00 66.88 374 ASP A O 1
ATOM 2884 N N . PHE A 1 375 ? -18.063 8.018 3.459 1.00 74.00 375 PHE A N 1
ATOM 2885 C CA . PHE A 1 375 ? -18.631 7.118 4.460 1.00 74.00 375 PHE A CA 1
ATOM 2886 C C . PHE A 1 375 ? -20.164 7.102 4.427 1.00 74.00 375 PHE A C 1
ATOM 2888 O O . PHE A 1 375 ? -20.783 6.035 4.406 1.00 74.00 375 PHE A O 1
ATOM 2895 N N . ALA A 1 376 ? -20.800 8.277 4.381 1.00 78.88 376 ALA A N 1
ATOM 2896 C CA . ALA A 1 376 ? -22.254 8.391 4.298 1.00 78.88 376 ALA A CA 1
ATOM 2897 C C . ALA A 1 376 ? -22.801 7.809 2.982 1.00 78.88 376 ALA A C 1
ATOM 2899 O O . ALA A 1 376 ? -23.840 7.137 2.975 1.00 78.88 376 ALA A O 1
ATOM 2900 N N . PHE A 1 377 ? -22.097 8.020 1.865 1.00 80.31 377 PHE A N 1
ATOM 2901 C CA . PHE A 1 377 ? -22.421 7.390 0.586 1.00 80.31 377 PHE A CA 1
ATOM 2902 C C . PHE A 1 377 ? -22.363 5.857 0.686 1.00 80.31 377 PHE A C 1
ATOM 2904 O O . PHE A 1 377 ? -23.333 5.174 0.337 1.00 80.31 377 PHE A O 1
ATOM 2911 N N . GLU A 1 378 ? -21.280 5.319 1.242 1.00 80.94 378 GLU A N 1
ATOM 2912 C CA . GLU A 1 378 ? -21.064 3.885 1.422 1.00 80.94 378 GLU A CA 1
ATOM 2913 C C . GLU A 1 378 ? -22.084 3.243 2.385 1.00 80.94 378 GLU A C 1
ATOM 2915 O O . GLU A 1 378 ? -22.591 2.145 2.122 1.00 80.94 378 GLU A O 1
ATOM 2920 N N . LEU A 1 379 ? -22.477 3.926 3.463 1.00 85.44 379 LEU A N 1
ATOM 2921 C CA . LEU A 1 379 ? -23.555 3.477 4.352 1.00 85.44 379 LEU A CA 1
ATOM 2922 C C . LEU A 1 379 ? -24.892 3.362 3.613 1.00 85.44 379 LEU A C 1
ATOM 2924 O O . LEU A 1 379 ? -25.585 2.345 3.720 1.00 85.44 379 LEU A O 1
ATOM 2928 N N . ARG A 1 380 ? -25.245 4.379 2.818 1.00 86.25 380 ARG A N 1
ATOM 2929 C CA . ARG A 1 380 ? -26.502 4.402 2.050 1.00 86.25 380 ARG A CA 1
ATOM 2930 C C . ARG A 1 380 ? -26.553 3.332 0.970 1.00 86.25 380 ARG A C 1
ATOM 2932 O O . ARG A 1 380 ? -27.638 2.853 0.652 1.00 86.25 380 ARG A O 1
ATOM 2939 N N . ARG A 1 381 ? -25.402 2.923 0.430 1.00 85.25 381 ARG A N 1
ATOM 2940 C CA . ARG A 1 381 ? -25.315 1.758 -0.463 1.00 85.25 381 ARG A CA 1
ATOM 2941 C C . ARG A 1 381 ? -25.699 0.465 0.268 1.00 85.25 381 ARG A C 1
ATOM 2943 O O . ARG A 1 381 ? -26.392 -0.383 -0.290 1.00 85.25 381 ARG A O 1
ATOM 2950 N N . ARG A 1 382 ? -25.294 0.302 1.529 1.00 87.56 382 ARG A N 1
ATOM 2951 C CA . ARG A 1 382 ? -25.508 -0.945 2.289 1.00 87.56 382 ARG A CA 1
ATOM 2952 C C . ARG A 1 382 ? -26.889 -1.045 2.938 1.00 87.56 382 ARG A C 1
ATOM 2954 O O . ARG A 1 382 ? -27.402 -2.156 3.073 1.00 87.56 382 ARG A O 1
ATOM 2961 N N . VAL A 1 383 ? -27.494 0.081 3.324 1.00 86.06 383 VAL A N 1
ATOM 2962 C CA . VAL A 1 383 ? -28.746 0.111 4.101 1.00 86.06 383 VAL A CA 1
ATOM 2963 C C . VAL A 1 383 ? -29.893 0.738 3.297 1.00 86.06 383 VAL A C 1
ATOM 2965 O O . VAL A 1 383 ? -29.966 1.963 3.170 1.00 86.06 383 VAL A O 1
ATOM 2968 N N . PRO A 1 384 ? -30.845 -0.070 2.793 1.00 79.69 384 PRO A N 1
ATOM 2969 C CA . PRO A 1 384 ? -32.040 0.447 2.137 1.00 79.69 384 PRO A CA 1
ATOM 2970 C C . PRO A 1 384 ? -32.853 1.361 3.057 1.00 79.69 384 PRO A C 1
ATOM 2972 O O . PRO A 1 384 ? -33.119 1.023 4.208 1.00 79.69 384 PRO A O 1
ATOM 2975 N N . GLY A 1 385 ? -33.292 2.504 2.529 1.00 79.94 385 GLY A N 1
ATOM 2976 C CA . GLY A 1 385 ? -34.132 3.451 3.266 1.00 79.94 385 GLY A CA 1
ATOM 2977 C C . GLY A 1 385 ? -33.383 4.369 4.237 1.00 79.94 385 GLY A C 1
ATOM 2978 O O . GLY A 1 385 ? -34.035 5.200 4.863 1.00 79.94 385 GLY A O 1
ATOM 2979 N N . LEU A 1 386 ? -32.051 4.270 4.333 1.00 86.50 386 LEU A N 1
ATOM 2980 C CA . LEU A 1 386 ? -31.245 5.199 5.125 1.00 86.50 386 LEU A CA 1
ATOM 2981 C C . LEU A 1 386 ? -31.228 6.590 4.467 1.00 86.50 386 LEU A C 1
ATOM 2983 O O . LEU A 1 386 ? -30.771 6.764 3.328 1.00 86.50 386 LEU A O 1
ATOM 2987 N N . GLY A 1 387 ? -31.751 7.583 5.190 1.00 85.25 387 GLY A N 1
ATOM 2988 C CA . GLY A 1 387 ? -31.772 8.978 4.763 1.00 85.25 387 GLY A CA 1
ATOM 2989 C C . GLY A 1 387 ? -30.371 9.588 4.712 1.00 85.25 387 GLY A C 1
ATOM 2990 O O . GLY A 1 387 ? -29.444 9.112 5.360 1.00 85.25 387 GLY A O 1
ATOM 2991 N N . ARG A 1 388 ? -30.198 10.675 3.947 1.00 84.31 388 ARG A N 1
ATOM 2992 C CA . ARG A 1 388 ? -28.903 11.375 3.868 1.00 84.31 388 ARG A CA 1
ATOM 2993 C C . ARG A 1 388 ? -28.459 11.916 5.230 1.00 84.31 388 ARG A C 1
ATOM 2995 O O . ARG A 1 388 ? -27.333 11.675 5.625 1.00 84.31 388 ARG A O 1
ATOM 3002 N N . GLN A 1 389 ? -29.367 12.575 5.950 1.00 86.38 389 GLN A N 1
ATOM 3003 C CA . 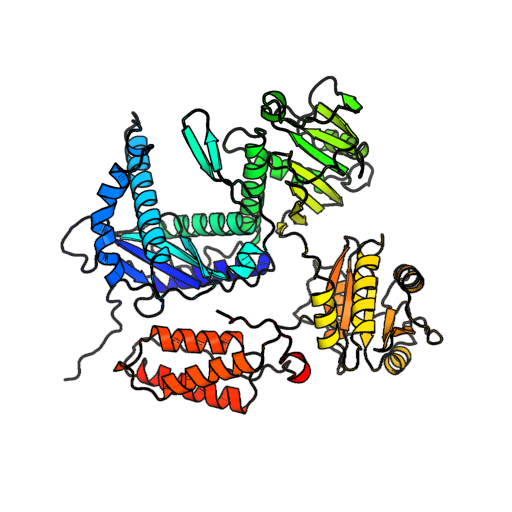GLN A 1 389 ? -29.079 13.136 7.274 1.00 86.38 389 GLN A CA 1
ATOM 3004 C C . GLN A 1 389 ? -28.697 12.055 8.292 1.00 86.38 389 GLN A C 1
ATOM 3006 O O . GLN A 1 389 ? -27.756 12.246 9.053 1.00 86.38 389 GLN A O 1
ATOM 3011 N N . ASP A 1 390 ? -29.385 10.911 8.274 1.00 89.62 390 ASP A N 1
ATOM 3012 C CA . ASP A 1 390 ? -29.088 9.793 9.175 1.00 89.62 390 ASP A CA 1
ATOM 3013 C C . ASP A 1 390 ? -27.748 9.127 8.830 1.00 89.62 390 ASP A C 1
ATOM 3015 O O . ASP A 1 390 ? -26.993 8.754 9.723 1.00 89.62 390 ASP A O 1
ATOM 3019 N N . ALA A 1 391 ? -27.412 9.021 7.539 1.00 88.25 391 ALA A N 1
ATOM 3020 C CA . ALA A 1 391 ? -26.112 8.521 7.096 1.00 88.25 391 ALA A CA 1
ATOM 3021 C C . ALA A 1 391 ? -24.961 9.447 7.511 1.00 88.25 391 ALA A C 1
ATOM 3023 O O . ALA A 1 391 ? -23.947 8.962 8.007 1.00 88.25 391 ALA A O 1
ATOM 3024 N N . ASP A 1 392 ? -25.137 10.763 7.363 1.00 85.50 392 ASP A N 1
ATOM 3025 C CA . ASP A 1 392 ? -24.164 11.761 7.818 1.00 85.50 392 ASP A CA 1
ATOM 3026 C C . ASP A 1 392 ? -24.002 11.699 9.352 1.00 85.50 392 ASP A C 1
ATOM 3028 O O . ASP A 1 392 ? -22.887 11.762 9.872 1.00 85.50 392 ASP A O 1
ATOM 3032 N N . ALA A 1 393 ? -25.100 11.503 10.093 1.00 88.00 393 ALA A N 1
ATOM 3033 C CA . ALA A 1 393 ? -25.063 11.327 11.544 1.00 88.00 393 ALA A CA 1
ATOM 3034 C C . ALA A 1 393 ? -24.322 10.043 11.956 1.00 88.00 393 ALA A C 1
ATOM 3036 O O . ALA A 1 393 ? -23.495 10.083 12.864 1.00 88.00 393 ALA A O 1
ATOM 3037 N N . LEU A 1 394 ? -24.566 8.915 11.279 1.00 89.50 394 LEU A N 1
ATOM 3038 C CA . LEU A 1 394 ? -23.834 7.663 11.507 1.00 89.50 394 LEU A CA 1
ATOM 3039 C C . LEU A 1 394 ? -22.345 7.794 11.187 1.00 89.50 394 LEU A C 1
ATOM 3041 O O . LEU A 1 394 ? -21.532 7.256 11.932 1.00 89.50 394 LEU A O 1
ATOM 3045 N N . ALA A 1 395 ? -21.988 8.516 10.122 1.00 85.69 395 ALA A N 1
ATOM 3046 C CA . ALA A 1 395 ? -20.597 8.813 9.796 1.00 85.69 395 ALA A CA 1
ATOM 3047 C C . ALA A 1 395 ? -19.921 9.612 10.921 1.00 85.69 395 ALA A C 1
ATOM 3049 O O . ALA A 1 395 ? -18.832 9.256 11.362 1.00 85.69 395 ALA A O 1
ATOM 3050 N N . GLY A 1 396 ? -20.599 10.635 11.455 1.00 85.75 396 GLY A N 1
ATOM 3051 C CA . GLY A 1 396 ? -20.119 11.376 12.624 1.00 85.75 396 GLY A CA 1
ATOM 3052 C C . GLY A 1 396 ? -19.930 10.486 13.858 1.00 85.75 396 GLY A C 1
ATOM 3053 O O . GLY A 1 396 ? -18.889 10.546 14.509 1.00 85.75 396 GLY A O 1
ATOM 3054 N N . LEU A 1 397 ? -20.896 9.606 14.142 1.00 88.44 397 LEU A N 1
ATOM 3055 C CA . LEU A 1 397 ? -20.805 8.647 15.249 1.00 88.44 397 LEU A CA 1
ATOM 3056 C C . LEU A 1 397 ? -19.655 7.653 15.076 1.00 88.44 397 LEU A C 1
ATOM 3058 O O . LEU A 1 397 ? -19.018 7.300 16.065 1.00 88.44 397 LEU A O 1
ATOM 3062 N N . ALA A 1 398 ? -19.388 7.203 13.849 1.00 85.12 398 ALA A N 1
ATOM 3063 C CA . ALA A 1 398 ? -18.269 6.321 13.537 1.00 85.12 398 ALA A CA 1
ATOM 3064 C C . ALA A 1 398 ? -16.941 6.952 13.968 1.00 85.12 398 ALA A C 1
ATOM 3066 O O . ALA A 1 398 ? -16.155 6.323 14.674 1.00 85.12 398 ALA A O 1
ATOM 3067 N N . THR A 1 399 ? -16.745 8.222 13.612 1.00 81.81 399 THR A N 1
ATOM 3068 C CA . THR A 1 399 ? -15.566 9.005 13.988 1.00 81.81 399 THR A CA 1
ATOM 3069 C C . THR A 1 399 ? -15.463 9.192 15.499 1.00 81.81 399 THR A C 1
ATOM 3071 O O . THR A 1 399 ? -14.383 9.017 16.057 1.00 81.81 399 THR A O 1
ATOM 3074 N N . THR A 1 400 ? -16.571 9.491 16.190 1.00 84.62 400 THR A N 1
ATOM 3075 C CA . THR A 1 400 ? -16.560 9.577 17.660 1.00 84.62 400 THR A CA 1
ATOM 3076 C C . THR A 1 400 ? -16.167 8.240 18.293 1.00 84.62 400 THR A C 1
ATOM 3078 O O . THR A 1 400 ? -15.337 8.208 19.199 1.00 84.62 400 THR A O 1
ATOM 3081 N N . LEU A 1 401 ? -16.747 7.131 17.825 1.00 85.31 401 LEU A N 1
ATOM 3082 C CA . LEU A 1 401 ? -16.468 5.795 18.354 1.00 85.31 401 LEU A CA 1
ATOM 3083 C C . LEU A 1 401 ? -15.021 5.364 18.099 1.00 85.31 401 LEU A C 1
ATOM 3085 O O . LEU A 1 401 ? -14.434 4.718 18.959 1.00 85.31 401 LEU A O 1
ATOM 3089 N N . ALA A 1 402 ? -14.431 5.746 16.966 1.00 78.44 402 ALA A N 1
ATOM 3090 C CA . ALA A 1 402 ? -13.021 5.491 16.670 1.00 78.44 402 ALA A CA 1
ATOM 3091 C C . ALA A 1 402 ? -12.058 6.201 17.633 1.00 78.44 402 ALA A C 1
ATOM 3093 O O . ALA A 1 402 ? -10.940 5.741 17.833 1.00 78.44 402 ALA A O 1
ATOM 3094 N N . GLY A 1 403 ? -12.487 7.303 18.254 1.00 72.00 403 GLY A N 1
ATOM 3095 C CA . GLY A 1 403 ? -11.722 7.986 19.297 1.00 72.00 403 GLY A CA 1
ATOM 3096 C C . GLY A 1 403 ? -11.909 7.413 20.707 1.00 72.00 403 GLY A C 1
ATOM 3097 O O . GLY A 1 403 ? -11.304 7.934 21.644 1.00 72.00 403 GLY A O 1
ATOM 3098 N N . ALA A 1 404 ? -12.766 6.405 20.895 1.00 74.94 404 ALA A N 1
ATOM 3099 C CA . ALA A 1 404 ? -13.038 5.818 22.204 1.00 74.94 404 ALA A CA 1
ATOM 3100 C C . ALA A 1 404 ? -12.028 4.713 22.564 1.00 74.94 404 ALA A C 1
ATOM 3102 O O . ALA A 1 404 ? -11.502 4.024 21.698 1.00 74.94 404 ALA A O 1
ATOM 3103 N N . ASP A 1 405 ? -11.819 4.474 23.864 1.00 72.38 405 ASP A N 1
ATOM 3104 C CA . ASP A 1 405 ? -10.890 3.445 24.375 1.00 72.38 405 ASP A CA 1
ATOM 3105 C C . ASP A 1 405 ? -11.345 1.991 24.107 1.00 72.38 405 ASP A C 1
ATOM 3107 O O . ASP A 1 405 ? -10.649 1.032 24.457 1.00 72.38 405 ASP A O 1
ATOM 3111 N N . HIS A 1 406 ? -12.543 1.800 23.549 1.00 78.56 406 HIS A N 1
ATOM 3112 C CA . HIS A 1 406 ? -13.169 0.497 23.351 1.00 78.56 406 HIS A CA 1
ATOM 3113 C C . HIS A 1 406 ? -13.694 0.368 21.926 1.00 78.56 406 HIS A C 1
ATOM 3115 O O . HIS A 1 406 ? -14.411 1.236 21.433 1.00 78.56 406 HIS A O 1
ATOM 3121 N N . GLY A 1 407 ? -13.379 -0.756 21.284 1.00 82.31 407 GLY A N 1
ATOM 3122 C CA . GLY A 1 407 ? -13.932 -1.072 19.975 1.00 82.31 407 GLY A CA 1
ATOM 3123 C C . GLY A 1 407 ? -15.428 -1.375 20.059 1.00 82.31 407 GLY A C 1
ATOM 3124 O O . GLY A 1 407 ? -15.903 -1.966 21.027 1.00 82.31 407 GLY A O 1
ATOM 3125 N N . ALA A 1 408 ? -16.165 -1.021 19.013 1.00 90.88 408 ALA A N 1
ATOM 3126 C CA . ALA A 1 408 ? -17.620 -1.107 18.964 1.00 90.88 408 ALA A CA 1
ATOM 3127 C C . ALA A 1 408 ? -18.094 -1.875 17.726 1.00 90.88 408 ALA A C 1
ATOM 3129 O O . ALA A 1 408 ? -17.421 -1.910 16.696 1.00 90.88 408 ALA A O 1
ATOM 3130 N N . VAL A 1 409 ? -19.285 -2.473 17.801 1.00 94.56 409 VAL A N 1
ATOM 3131 C CA . VAL A 1 409 ? -19.989 -2.984 16.617 1.00 94.56 409 VAL A CA 1
ATOM 3132 C C . VAL A 1 409 ? -21.376 -2.372 16.565 1.00 94.56 409 VAL A C 1
ATOM 3134 O O . VAL A 1 409 ? -22.184 -2.577 17.470 1.00 94.56 409 VAL A O 1
ATOM 3137 N N . LEU A 1 410 ? -21.667 -1.654 15.485 1.00 94.81 410 LEU A N 1
ATOM 3138 C CA . LEU A 1 410 ? -22.996 -1.135 15.191 1.00 94.81 410 LEU A CA 1
ATOM 3139 C C . LEU A 1 410 ? -23.544 -1.838 13.954 1.00 94.81 410 LEU A C 1
ATOM 3141 O O . LEU A 1 410 ? -23.016 -1.686 12.856 1.00 94.81 410 LEU A O 1
ATOM 3145 N N . VAL A 1 411 ? -24.620 -2.597 14.123 1.00 95.12 411 VAL A N 1
ATOM 3146 C CA . VAL A 1 411 ? -25.362 -3.212 13.024 1.00 95.12 411 VAL A CA 1
ATOM 3147 C C . VAL A 1 411 ? -26.544 -2.320 12.684 1.00 95.12 411 VAL A C 1
ATOM 3149 O O . VAL A 1 411 ? -27.399 -2.077 13.531 1.00 95.12 411 VAL A O 1
ATOM 3152 N N . VAL A 1 412 ? -26.609 -1.871 11.436 1.00 94.12 412 VAL A N 1
ATOM 3153 C CA . VAL A 1 412 ? -27.719 -1.093 10.888 1.00 94.12 412 VAL A CA 1
ATOM 3154 C C . VAL A 1 412 ? -28.469 -1.945 9.874 1.00 94.12 412 VAL A C 1
ATOM 3156 O O . VAL A 1 412 ? -27.897 -2.398 8.876 1.00 94.12 412 VAL A O 1
ATOM 3159 N N . THR A 1 413 ? -29.757 -2.178 10.113 1.00 92.06 413 THR A N 1
ATOM 3160 C CA . THR A 1 413 ? -30.580 -2.981 9.204 1.00 92.06 413 THR A CA 1
ATOM 3161 C C . THR A 1 413 ? -32.057 -2.572 9.226 1.00 92.06 413 THR A C 1
ATOM 3163 O O . THR A 1 413 ? -32.574 -2.216 10.284 1.00 92.06 413 THR A O 1
ATOM 3166 N N . PRO A 1 414 ? -32.776 -2.594 8.085 1.00 88.94 414 PRO A N 1
ATOM 3167 C CA . PRO A 1 414 ? -34.184 -2.189 8.047 1.00 88.94 414 PRO A CA 1
ATOM 3168 C C . PRO A 1 414 ? -35.119 -3.043 8.920 1.00 88.94 414 PRO A C 1
ATOM 3170 O O . PRO A 1 414 ? -36.190 -2.572 9.292 1.00 88.94 414 PRO A O 1
ATOM 3173 N N . ASP A 1 415 ? -34.737 -4.282 9.245 1.00 90.75 415 ASP A N 1
ATOM 3174 C CA . ASP A 1 415 ? -35.520 -5.241 10.032 1.00 90.75 415 ASP A CA 1
ATOM 3175 C C . ASP A 1 415 ? -35.042 -5.371 11.493 1.00 90.75 415 ASP A C 1
ATOM 3177 O O . ASP A 1 415 ? -35.346 -6.362 12.159 1.00 90.75 415 ASP A O 1
ATOM 3181 N N . ALA A 1 416 ? -34.347 -4.356 12.023 1.00 93.19 416 ALA A N 1
ATOM 3182 C CA . ALA A 1 416 ? -33.689 -4.405 13.334 1.00 93.19 416 ALA A CA 1
ATOM 3183 C C . ALA A 1 416 ? -34.604 -4.850 14.487 1.00 93.19 416 ALA A C 1
ATOM 3185 O O . ALA A 1 416 ? -34.166 -5.597 15.356 1.00 93.19 416 ALA A O 1
ATOM 3186 N N . ALA A 1 417 ? -35.879 -4.451 14.488 1.00 93.88 417 ALA A N 1
ATOM 3187 C CA . ALA A 1 417 ? -36.843 -4.875 15.506 1.00 93.88 417 ALA A CA 1
ATOM 3188 C C . ALA A 1 417 ? -37.126 -6.389 15.463 1.00 93.88 417 ALA A C 1
ATOM 3190 O O . ALA A 1 417 ? -37.179 -7.055 16.497 1.00 93.88 417 ALA A O 1
ATOM 3191 N N . ALA A 1 418 ? -37.299 -6.947 14.260 1.00 93.19 418 ALA A N 1
ATOM 3192 C CA . ALA A 1 418 ? -37.523 -8.379 14.083 1.00 93.19 418 ALA A CA 1
ATOM 3193 C C . ALA A 1 418 ? -36.257 -9.175 14.429 1.00 93.19 418 ALA A C 1
ATOM 3195 O O . ALA A 1 418 ? -36.333 -10.209 15.096 1.00 93.19 418 ALA A O 1
ATOM 3196 N N . GLU A 1 419 ? -35.094 -8.656 14.036 1.00 93.31 419 GLU A N 1
ATOM 3197 C CA . GLU A 1 419 ? -33.804 -9.280 14.317 1.00 93.31 419 GLU A CA 1
ATOM 3198 C C . GLU A 1 419 ? -33.450 -9.235 15.814 1.00 93.31 419 GLU A C 1
ATOM 3200 O O . GLU A 1 419 ? -32.978 -10.234 16.359 1.00 93.31 419 GLU A O 1
ATOM 3205 N N . ALA A 1 420 ? -33.782 -8.148 16.521 1.00 94.50 420 ALA A N 1
ATOM 3206 C CA . ALA A 1 420 ? -33.694 -8.071 17.981 1.00 94.50 420 ALA A CA 1
ATOM 3207 C C . ALA A 1 420 ? -34.560 -9.152 18.648 1.00 94.50 420 ALA A C 1
ATOM 3209 O O . ALA A 1 420 ? -34.118 -9.816 19.584 1.00 94.50 420 ALA A O 1
ATOM 3210 N N . GLY A 1 421 ? -35.768 -9.389 18.125 1.00 94.19 421 GLY A N 1
ATOM 3211 C CA . GLY A 1 421 ? -36.641 -10.472 18.582 1.00 94.19 421 GLY A CA 1
ATOM 3212 C C . GLY A 1 421 ? -36.047 -11.866 18.348 1.00 94.19 421 GLY A C 1
ATOM 3213 O O . GLY A 1 421 ? -36.128 -12.727 19.227 1.00 94.19 421 GLY A O 1
ATOM 3214 N N . ARG A 1 422 ? -35.406 -12.096 17.194 1.00 94.19 422 ARG A N 1
ATOM 3215 C CA . ARG A 1 422 ? -34.729 -13.366 16.877 1.00 94.19 422 ARG A CA 1
ATOM 3216 C C . ARG A 1 422 ? -33.545 -13.630 17.812 1.00 94.19 422 ARG A C 1
ATOM 3218 O O . ARG A 1 422 ? -33.370 -14.760 18.262 1.00 94.19 422 ARG A O 1
ATOM 3225 N N . LEU A 1 423 ? -32.766 -12.591 18.118 1.00 93.62 423 LEU A N 1
ATOM 3226 C CA . LEU A 1 423 ? -31.549 -12.654 18.936 1.00 93.62 423 LEU A CA 1
ATOM 3227 C C . LEU A 1 423 ? -31.783 -12.340 20.425 1.00 93.62 423 LEU A C 1
ATOM 3229 O O . LEU A 1 423 ? -30.825 -12.186 21.182 1.00 93.62 423 LEU A O 1
ATOM 3233 N N . GLN A 1 424 ? -33.035 -12.270 20.887 1.00 94.12 424 GLN A N 1
ATOM 3234 C CA . GLN A 1 424 ? -33.378 -11.861 22.260 1.00 94.12 424 GLN A CA 1
ATOM 3235 C C . GLN A 1 424 ? -32.732 -12.729 23.353 1.00 94.12 424 GLN A C 1
ATOM 3237 O O . GLN A 1 424 ? -32.471 -12.256 24.452 1.00 94.12 424 GLN A O 1
ATOM 3242 N N . ALA A 1 425 ? -32.472 -14.010 23.067 1.00 92.81 425 ALA A N 1
ATOM 3243 C CA . ALA A 1 425 ? -31.858 -14.931 24.026 1.00 92.81 425 ALA A CA 1
ATOM 3244 C C . ALA A 1 425 ? -30.358 -14.658 24.234 1.00 92.81 425 ALA A C 1
ATOM 3246 O O . ALA A 1 425 ? -29.769 -15.142 25.198 1.00 92.81 425 ALA A O 1
ATOM 3247 N N . THR A 1 426 ? -29.746 -13.907 23.318 1.00 92.62 426 THR A N 1
ATOM 3248 C CA . THR A 1 426 ? -28.311 -13.610 23.266 1.00 92.62 426 THR A CA 1
ATOM 3249 C C . THR A 1 426 ? -28.060 -12.111 23.088 1.00 92.62 426 THR A C 1
ATOM 3251 O O . THR A 1 426 ? -27.086 -11.707 22.455 1.00 92.62 426 THR A O 1
ATOM 3254 N N . SER A 1 427 ? -28.965 -11.283 23.606 1.00 94.94 427 SER A N 1
ATOM 3255 C CA . SER A 1 427 ? -28.866 -9.825 23.602 1.00 94.94 427 SER A CA 1
ATOM 3256 C C . SER A 1 427 ? -29.611 -9.232 24.795 1.00 94.94 427 SER A C 1
ATOM 3258 O O . SER A 1 427 ? -30.374 -9.925 25.470 1.00 94.94 427 SER A O 1
ATOM 3260 N N . LEU A 1 428 ? -29.395 -7.942 25.055 1.00 94.94 428 LEU A N 1
ATOM 3261 C CA . LEU A 1 428 ? -30.230 -7.156 25.952 1.00 94.94 428 LEU A CA 1
ATOM 3262 C C . LEU A 1 428 ? -31.247 -6.362 25.111 1.00 94.94 428 LEU A C 1
ATOM 3264 O O . LEU A 1 428 ? -30.878 -5.336 24.529 1.00 94.94 428 LEU A O 1
ATOM 3268 N N . PRO A 1 429 ? -32.511 -6.815 25.013 1.00 93.62 429 PRO A N 1
ATOM 3269 C CA . PRO A 1 429 ? -33.552 -6.059 24.329 1.00 93.62 429 PRO A CA 1
ATOM 3270 C C . PRO A 1 429 ? -33.883 -4.794 25.124 1.00 93.62 429 PRO A C 1
ATOM 3272 O O . PRO A 1 429 ? -33.975 -4.826 26.354 1.00 93.62 429 PRO A O 1
ATOM 3275 N N . ILE A 1 430 ? -34.078 -3.684 24.417 1.00 95.12 430 ILE A N 1
ATOM 3276 C CA . ILE A 1 430 ? -34.437 -2.395 25.013 1.00 95.12 430 ILE A CA 1
ATOM 3277 C C . ILE A 1 430 ? -35.713 -1.857 24.374 1.00 95.12 430 ILE A C 1
ATOM 3279 O O . ILE A 1 430 ? -36.070 -2.238 23.258 1.00 95.12 430 ILE A O 1
ATOM 3283 N N . GLU A 1 431 ? -36.404 -0.950 25.066 1.00 95.12 431 GLU A N 1
ATOM 3284 C CA . GLU A 1 431 ? -37.399 -0.135 24.371 1.00 95.12 431 GLU A CA 1
ATOM 3285 C C . GLU A 1 431 ? -36.690 0.759 23.340 1.00 95.12 431 GLU A C 1
ATOM 3287 O O . GLU A 1 431 ? -35.647 1.334 23.674 1.00 95.12 431 GLU A O 1
ATOM 3292 N N . PRO A 1 432 ? -37.224 0.882 22.107 1.00 96.19 432 PRO A N 1
ATOM 3293 C CA . PRO A 1 432 ? -36.547 1.609 21.046 1.00 96.19 432 PRO A CA 1
ATOM 3294 C C . PRO A 1 432 ? -36.176 3.039 21.440 1.00 96.19 432 PRO A C 1
ATOM 3296 O O . PRO A 1 432 ? -37.035 3.836 21.821 1.00 96.19 432 PRO A O 1
ATOM 3299 N N . VAL A 1 433 ? -34.893 3.374 21.302 1.00 97.00 433 VAL A N 1
ATOM 3300 C CA . VAL A 1 433 ? -34.351 4.705 21.610 1.00 97.00 433 VAL A CA 1
ATOM 3301 C C . VAL A 1 433 ? -33.558 5.246 20.429 1.00 97.00 433 VAL A C 1
ATOM 3303 O O . VAL A 1 433 ? -32.847 4.501 19.757 1.00 97.00 433 VAL A O 1
ATOM 3306 N N . THR A 1 434 ? -33.665 6.548 20.164 1.00 96.06 434 THR A N 1
ATOM 3307 C CA . THR A 1 434 ? -32.871 7.199 19.117 1.00 96.06 434 THR A CA 1
ATOM 3308 C C . THR A 1 434 ? -31.391 7.201 19.496 1.00 96.06 434 THR A C 1
ATOM 3310 O O . THR A 1 434 ? -31.014 7.712 20.551 1.00 96.06 434 THR A O 1
ATOM 3313 N N . LEU A 1 435 ? -30.551 6.661 18.618 1.00 95.19 435 LEU A N 1
ATOM 3314 C CA . LEU A 1 435 ? -29.107 6.637 18.761 1.00 95.19 435 LEU A CA 1
ATOM 3315 C C . LEU A 1 435 ? -28.559 8.065 18.687 1.00 95.19 435 LEU A C 1
ATOM 3317 O O . LEU A 1 435 ? -28.670 8.748 17.672 1.00 95.19 435 LEU A O 1
ATOM 3321 N N . THR A 1 436 ? -27.956 8.501 19.785 1.00 93.62 436 THR A N 1
ATOM 3322 C CA . THR A 1 436 ? -27.237 9.773 19.906 1.00 93.62 436 THR A CA 1
ATOM 3323 C C . THR A 1 436 ? -25.790 9.487 20.276 1.00 93.62 436 THR A C 1
ATOM 3325 O O . THR A 1 436 ? -25.481 8.392 20.740 1.00 93.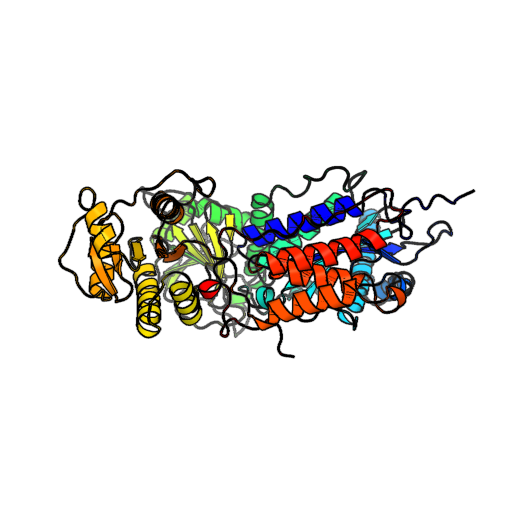62 436 THR A O 1
ATOM 3328 N N . GLU A 1 437 ? -24.901 10.463 20.119 1.00 91.12 437 GLU A N 1
ATOM 3329 C CA . GLU A 1 437 ? -23.480 10.305 20.448 1.00 91.12 437 GLU A CA 1
ATOM 3330 C C . GLU A 1 437 ? -23.220 9.830 21.892 1.00 91.12 437 GLU A C 1
ATOM 3332 O O . GLU A 1 437 ? -22.508 8.836 22.062 1.00 91.12 437 GLU A O 1
ATOM 3337 N N . PRO A 1 438 ? -23.859 10.398 22.939 1.00 93.06 438 PRO A N 1
ATOM 3338 C CA . PRO A 1 438 ? -23.682 9.896 24.303 1.00 93.06 438 PRO A CA 1
ATOM 3339 C C . PRO A 1 438 ? -24.158 8.448 24.485 1.00 93.06 438 PRO A C 1
ATOM 3341 O O . PRO A 1 438 ? -23.541 7.676 25.221 1.00 93.06 438 PRO A O 1
ATOM 3344 N N . LEU A 1 439 ? -25.250 8.064 23.814 1.00 94.00 439 LEU A N 1
ATOM 3345 C CA . LEU A 1 439 ? -25.763 6.695 23.868 1.00 94.00 439 LEU A CA 1
ATOM 3346 C C . LEU A 1 439 ? -24.858 5.727 23.107 1.00 94.00 439 LEU A C 1
ATOM 3348 O O . LEU A 1 439 ? -24.603 4.642 23.612 1.00 94.00 439 LEU A O 1
ATOM 3352 N N . ALA A 1 440 ? -24.324 6.124 21.950 1.00 92.00 440 ALA A N 1
ATOM 3353 C CA . ALA A 1 440 ? -23.385 5.315 21.180 1.00 92.00 440 ALA A CA 1
ATOM 3354 C C . ALA A 1 440 ? -22.133 4.982 22.004 1.00 92.00 440 ALA A C 1
ATOM 3356 O O . ALA A 1 440 ? -21.765 3.814 22.100 1.00 92.00 440 ALA A O 1
ATOM 3357 N N . LEU A 1 441 ? -21.541 5.980 22.671 1.00 90.62 441 LEU A N 1
ATOM 3358 C CA . LEU A 1 441 ? -20.404 5.784 23.579 1.00 90.62 441 LEU A CA 1
ATOM 3359 C C . LEU A 1 441 ? -20.760 4.888 24.773 1.00 90.62 441 LEU A C 1
ATOM 3361 O O . LEU A 1 441 ? -19.973 4.031 25.167 1.00 90.62 441 LEU A O 1
ATOM 3365 N N . THR A 1 442 ? -21.962 5.050 25.330 1.00 92.38 442 THR A N 1
ATOM 3366 C CA . THR A 1 442 ? -22.441 4.199 26.431 1.00 92.38 442 THR A CA 1
ATOM 3367 C C . THR A 1 442 ? -22.593 2.745 25.983 1.00 92.38 442 THR A C 1
ATOM 3369 O O . THR A 1 442 ? -22.175 1.832 26.691 1.00 92.38 442 THR A O 1
ATOM 3372 N N . PHE A 1 443 ? -23.175 2.516 24.805 1.00 93.31 443 PHE A N 1
ATOM 3373 C CA . PHE A 1 443 ? -23.399 1.175 24.269 1.00 93.31 443 PHE A CA 1
ATOM 3374 C C . PHE A 1 443 ? -22.104 0.506 23.804 1.00 93.31 443 PHE A C 1
ATOM 3376 O O . PHE A 1 443 ? -21.987 -0.707 23.935 1.00 93.31 443 PHE A O 1
ATOM 3383 N N . ALA A 1 444 ? -21.117 1.274 23.334 1.00 87.56 444 ALA A N 1
ATOM 3384 C CA . ALA A 1 444 ? -19.790 0.765 22.981 1.00 87.56 444 ALA A CA 1
ATOM 3385 C C . ALA A 1 444 ? -19.039 0.143 24.171 1.00 87.56 444 ALA A C 1
ATOM 3387 O O . ALA A 1 444 ? -18.209 -0.737 23.976 1.00 87.56 444 ALA A O 1
ATOM 3388 N N . GLY A 1 445 ? -19.356 0.551 25.406 1.00 85.75 445 GLY A N 1
ATOM 3389 C CA . GLY A 1 445 ? -18.816 -0.069 26.620 1.00 85.75 445 GLY A CA 1
ATOM 3390 C C . GLY A 1 445 ? -19.426 -1.435 26.968 1.00 85.75 445 GLY A C 1
ATOM 3391 O O . GLY A 1 445 ? -19.033 -2.033 27.969 1.00 85.75 445 GLY A O 1
ATOM 3392 N N . ILE A 1 446 ? -20.404 -1.918 26.196 1.00 88.38 446 ILE A N 1
ATOM 3393 C CA . ILE A 1 446 ? -21.052 -3.216 26.394 1.00 88.38 446 ILE A CA 1
ATOM 3394 C C . ILE A 1 446 ? -20.505 -4.201 25.363 1.00 88.38 446 ILE A C 1
ATOM 3396 O O . ILE A 1 446 ? -20.574 -3.956 24.160 1.00 88.38 446 ILE A O 1
ATOM 3400 N N . ASP A 1 447 ? -20.030 -5.355 25.832 1.00 88.19 447 ASP A N 1
ATOM 3401 C CA . ASP A 1 447 ? -19.573 -6.431 24.955 1.00 88.19 447 ASP A CA 1
ATOM 3402 C C . ASP A 1 447 ? -20.688 -6.901 24.010 1.00 88.19 447 ASP A C 1
ATOM 3404 O O . ASP A 1 447 ? -21.786 -7.258 24.438 1.00 88.19 447 ASP A O 1
ATOM 3408 N N . GLY A 1 448 ? -20.379 -6.959 22.715 1.00 91.31 448 GLY A N 1
ATOM 3409 C CA . GLY A 1 448 ? -21.306 -7.374 21.663 1.00 91.31 448 GLY A CA 1
ATOM 3410 C C . GLY A 1 448 ? -21.640 -6.236 20.704 1.00 91.31 448 GLY A C 1
ATOM 3411 O O . GLY A 1 448 ? -20.922 -5.243 20.614 1.00 91.31 448 GLY A O 1
ATOM 3412 N N . ALA A 1 449 ? -22.709 -6.411 19.932 1.00 95.50 449 ALA A N 1
ATOM 3413 C CA . ALA A 1 449 ? -23.154 -5.432 18.949 1.00 95.50 449 ALA A CA 1
ATOM 3414 C C . ALA A 1 449 ? -24.360 -4.617 19.432 1.00 95.50 449 ALA A C 1
ATOM 3416 O O . ALA A 1 449 ? -25.187 -5.081 20.217 1.00 95.50 449 ALA A O 1
ATOM 3417 N N . THR A 1 450 ? -24.479 -3.404 18.906 1.00 96.81 450 THR A N 1
ATOM 3418 C CA . THR A 1 450 ? -25.679 -2.568 18.984 1.00 96.81 450 THR A CA 1
ATOM 3419 C C . THR A 1 450 ? -26.487 -2.752 17.707 1.00 96.81 450 THR A C 1
ATOM 3421 O O . THR A 1 450 ? -25.932 -2.635 16.615 1.00 96.81 450 THR A O 1
ATOM 3424 N N . LEU A 1 451 ? -27.784 -3.037 17.824 1.00 96.06 451 LEU A N 1
ATOM 3425 C CA . LEU A 1 451 ? -28.668 -3.278 16.685 1.00 96.06 451 LEU A CA 1
ATOM 3426 C C . LEU A 1 451 ? -29.613 -2.091 16.479 1.00 96.06 451 LEU A C 1
ATOM 3428 O O . LEU A 1 451 ? -30.462 -1.803 17.324 1.00 96.06 451 LEU A O 1
ATOM 3432 N N . CYS A 1 452 ? -29.446 -1.416 15.347 1.00 95.44 452 CYS A N 1
ATOM 3433 C CA . CYS A 1 452 ? -30.090 -0.159 14.994 1.00 95.44 452 CYS A CA 1
ATOM 3434 C C . CYS A 1 452 ? -30.850 -0.284 13.664 1.00 95.44 452 CYS A C 1
ATOM 3436 O O . CYS A 1 452 ? -30.428 -1.020 12.768 1.00 95.44 452 CYS A O 1
ATOM 3438 N N . ASP A 1 453 ? -31.966 0.429 13.518 1.00 93.69 453 ASP A N 1
ATOM 3439 C CA . ASP A 1 453 ? -32.682 0.530 12.246 1.00 93.69 453 ASP A CA 1
ATOM 3440 C C . ASP A 1 453 ? -32.225 1.712 11.375 1.00 93.69 453 ASP A C 1
ATOM 3442 O O . ASP A 1 453 ? -31.422 2.557 11.769 1.00 93.69 453 ASP A O 1
ATOM 3446 N N . ALA A 1 454 ? -32.760 1.785 10.153 1.00 90.94 454 ALA A N 1
ATOM 3447 C CA . ALA A 1 454 ? -32.458 2.854 9.198 1.00 90.94 454 ALA A CA 1
ATOM 3448 C C . ALA A 1 454 ? -32.974 4.249 9.622 1.00 90.94 454 ALA A C 1
ATOM 3450 O O . ALA A 1 454 ? -32.728 5.220 8.912 1.00 90.94 454 ALA A O 1
ATOM 3451 N N . ARG A 1 455 ? -33.702 4.353 10.743 1.00 91.75 455 ARG A N 1
ATOM 3452 C CA . ARG A 1 455 ? -34.217 5.599 11.338 1.00 91.75 455 ARG A CA 1
ATOM 3453 C C . ARG A 1 455 ? -33.510 5.935 12.650 1.00 91.75 455 ARG A C 1
ATOM 3455 O O . ARG A 1 455 ? -34.050 6.687 13.463 1.00 91.75 455 ARG A O 1
ATOM 3462 N N . MET A 1 456 ? -32.325 5.366 12.866 1.00 92.69 456 MET A N 1
ATOM 3463 C CA . MET A 1 456 ? -31.509 5.582 14.056 1.00 92.69 456 MET A CA 1
ATOM 3464 C C . MET A 1 456 ? -32.147 5.064 15.351 1.00 92.69 456 MET A C 1
ATOM 3466 O O . MET A 1 456 ? -31.765 5.527 16.421 1.00 92.69 456 MET A O 1
ATOM 3470 N N . GLN A 1 457 ? -33.109 4.134 15.314 1.00 95.81 457 GLN A N 1
ATOM 3471 C CA . GLN A 1 457 ? -33.649 3.542 16.544 1.00 95.81 457 GLN A CA 1
ATOM 3472 C C . GLN A 1 457 ? -32.891 2.269 16.913 1.00 95.81 457 GLN A C 1
ATOM 3474 O O . GLN A 1 457 ? -32.793 1.339 16.114 1.00 95.81 457 GLN A O 1
ATOM 3479 N N . VAL A 1 458 ? -32.381 2.213 18.142 1.00 97.56 458 VAL A N 1
ATOM 3480 C CA . VAL A 1 458 ? -31.721 1.031 18.705 1.00 97.56 458 VAL A CA 1
ATOM 3481 C C . VAL A 1 458 ? -32.757 0.126 19.347 1.00 97.56 458 VAL A C 1
ATOM 3483 O O . VAL A 1 458 ? -33.508 0.575 20.207 1.00 97.56 458 VAL A O 1
ATOM 3486 N N . HIS A 1 459 ? -32.763 -1.149 18.962 1.00 97.56 459 HIS A N 1
ATOM 3487 C CA . HIS A 1 459 ? -33.720 -2.155 19.442 1.00 97.56 459 HIS A CA 1
ATOM 3488 C C . HIS A 1 459 ? -33.088 -3.160 20.418 1.00 97.56 459 HIS A C 1
ATOM 3490 O O . HIS A 1 459 ? -33.784 -3.748 21.245 1.00 97.56 459 HIS A O 1
ATOM 3496 N N . ALA A 1 460 ? -31.767 -3.353 20.352 1.00 97.25 460 ALA A N 1
ATOM 3497 C CA . ALA A 1 460 ? -31.027 -4.215 21.272 1.00 97.25 460 ALA A CA 1
ATOM 3498 C C . ALA A 1 460 ? -29.556 -3.792 21.393 1.00 97.25 460 ALA A C 1
ATOM 3500 O O . ALA A 1 460 ? -28.972 -3.249 20.451 1.00 97.25 460 ALA A O 1
ATOM 3501 N N . ILE A 1 461 ? -28.956 -4.086 22.546 1.00 97.31 461 ILE A N 1
ATOM 3502 C CA . ILE A 1 461 ? -27.534 -3.857 22.849 1.00 97.31 461 ILE A CA 1
ATOM 3503 C C . ILE A 1 461 ? -26.897 -5.140 23.389 1.00 97.31 461 ILE A C 1
ATOM 3505 O O . ILE A 1 461 ? -27.599 -6.049 23.836 1.00 97.31 461 ILE A O 1
ATOM 3509 N N . GLY A 1 462 ? -25.568 -5.240 23.326 1.00 94.56 462 GLY A N 1
ATOM 3510 C CA . GLY A 1 462 ? -24.844 -6.445 23.745 1.00 94.56 462 GLY A CA 1
ATOM 3511 C C . GLY A 1 462 ? -25.242 -7.694 22.952 1.00 94.56 462 GLY A C 1
ATOM 3512 O O . GLY A 1 462 ? -25.339 -8.790 23.498 1.00 94.56 462 GLY A O 1
ATOM 3513 N N . VAL A 1 463 ? -25.558 -7.519 21.666 1.00 96.12 463 VAL A N 1
ATOM 3514 C CA . VAL A 1 463 ? -26.016 -8.597 20.790 1.00 96.12 463 VAL A CA 1
ATOM 3515 C C . VAL A 1 463 ? -24.835 -9.491 20.425 1.00 96.12 463 VAL A C 1
ATOM 3517 O O . VAL A 1 463 ? -23.864 -9.038 19.815 1.00 96.12 463 VAL A O 1
ATOM 3520 N N . ILE A 1 464 ? -24.925 -10.778 20.753 1.00 94.88 464 ILE A N 1
ATOM 3521 C CA . ILE A 1 464 ? -23.987 -11.786 20.257 1.00 94.88 464 ILE A CA 1
ATOM 3522 C C . ILE A 1 464 ? -24.407 -12.146 18.834 1.00 94.88 464 ILE A C 1
ATOM 3524 O O . ILE A 1 464 ? -25.440 -12.779 18.619 1.00 94.88 464 ILE A O 1
ATOM 3528 N N . LEU A 1 465 ? -23.597 -11.721 17.867 1.00 93.19 465 LEU A N 1
ATOM 3529 C CA . LEU A 1 465 ? -23.838 -11.980 16.455 1.00 93.19 465 LEU A CA 1
ATOM 3530 C C . LEU A 1 465 ? -23.584 -13.459 16.127 1.00 93.19 465 LEU A C 1
ATOM 3532 O O . LEU A 1 465 ? -22.494 -13.986 16.373 1.00 93.19 465 LEU A O 1
ATOM 3536 N N . ASP A 1 466 ? -24.595 -14.125 15.572 1.00 89.50 466 ASP A N 1
ATOM 3537 C CA . ASP A 1 466 ? -24.499 -15.489 15.058 1.00 89.50 466 ASP A CA 1
ATOM 3538 C C . ASP A 1 466 ? -24.018 -15.508 13.600 1.00 89.50 466 ASP A C 1
ATOM 3540 O O . ASP A 1 466 ? -23.807 -14.469 12.990 1.00 89.50 466 ASP A O 1
ATOM 3544 N N . GLY A 1 467 ? -23.780 -16.685 13.025 1.00 88.19 467 GLY A N 1
ATOM 3545 C CA . GLY A 1 467 ? -23.481 -16.795 11.599 1.00 88.19 467 GLY A CA 1
ATOM 3546 C C . GLY A 1 467 ? -22.686 -18.035 11.222 1.00 88.19 467 GLY A C 1
ATOM 3547 O O . GLY A 1 467 ? -22.017 -18.651 12.056 1.00 88.19 467 GLY A O 1
ATOM 3548 N N . LEU A 1 468 ? -22.767 -18.405 9.946 1.00 89.38 468 LEU A N 1
ATOM 3549 C CA . LEU A 1 468 ? -22.036 -19.545 9.392 1.00 89.38 468 LEU A CA 1
ATOM 3550 C C . LEU A 1 468 ? -20.557 -19.201 9.192 1.00 89.38 468 LEU A C 1
ATOM 3552 O O . LEU A 1 468 ? -20.194 -18.048 8.971 1.00 89.38 468 LEU A O 1
ATOM 3556 N N . ALA A 1 469 ? -19.690 -20.211 9.272 1.00 85.12 469 ALA A N 1
ATOM 3557 C CA . ALA A 1 469 ? -18.284 -20.043 8.921 1.00 85.12 469 ALA A CA 1
ATOM 3558 C C . ALA A 1 469 ? -18.147 -19.599 7.454 1.00 85.12 469 ALA A C 1
ATOM 3560 O O . ALA A 1 469 ? -18.882 -20.074 6.591 1.00 85.12 469 ALA A O 1
ATOM 3561 N N . THR A 1 470 ? -17.197 -18.703 7.192 1.00 80.38 470 THR A N 1
ATOM 3562 C CA . THR A 1 470 ? -16.898 -18.164 5.859 1.00 80.38 470 THR A CA 1
ATOM 3563 C C . THR A 1 470 ? -15.413 -18.318 5.553 1.00 80.38 470 THR A C 1
ATOM 3565 O O . THR A 1 470 ? -14.577 -18.213 6.452 1.00 80.38 470 THR A O 1
ATOM 3568 N N . GLU A 1 471 ? -15.086 -18.538 4.280 1.00 80.25 471 GLU A N 1
ATOM 3569 C CA . GLU A 1 471 ? -13.710 -18.596 3.772 1.00 80.25 471 GLU A CA 1
ATOM 3570 C C . GLU A 1 471 ? -13.009 -17.231 3.817 1.00 80.25 471 GLU A C 1
ATOM 3572 O O . GLU A 1 471 ? -11.785 -17.166 3.779 1.00 80.25 471 GLU A O 1
ATOM 3577 N N . LYS A 1 472 ? -13.771 -16.134 3.940 1.00 74.94 472 LYS A N 1
ATOM 3578 C CA . LYS A 1 472 ? -13.231 -14.769 4.059 1.00 74.94 472 LYS A CA 1
ATOM 3579 C C . LYS A 1 472 ? -12.782 -14.406 5.476 1.00 74.94 472 LYS A C 1
ATOM 3581 O O . LYS A 1 472 ? -12.350 -13.279 5.705 1.00 74.94 472 LYS A O 1
ATOM 3586 N N . GLY A 1 473 ? -12.939 -15.321 6.434 1.00 73.12 473 GLY A N 1
ATOM 3587 C CA . GLY A 1 473 ? -12.480 -15.115 7.801 1.00 73.12 473 GLY A CA 1
ATOM 3588 C C . GLY A 1 473 ? -10.958 -15.029 7.862 1.00 73.12 473 GLY A C 1
ATOM 3589 O O . GLY A 1 473 ? -10.263 -15.835 7.250 1.00 73.12 473 GLY A O 1
ATOM 3590 N N . ASP A 1 474 ? -10.449 -14.083 8.644 1.00 69.44 474 ASP A N 1
ATOM 3591 C CA . ASP A 1 474 ? -9.018 -13.904 8.868 1.00 69.44 474 ASP A CA 1
ATOM 3592 C C . ASP A 1 474 ? -8.716 -14.043 10.366 1.00 69.44 474 ASP A C 1
ATOM 3594 O O . ASP A 1 474 ? -9.021 -13.124 11.135 1.00 69.44 474 ASP A O 1
ATOM 3598 N N . PRO A 1 475 ? -8.114 -15.163 10.815 1.00 69.38 475 PRO A N 1
ATOM 3599 C CA . PRO A 1 475 ? -7.777 -15.380 12.220 1.00 69.38 475 PRO A CA 1
ATOM 3600 C C . PRO A 1 475 ? -6.951 -14.253 12.858 1.00 69.38 475 PRO A C 1
ATOM 3602 O O . PRO A 1 475 ? -7.035 -14.078 14.073 1.00 69.38 475 PRO A O 1
ATOM 3605 N N . ALA A 1 476 ? -6.187 -13.485 12.071 1.00 59.00 476 ALA A N 1
ATOM 3606 C CA . ALA A 1 476 ? -5.369 -12.383 12.569 1.00 59.00 476 ALA A CA 1
ATOM 3607 C C . ALA A 1 476 ? -6.194 -11.138 12.946 1.00 59.00 476 ALA A C 1
ATOM 3609 O O . ALA A 1 476 ? -5.776 -10.364 13.799 1.00 59.00 476 ALA A O 1
ATOM 3610 N N . ARG A 1 477 ? -7.394 -10.951 12.379 1.00 65.00 477 ARG A N 1
ATOM 3611 C CA . ARG A 1 477 ? -8.171 -9.699 12.510 1.00 65.00 477 ARG A CA 1
ATOM 3612 C C . ARG A 1 477 ? -9.166 -9.650 13.672 1.00 65.00 477 ARG A C 1
ATOM 3614 O O . ARG A 1 477 ? -10.057 -8.804 13.720 1.00 65.00 477 ARG A O 1
ATOM 3621 N N . GLY A 1 478 ? -9.001 -10.550 14.638 1.00 74.19 478 GLY A N 1
ATOM 3622 C CA . GLY A 1 478 ? -9.733 -10.537 15.903 1.00 74.19 478 GLY A CA 1
ATOM 3623 C C . GLY A 1 478 ? -11.152 -11.113 15.836 1.00 74.19 478 GLY A C 1
ATOM 3624 O O . GLY A 1 478 ? -11.782 -11.243 14.784 1.00 74.19 478 GLY A O 1
ATOM 3625 N N . ALA A 1 479 ? -11.677 -11.503 16.999 1.00 81.88 479 ALA A N 1
ATOM 3626 C CA . ALA A 1 479 ? -12.965 -12.193 17.093 1.00 81.88 479 ALA A CA 1
ATOM 3627 C C . ALA A 1 479 ? -14.156 -11.301 16.699 1.00 81.88 479 ALA A C 1
ATOM 3629 O O . ALA A 1 479 ? -15.093 -11.794 16.072 1.00 81.88 479 ALA A O 1
ATOM 3630 N N . ARG A 1 480 ? -14.103 -10.000 17.026 1.00 86.62 480 ARG A N 1
ATOM 3631 C CA . ARG A 1 480 ? -15.167 -9.012 16.772 1.00 86.62 480 ARG A CA 1
ATOM 3632 C C . ARG A 1 480 ? -15.452 -8.858 15.276 1.00 86.62 480 ARG A C 1
ATOM 3634 O O . ARG A 1 480 ? -16.592 -9.047 14.846 1.00 86.62 480 ARG A O 1
ATOM 3641 N N . LEU A 1 481 ? -14.414 -8.597 14.478 1.00 83.75 481 LEU A N 1
ATOM 3642 C CA . LEU A 1 481 ? -14.538 -8.472 13.026 1.00 83.75 481 LEU A CA 1
ATOM 3643 C C . LEU A 1 481 ? -15.008 -9.786 12.399 1.00 83.75 481 LEU A C 1
ATOM 3645 O O . LEU A 1 481 ? -15.973 -9.794 11.643 1.00 83.75 481 LEU A O 1
ATOM 3649 N N . ASN A 1 482 ? -14.378 -10.908 12.756 1.00 84.75 482 ASN A N 1
ATOM 3650 C CA . ASN A 1 482 ? -14.724 -12.206 12.178 1.00 84.75 482 ASN A CA 1
ATOM 3651 C C . ASN A 1 482 ? -16.150 -12.655 12.522 1.00 84.75 482 ASN A C 1
ATOM 3653 O O . ASN A 1 482 ? -16.826 -13.235 11.676 1.00 84.75 482 ASN A O 1
ATOM 3657 N N . ALA A 1 483 ? -16.626 -12.403 13.745 1.00 90.38 483 ALA A N 1
ATOM 3658 C CA . ALA A 1 483 ? -18.011 -12.686 14.117 1.00 90.38 483 ALA A CA 1
ATOM 3659 C C . ALA A 1 483 ? -18.988 -11.831 13.308 1.00 90.38 483 ALA A C 1
ATOM 3661 O O . ALA A 1 483 ? -19.959 -12.352 12.765 1.00 90.38 483 ALA A O 1
ATOM 3662 N N . THR A 1 484 ? -18.675 -10.545 13.157 1.00 93.25 484 THR A N 1
ATOM 3663 C CA . THR A 1 484 ? -19.488 -9.615 12.373 1.00 93.25 484 THR A CA 1
ATOM 3664 C C . THR A 1 484 ? -19.520 -9.996 10.892 1.00 93.25 484 THR A C 1
ATOM 3666 O O . THR A 1 484 ? -20.583 -9.987 10.279 1.00 93.25 484 THR A O 1
ATOM 3669 N N . LEU A 1 485 ? -18.383 -10.400 10.322 1.00 89.88 485 LEU A N 1
ATOM 3670 C CA . LEU A 1 485 ? -18.288 -10.860 8.938 1.00 89.88 485 LEU A CA 1
ATOM 3671 C C . LEU A 1 485 ? -19.167 -12.091 8.696 1.00 89.88 485 LEU A C 1
ATOM 3673 O O . LEU A 1 485 ? -19.974 -12.085 7.769 1.00 89.88 485 LEU A O 1
ATOM 3677 N N . ARG A 1 486 ? -19.073 -13.108 9.565 1.00 91.19 486 ARG A N 1
ATOM 3678 C CA . ARG A 1 486 ? -19.934 -14.301 9.495 1.00 91.19 486 ARG A CA 1
ATOM 3679 C C . ARG A 1 486 ? -21.414 -13.936 9.553 1.00 91.19 486 ARG A C 1
ATOM 3681 O O . ARG A 1 486 ? -22.206 -14.452 8.767 1.00 91.19 486 ARG A O 1
ATOM 3688 N N . TYR A 1 487 ? -21.784 -13.043 10.464 1.00 93.38 487 TYR A N 1
ATOM 3689 C CA . TYR A 1 487 ? -23.161 -12.590 10.641 1.00 93.38 487 TYR A CA 1
ATOM 3690 C C . TYR A 1 487 ? -23.718 -11.867 9.418 1.00 93.38 487 TYR A C 1
ATOM 3692 O O . TYR A 1 487 ? -24.831 -12.149 8.975 1.00 93.38 487 TYR A O 1
ATOM 3700 N N . VAL A 1 488 ? -22.941 -10.939 8.860 1.00 90.81 488 VAL A N 1
ATOM 3701 C CA . VAL A 1 488 ? -23.351 -10.172 7.683 1.00 90.81 488 VAL A CA 1
ATOM 3702 C C . VAL A 1 488 ? -23.449 -11.075 6.453 1.00 90.81 488 VAL A C 1
ATOM 3704 O O . VAL A 1 488 ? -24.430 -10.976 5.726 1.00 90.81 488 VAL A O 1
ATOM 3707 N N . GLU A 1 489 ? -22.484 -11.974 6.229 1.00 87.12 489 GLU A N 1
ATOM 3708 C CA . GLU A 1 489 ? -22.476 -12.835 5.036 1.00 87.12 489 GLU A CA 1
ATOM 3709 C C . GLU A 1 489 ? -23.509 -13.960 5.069 1.00 87.12 489 GLU A C 1
ATOM 3711 O O . GLU A 1 489 ? -24.058 -14.316 4.030 1.00 87.12 489 GLU A O 1
ATOM 3716 N N . SER A 1 490 ? -23.773 -14.539 6.240 1.00 86.94 490 SER A N 1
ATOM 3717 C CA . SER A 1 490 ? -24.737 -15.641 6.357 1.00 86.94 490 SER A CA 1
ATOM 3718 C C . SER A 1 490 ? -26.187 -15.177 6.484 1.00 86.94 490 SER A C 1
ATOM 3720 O O . SER A 1 490 ? -27.096 -16.008 6.534 1.00 86.94 490 SER A O 1
ATOM 3722 N N . SER A 1 491 ? -26.423 -13.864 6.518 1.00 81.62 491 SER A N 1
ATOM 3723 C CA . SER A 1 491 ? -27.770 -13.332 6.604 1.00 81.62 491 SER A CA 1
ATOM 3724 C C . SER A 1 491 ? -28.475 -13.250 5.246 1.00 81.62 491 SER A C 1
ATOM 3726 O O . SER A 1 491 ? -27.893 -12.757 4.280 1.00 81.62 491 SER A O 1
ATOM 3728 N N . PRO A 1 492 ? -29.770 -13.612 5.173 1.00 69.75 492 PRO A N 1
ATOM 3729 C CA . PRO A 1 492 ? -30.583 -13.393 3.980 1.00 69.75 492 PRO A CA 1
ATOM 3730 C C . PRO A 1 492 ? -30.987 -11.921 3.750 1.00 69.75 492 PRO A C 1
ATOM 3732 O O . PRO A 1 492 ? -31.498 -11.601 2.678 1.00 69.75 492 PRO A O 1
ATOM 3735 N N . GLY A 1 493 ? -30.820 -11.028 4.735 1.00 72.44 493 GLY A N 1
ATOM 3736 C CA . GLY A 1 493 ? -31.293 -9.636 4.683 1.00 72.44 493 GLY A CA 1
ATOM 3737 C C . GLY A 1 493 ? -30.180 -8.607 4.457 1.00 72.44 493 GLY A C 1
ATOM 3738 O O . GLY A 1 493 ? -29.032 -8.818 4.845 1.00 72.44 493 GLY A O 1
ATOM 3739 N N . ARG A 1 494 ? -30.519 -7.440 3.882 1.00 79.44 494 ARG A N 1
ATOM 3740 C CA . ARG A 1 494 ? -29.565 -6.323 3.754 1.00 79.44 494 ARG A CA 1
ATOM 3741 C C . ARG A 1 494 ? -29.271 -5.701 5.113 1.00 79.44 494 ARG A C 1
ATOM 3743 O O . ARG A 1 494 ? -30.141 -5.105 5.748 1.00 79.44 494 ARG A O 1
ATOM 3750 N N . ARG A 1 495 ? -28.018 -5.807 5.529 1.00 88.12 495 ARG A N 1
ATOM 3751 C CA . ARG A 1 495 ? -27.503 -5.247 6.775 1.00 88.12 495 ARG A CA 1
ATOM 3752 C C . ARG A 1 495 ? -26.115 -4.686 6.548 1.00 88.12 495 ARG A C 1
ATOM 3754 O O . ARG A 1 495 ? -25.315 -5.263 5.815 1.00 88.12 495 ARG A O 1
ATOM 3761 N N . CYS A 1 496 ? -25.859 -3.560 7.188 1.00 90.75 496 CYS A N 1
ATOM 3762 C CA . CYS A 1 496 ? -24.540 -2.976 7.295 1.00 90.75 496 CYS A CA 1
ATOM 3763 C C . CYS A 1 496 ? -24.049 -3.206 8.715 1.00 90.75 496 CYS A C 1
ATOM 3765 O O . CYS A 1 496 ? -24.802 -2.992 9.661 1.00 90.75 496 CYS A O 1
ATOM 3767 N N . ALA A 1 497 ? -22.799 -3.604 8.879 1.00 91.69 497 ALA A N 1
ATOM 3768 C CA . ALA A 1 497 ? -22.155 -3.574 10.175 1.00 91.69 497 ALA A CA 1
ATOM 3769 C C . ALA A 1 497 ? -20.941 -2.660 10.111 1.00 91.69 497 ALA A C 1
ATOM 3771 O O . ALA A 1 497 ? -20.096 -2.795 9.232 1.00 91.69 497 ALA A O 1
ATOM 3772 N N . MET A 1 498 ? -20.886 -1.727 11.044 1.00 91.06 498 MET A N 1
ATOM 3773 C CA . MET A 1 498 ? -19.745 -0.873 11.286 1.00 91.06 498 MET A CA 1
ATOM 3774 C C . MET A 1 498 ? -18.970 -1.462 12.454 1.00 91.06 498 MET A C 1
ATOM 3776 O O . MET A 1 498 ? -19.496 -1.564 13.564 1.00 91.06 498 MET A O 1
ATOM 3780 N N . VAL A 1 499 ? -17.744 -1.890 12.183 1.00 88.44 499 VAL A N 1
ATOM 3781 C CA . VAL A 1 499 ? -16.822 -2.423 13.182 1.00 88.44 499 VAL A CA 1
ATOM 3782 C C . VAL A 1 499 ? -15.778 -1.359 13.452 1.00 88.44 499 VAL A C 1
ATOM 3784 O O . VAL A 1 499 ? -15.066 -0.950 12.543 1.00 88.44 499 VAL A O 1
ATOM 3787 N N . VAL A 1 500 ? -15.707 -0.926 14.701 1.00 86.12 500 VAL A N 1
ATOM 3788 C CA . VAL A 1 500 ? -14.688 -0.010 15.196 1.00 86.12 500 VAL A CA 1
ATOM 3789 C C . VAL A 1 500 ? -13.715 -0.822 16.044 1.00 86.12 500 VAL A C 1
ATOM 3791 O O . VAL A 1 500 ? -14.129 -1.526 16.974 1.00 86.12 500 VAL A O 1
ATOM 3794 N N . SER A 1 501 ? -12.437 -0.801 15.693 1.00 76.94 501 SER A N 1
ATOM 3795 C CA . SER A 1 501 ? -11.377 -1.454 16.458 1.00 76.94 501 SER A CA 1
ATOM 3796 C C . SER A 1 501 ? -10.889 -0.568 17.605 1.00 76.94 501 SER A C 1
ATOM 3798 O O . SER A 1 501 ? -11.152 0.628 17.658 1.00 76.94 501 SER A O 1
ATOM 3800 N N . GLU A 1 502 ? -10.206 -1.184 18.568 1.00 70.75 502 GLU A N 1
ATOM 3801 C CA . GLU A 1 502 ? -9.665 -0.492 19.752 1.00 70.75 502 GLU A CA 1
ATOM 3802 C C . GLU A 1 502 ? -8.503 0.457 19.413 1.00 70.75 502 GLU A C 1
ATOM 3804 O O . GLU A 1 502 ? -8.132 1.294 20.227 1.00 70.75 502 GLU A O 1
ATOM 3809 N N . ASP A 1 503 ? -7.936 0.328 18.215 1.00 59.97 503 ASP A N 1
ATOM 3810 C CA . ASP A 1 503 ? -6.906 1.200 17.641 1.00 59.97 503 ASP A CA 1
ATOM 3811 C C . ASP A 1 503 ? -7.493 2.328 16.763 1.00 59.97 503 ASP A C 1
ATOM 3813 O O . ASP A 1 503 ? -6.744 3.059 16.118 1.00 59.97 503 ASP A O 1
ATOM 3817 N N . GLY A 1 504 ? -8.823 2.481 16.736 1.00 65.25 504 GLY A N 1
ATOM 3818 C CA . GLY A 1 504 ? -9.519 3.537 15.997 1.00 65.25 504 GLY A CA 1
ATOM 3819 C C . GLY A 1 504 ? -9.783 3.239 14.519 1.00 65.25 504 GLY A C 1
ATOM 3820 O O . GLY A 1 504 ? -10.347 4.078 13.815 1.00 65.25 504 GLY A O 1
ATOM 3821 N N . GLY A 1 505 ? -9.435 2.048 14.028 1.00 70.19 505 GLY A N 1
ATOM 3822 C CA . GLY A 1 505 ? -9.840 1.599 12.696 1.00 70.19 505 GLY A CA 1
ATOM 3823 C C . GLY A 1 505 ? -11.362 1.451 12.568 1.00 70.19 505 GLY A C 1
ATOM 3824 O O . GLY A 1 505 ? -12.035 0.947 13.467 1.00 70.19 505 GLY A O 1
ATOM 3825 N N . ILE A 1 506 ? -11.921 1.866 11.429 1.00 81.19 506 ILE A N 1
ATOM 3826 C CA . ILE A 1 506 ? -13.347 1.705 11.111 1.00 81.19 506 ILE A CA 1
ATOM 3827 C C . ILE A 1 506 ? -13.479 0.839 9.862 1.00 81.19 506 ILE A C 1
ATOM 3829 O O . ILE A 1 506 ? -12.877 1.121 8.828 1.00 81.19 506 ILE A O 1
ATOM 3833 N N . GLU A 1 507 ? -14.315 -0.192 9.928 1.00 83.31 507 GLU A N 1
ATOM 3834 C CA . GLU A 1 507 ? -14.583 -1.081 8.803 1.00 83.31 507 GLU A CA 1
ATOM 3835 C C . GLU A 1 507 ? -16.084 -1.274 8.586 1.00 83.31 507 GLU A C 1
ATOM 3837 O O . GLU A 1 507 ? -16.830 -1.622 9.503 1.00 83.31 507 GLU A O 1
ATOM 3842 N N . LEU A 1 508 ? -16.528 -1.067 7.343 1.00 86.62 508 LEU A N 1
ATOM 3843 C CA . LEU A 1 508 ? -17.905 -1.306 6.917 1.00 86.62 508 LEU A CA 1
ATOM 3844 C C . LEU A 1 508 ? -18.035 -2.676 6.250 1.00 86.62 508 LEU A C 1
ATOM 3846 O O . LEU A 1 508 ? -17.391 -2.968 5.239 1.00 86.62 508 LEU A O 1
ATOM 3850 N N . LEU A 1 509 ? -18.935 -3.495 6.784 1.00 86.75 509 LEU A N 1
ATOM 3851 C CA . LEU A 1 509 ? -19.294 -4.807 6.265 1.00 86.75 509 LEU A CA 1
ATOM 3852 C C . LEU A 1 509 ? -20.741 -4.795 5.732 1.00 86.75 509 LEU A C 1
ATOM 3854 O O . LEU A 1 509 ? -21.612 -4.205 6.370 1.00 86.75 509 LEU A O 1
ATOM 3858 N N . PRO A 1 510 ? -21.028 -5.444 4.589 1.00 84.19 510 PRO A N 1
ATOM 3859 C CA . PRO A 1 510 ? -20.078 -6.177 3.754 1.00 84.19 510 PRO A CA 1
ATOM 3860 C C . PRO A 1 510 ? -19.158 -5.221 2.982 1.00 84.19 510 PRO A C 1
ATOM 3862 O O . PRO A 1 510 ? -19.517 -4.069 2.727 1.00 84.19 510 PRO A O 1
ATOM 3865 N N . LYS A 1 511 ? -17.976 -5.702 2.580 1.00 78.69 511 LYS A N 1
ATOM 3866 C CA . LYS A 1 511 ? -17.142 -4.972 1.618 1.00 78.69 511 LYS A CA 1
ATOM 3867 C C . LYS A 1 511 ? -17.842 -4.995 0.266 1.00 78.69 511 LYS A C 1
ATOM 3869 O O . LYS A 1 511 ? -18.085 -6.068 -0.284 1.00 78.69 511 LYS A O 1
ATOM 3874 N N . LEU A 1 512 ? -18.211 -3.816 -0.220 1.00 76.50 512 LEU A N 1
ATOM 3875 C CA . LEU A 1 512 ? -18.796 -3.646 -1.540 1.00 76.50 512 LEU A CA 1
ATOM 3876 C C . LEU A 1 512 ? -17.685 -3.349 -2.537 1.00 76.50 512 LEU A C 1
ATOM 3878 O O . LEU A 1 512 ? -16.707 -2.690 -2.196 1.00 76.50 512 LEU A O 1
ATOM 3882 N N . LYS A 1 513 ? -17.867 -3.808 -3.773 1.00 74.94 513 LYS A N 1
ATOM 3883 C CA . LYS A 1 513 ? -17.050 -3.350 -4.895 1.00 74.94 513 LYS A CA 1
ATOM 3884 C C . LYS A 1 513 ? -17.332 -1.864 -5.175 1.00 74.94 513 LYS A C 1
ATOM 3886 O O . LYS A 1 513 ? -18.402 -1.376 -4.773 1.00 74.94 513 LYS A O 1
ATOM 3891 N N . PRO A 1 514 ? -16.428 -1.149 -5.863 1.00 73.19 514 PRO A N 1
ATOM 3892 C CA . PRO A 1 514 ? -16.653 0.241 -6.245 1.00 73.19 514 PRO A CA 1
ATOM 3893 C C . PRO A 1 514 ? -17.999 0.438 -6.956 1.00 73.19 514 PRO A C 1
ATOM 3895 O O . PRO A 1 514 ? -18.439 -0.416 -7.735 1.00 73.19 514 PRO A O 1
ATOM 3898 N N . ALA A 1 515 ? -18.685 1.541 -6.646 1.00 76.81 515 ALA A N 1
ATOM 3899 C CA . ALA A 1 515 ? -19.877 1.941 -7.388 1.00 76.81 515 ALA A CA 1
ATOM 3900 C C . ALA A 1 515 ? -19.467 2.408 -8.788 1.00 76.81 515 ALA A C 1
ATOM 3902 O O . ALA A 1 515 ? -18.462 3.098 -8.933 1.00 76.81 515 ALA A O 1
ATOM 3903 N N . VAL A 1 516 ? -20.259 2.064 -9.800 1.00 79.19 516 VAL A N 1
ATOM 3904 C CA . VAL A 1 516 ? -19.992 2.441 -11.193 1.00 79.19 516 VAL A CA 1
ATOM 3905 C C . VAL A 1 516 ? -21.067 3.411 -11.659 1.00 79.19 516 VAL A C 1
ATOM 3907 O O . VAL A 1 516 ? -22.262 3.215 -11.409 1.00 79.19 516 VAL A O 1
ATOM 3910 N N . HIS A 1 517 ? -20.661 4.467 -12.360 1.00 81.62 517 HIS A N 1
ATOM 3911 C CA . HIS A 1 517 ? -21.620 5.388 -12.950 1.00 81.62 517 HIS A CA 1
ATOM 3912 C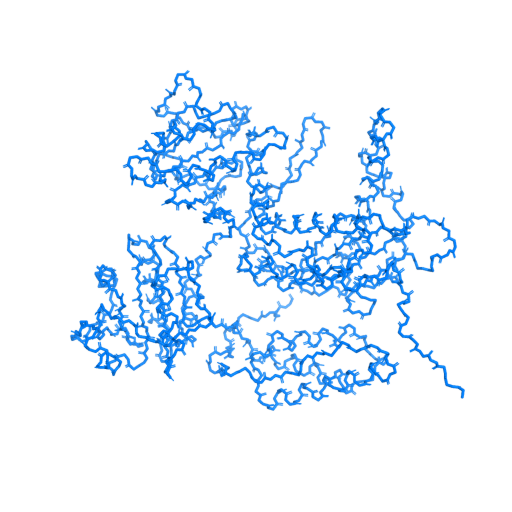 C . HIS A 1 517 ? -22.335 4.705 -14.142 1.00 81.62 517 HIS A C 1
ATOM 3914 O O . HIS A 1 517 ? -21.663 4.128 -15.002 1.00 81.62 517 HIS A O 1
ATOM 3920 N N . PRO A 1 518 ? -23.678 4.779 -14.277 1.00 83.50 518 PRO A N 1
ATOM 3921 C CA . PRO A 1 518 ? -24.413 4.064 -15.332 1.00 83.50 518 PRO A CA 1
ATOM 3922 C C . PRO A 1 518 ? -23.901 4.329 -16.757 1.00 83.50 518 PRO A C 1
ATOM 3924 O O . PRO A 1 518 ? -23.841 3.419 -17.584 1.00 83.50 518 PRO A O 1
ATOM 3927 N N . GLU A 1 519 ? -23.507 5.575 -17.030 1.00 84.06 519 GLU A N 1
ATOM 3928 C CA . GLU A 1 519 ? -22.920 5.986 -18.312 1.00 84.06 519 GLU A CA 1
ATOM 3929 C C . GLU A 1 519 ? -21.563 5.347 -18.609 1.00 84.06 519 GLU A C 1
ATOM 3931 O O . GLU A 1 519 ? -21.302 5.019 -19.759 1.00 84.06 519 GLU A O 1
ATOM 3936 N N . GLU A 1 520 ? -20.724 5.120 -17.599 1.00 81.88 520 GLU A N 1
ATOM 3937 C CA . GLU A 1 520 ? -19.406 4.505 -17.780 1.00 81.88 520 GLU A CA 1
ATOM 3938 C C . GLU A 1 520 ? -19.553 3.042 -18.203 1.00 81.88 520 GLU A C 1
ATOM 3940 O O . GLU A 1 520 ? -18.994 2.622 -19.216 1.00 81.88 520 GLU A O 1
ATOM 3945 N N . ARG A 1 521 ? -20.418 2.295 -17.501 1.00 89.19 521 ARG A N 1
ATOM 3946 C CA . ARG A 1 521 ? -20.798 0.925 -17.878 1.00 89.19 521 ARG A CA 1
ATOM 3947 C C . ARG A 1 521 ? -21.352 0.875 -19.304 1.00 89.19 521 ARG A C 1
ATOM 3949 O O . ARG A 1 521 ? -20.977 0.011 -20.093 1.00 89.19 521 ARG A O 1
ATOM 3956 N N . ARG A 1 522 ? -22.254 1.805 -19.641 1.00 89.38 522 ARG A N 1
ATOM 3957 C CA . ARG A 1 522 ? -22.873 1.885 -20.972 1.00 89.38 522 ARG A CA 1
ATOM 3958 C C . ARG A 1 522 ? -21.843 2.185 -22.061 1.00 89.38 522 ARG A C 1
ATOM 3960 O O . ARG A 1 522 ? -21.890 1.550 -23.111 1.00 89.38 522 ARG A O 1
ATOM 3967 N N . ALA A 1 523 ? -20.932 3.123 -21.815 1.00 87.25 523 ALA A N 1
ATOM 3968 C CA . ALA A 1 523 ? -19.873 3.494 -22.744 1.00 87.25 523 ALA A CA 1
ATOM 3969 C C . ALA A 1 523 ? -18.906 2.328 -22.988 1.00 87.25 523 ALA A C 1
ATOM 3971 O O . ALA A 1 523 ? -18.624 2.019 -24.142 1.00 87.25 523 ALA A O 1
ATOM 3972 N N . ALA A 1 524 ? -18.486 1.631 -21.927 1.00 87.50 524 ALA A N 1
ATOM 3973 C CA . ALA A 1 524 ? -17.609 0.466 -22.025 1.00 87.50 524 ALA A CA 1
ATOM 3974 C C . ALA A 1 524 ? -18.211 -0.646 -22.904 1.00 87.50 524 ALA A C 1
ATOM 3976 O O . ALA A 1 524 ? -17.556 -1.142 -23.820 1.00 87.50 524 ALA A O 1
ATOM 3977 N N . LEU A 1 525 ? -19.480 -1.000 -22.667 1.00 93.81 525 LEU A N 1
ATOM 3978 C CA . LEU A 1 525 ? -20.182 -2.016 -23.458 1.00 93.81 525 LEU A CA 1
ATOM 3979 C C . LEU A 1 525 ? -20.393 -1.578 -24.914 1.00 93.81 525 LEU A C 1
ATOM 3981 O O . LEU A 1 525 ? -20.189 -2.371 -25.829 1.00 93.81 525 LEU A O 1
ATOM 3985 N N . ALA A 1 526 ? -20.786 -0.321 -25.137 1.00 92.75 526 ALA A N 1
ATOM 3986 C CA . ALA A 1 526 ? -21.008 0.207 -26.482 1.00 92.75 526 ALA A CA 1
ATOM 3987 C C . ALA A 1 526 ? -19.715 0.242 -27.310 1.00 92.75 526 ALA A C 1
ATOM 3989 O O . ALA A 1 526 ? -19.742 -0.012 -28.513 1.00 92.75 526 ALA A O 1
ATOM 3990 N N . GLU A 1 527 ? -18.585 0.545 -26.675 1.00 90.62 527 GLU A N 1
ATOM 3991 C CA . GLU A 1 527 ? -17.285 0.557 -27.333 1.00 90.62 527 GLU A CA 1
ATOM 3992 C C . GLU A 1 527 ? -16.807 -0.849 -27.701 1.00 90.62 527 GLU A C 1
ATOM 3994 O O . GLU A 1 527 ? -16.350 -1.047 -28.828 1.00 90.62 527 GLU A O 1
ATOM 3999 N N . LEU A 1 528 ? -16.977 -1.829 -26.803 1.00 93.00 528 LEU A N 1
ATOM 4000 C CA . LEU A 1 528 ? -16.675 -3.230 -27.099 1.00 93.00 528 LEU A CA 1
ATOM 4001 C C . LEU A 1 528 ? -17.513 -3.739 -28.281 1.00 93.00 528 LEU A C 1
ATOM 4003 O O . LEU A 1 528 ? -16.957 -4.304 -29.220 1.00 93.00 528 LEU A O 1
ATOM 4007 N N . ALA A 1 529 ? -18.824 -3.480 -28.269 1.00 94.12 529 ALA A N 1
ATOM 4008 C CA . ALA A 1 529 ? -19.724 -3.863 -29.355 1.00 94.12 529 ALA A CA 1
ATOM 4009 C C . ALA A 1 529 ? -19.326 -3.204 -30.685 1.00 94.12 529 ALA A C 1
ATOM 4011 O O . ALA A 1 529 ? -19.250 -3.867 -31.717 1.00 94.12 529 ALA A O 1
ATOM 4012 N N . ARG A 1 530 ? -18.996 -1.903 -30.661 1.00 93.25 530 ARG A N 1
ATOM 4013 C CA . ARG A 1 530 ? -18.533 -1.176 -31.852 1.00 93.25 530 ARG A CA 1
ATOM 4014 C C . ARG A 1 530 ? -17.300 -1.839 -32.461 1.00 93.25 530 ARG A C 1
ATOM 4016 O O . ARG A 1 530 ? -17.256 -2.006 -33.671 1.00 93.25 530 ARG A O 1
ATOM 4023 N N . LEU A 1 531 ? -16.309 -2.194 -31.646 1.00 89.44 531 LEU A N 1
ATOM 4024 C CA . LEU A 1 531 ? -15.069 -2.822 -32.112 1.00 89.44 531 LEU A CA 1
ATOM 4025 C C . LEU A 1 531 ? -15.280 -4.279 -32.550 1.00 89.44 531 LEU A C 1
ATOM 4027 O O . LEU A 1 531 ? -14.647 -4.754 -33.491 1.00 89.44 531 LEU A O 1
ATOM 4031 N N . ALA A 1 532 ? -16.217 -4.991 -31.925 1.00 89.44 532 ALA A N 1
ATOM 4032 C CA . ALA A 1 532 ? -16.607 -6.327 -32.355 1.00 89.44 532 ALA A CA 1
ATOM 4033 C C . ALA A 1 532 ? -17.288 -6.345 -33.735 1.00 89.44 532 ALA A C 1
ATOM 4035 O O . ALA A 1 532 ? -17.147 -7.341 -34.444 1.00 89.44 532 ALA A O 1
ATOM 4036 N N . ASP A 1 533 ? -17.957 -5.264 -34.142 1.00 88.62 533 ASP A N 1
ATOM 4037 C CA . ASP A 1 533 ? -18.607 -5.139 -35.457 1.00 88.62 533 ASP A CA 1
ATOM 4038 C C . ASP A 1 533 ? -17.751 -4.421 -36.518 1.00 88.62 533 ASP A C 1
ATOM 4040 O O . ASP A 1 533 ? -18.037 -4.517 -37.715 1.00 88.62 533 ASP A O 1
ATOM 4044 N N . ASP A 1 534 ? -16.725 -3.679 -36.102 1.00 83.94 534 ASP A N 1
ATOM 4045 C CA . ASP A 1 534 ? -15.890 -2.882 -37.000 1.00 83.94 534 ASP A CA 1
ATOM 4046 C C . ASP A 1 534 ? -14.861 -3.738 -37.758 1.00 83.94 534 ASP A C 1
ATOM 4048 O O . ASP A 1 534 ? -14.508 -4.855 -37.368 1.00 83.94 534 ASP A O 1
ATOM 4052 N N . ASP A 1 535 ? -14.391 -3.200 -38.880 1.00 74.94 535 ASP A N 1
ATOM 4053 C CA . ASP A 1 535 ? -13.352 -3.822 -39.696 1.00 74.94 535 ASP A CA 1
ATOM 4054 C C . ASP A 1 535 ? -12.003 -3.737 -38.953 1.00 74.94 535 ASP A C 1
ATOM 4056 O O . ASP A 1 535 ? -11.592 -2.621 -38.618 1.00 74.94 535 ASP A O 1
ATOM 4060 N N . PRO A 1 536 ? -11.297 -4.858 -38.696 1.00 68.81 536 PRO A N 1
ATOM 4061 C CA . PRO A 1 536 ? -10.009 -4.851 -37.997 1.00 68.81 536 PRO A CA 1
ATOM 4062 C C . PRO A 1 536 ? -8.935 -3.980 -38.661 1.00 68.81 536 PRO A C 1
ATOM 4064 O O . PRO A 1 536 ? -7.978 -3.592 -38.004 1.00 68.81 536 PRO A O 1
ATOM 4067 N N . GLU A 1 537 ? -9.069 -3.643 -39.949 1.00 70.81 537 GLU A N 1
ATOM 4068 C CA . GLU A 1 537 ? -8.153 -2.705 -40.619 1.00 70.81 537 GLU A CA 1
ATOM 4069 C C . GLU A 1 537 ? -8.372 -1.234 -40.203 1.00 70.81 537 GLU A C 1
ATOM 4071 O O . GLU A 1 537 ? -7.558 -0.368 -40.526 1.00 70.81 537 GLU A O 1
ATOM 4076 N N . ARG A 1 538 ? -9.473 -0.918 -39.504 1.00 71.75 538 ARG A N 1
ATOM 4077 C CA . ARG A 1 538 ? -9.875 0.457 -39.144 1.00 71.75 538 ARG A CA 1
ATOM 4078 C C . ARG A 1 538 ? -9.549 0.864 -37.713 1.00 71.75 538 ARG A C 1
ATOM 4080 O O . ARG A 1 538 ? -9.699 2.040 -37.381 1.00 71.75 538 ARG A O 1
ATOM 4087 N N . HIS A 1 539 ? -9.120 -0.070 -36.877 1.00 66.62 539 HIS A N 1
ATOM 4088 C CA . HIS A 1 539 ? -8.745 0.182 -35.491 1.00 66.62 539 HIS A CA 1
ATOM 4089 C C . HIS A 1 539 ? -7.590 -0.732 -35.087 1.00 66.62 539 HIS A C 1
ATOM 4091 O O . HIS A 1 539 ? -7.384 -1.792 -35.671 1.00 66.62 539 HIS A O 1
ATOM 4097 N N . ALA A 1 540 ? -6.806 -0.318 -34.099 1.00 67.31 540 ALA A N 1
ATOM 4098 C CA . ALA A 1 540 ? -5.674 -1.109 -33.644 1.00 67.31 540 ALA A CA 1
ATOM 4099 C C . ALA A 1 540 ? -6.128 -2.154 -32.614 1.00 67.31 540 ALA A C 1
ATOM 4101 O O . ALA A 1 540 ? -7.084 -1.941 -31.868 1.00 67.31 540 ALA A O 1
ATOM 4102 N N . ARG A 1 541 ? -5.394 -3.266 -32.496 1.00 65.81 541 ARG A N 1
ATOM 4103 C CA . ARG A 1 541 ? -5.665 -4.309 -31.488 1.00 65.81 541 ARG A CA 1
ATOM 4104 C C . ARG A 1 541 ? -5.700 -3.757 -30.057 1.00 65.81 541 ARG A C 1
ATOM 4106 O O . ARG A 1 541 ? -6.522 -4.183 -29.246 1.00 65.81 541 ARG A O 1
ATOM 4113 N N . LYS A 1 542 ? -4.855 -2.765 -29.761 1.00 59.34 542 LYS A N 1
ATOM 4114 C CA . LYS A 1 542 ? -4.859 -2.038 -28.482 1.00 59.34 542 LYS A CA 1
ATOM 4115 C C . LYS A 1 542 ? -6.225 -1.425 -28.142 1.00 59.34 542 LYS A C 1
ATOM 4117 O O . LYS A 1 542 ? -6.579 -1.375 -26.968 1.00 59.34 542 LYS A O 1
ATOM 4122 N N . ASP A 1 543 ? -7.012 -1.017 -29.140 1.00 69.62 543 ASP A N 1
ATOM 4123 C CA . ASP A 1 543 ? -8.334 -0.418 -28.932 1.00 69.62 543 ASP A CA 1
ATOM 4124 C C . ASP A 1 543 ? -9.342 -1.481 -28.461 1.00 69.62 543 ASP A C 1
ATOM 4126 O O . ASP A 1 543 ? -10.099 -1.243 -27.517 1.00 69.62 543 ASP A O 1
ATOM 4130 N N . GLU A 1 544 ? -9.303 -2.683 -29.057 1.00 75.50 544 GLU A N 1
ATOM 4131 C CA . GLU A 1 544 ? -10.113 -3.842 -28.640 1.00 75.50 544 GLU A CA 1
ATOM 4132 C C . GLU A 1 544 ? -9.794 -4.243 -27.192 1.00 75.50 544 GLU A C 1
ATOM 4134 O O . GLU A 1 544 ? -10.698 -4.458 -26.386 1.00 75.50 544 GLU A O 1
ATOM 4139 N N . LEU A 1 545 ? -8.511 -4.286 -26.829 1.00 67.06 545 LEU A N 1
ATOM 4140 C CA . LEU A 1 545 ? -8.069 -4.638 -25.477 1.00 67.06 545 LEU A CA 1
ATOM 4141 C C . LEU A 1 545 ? -8.441 -3.569 -24.449 1.00 67.06 545 LEU A C 1
ATOM 4143 O O . LEU A 1 545 ? -8.952 -3.900 -23.381 1.00 67.06 545 LEU A O 1
ATOM 4147 N N . ALA A 1 546 ? -8.267 -2.289 -24.784 1.00 65.19 546 ALA A N 1
ATOM 4148 C CA . ALA A 1 546 ? -8.699 -1.188 -23.931 1.00 65.19 546 ALA A CA 1
ATOM 4149 C C . ALA A 1 546 ? -10.220 -1.213 -23.699 1.00 65.19 546 ALA A C 1
ATOM 4151 O O . ALA A 1 546 ? -10.697 -0.843 -22.622 1.00 65.19 546 ALA A O 1
ATOM 4152 N N . ALA A 1 547 ? -11.007 -1.637 -24.692 1.00 79.19 547 ALA A N 1
ATOM 4153 C CA . ALA A 1 547 ? -12.443 -1.850 -24.525 1.00 79.19 547 ALA A CA 1
ATOM 4154 C C . ALA A 1 547 ? -12.751 -3.059 -23.624 1.00 79.19 547 ALA A C 1
ATOM 4156 O O . ALA A 1 547 ? -13.577 -2.940 -22.719 1.00 79.19 547 ALA A O 1
ATOM 4157 N N . ILE A 1 548 ? -12.048 -4.187 -23.795 1.00 81.00 548 ILE A N 1
ATOM 4158 C CA . ILE A 1 548 ? -12.168 -5.365 -22.915 1.00 81.00 548 ILE A CA 1
ATOM 4159 C C . ILE A 1 548 ? -11.855 -4.992 -21.459 1.00 81.00 548 ILE A C 1
ATOM 4161 O O . ILE A 1 548 ? -12.604 -5.371 -20.558 1.00 81.00 548 ILE A O 1
ATOM 4165 N N . GLU A 1 549 ? -10.802 -4.211 -21.217 1.00 74.94 549 GLU A N 1
ATOM 4166 C CA . GLU A 1 549 ? -10.405 -3.796 -19.868 1.00 74.94 549 GLU A CA 1
ATOM 4167 C C . GLU A 1 549 ? -11.399 -2.797 -19.251 1.00 74.94 549 GLU A C 1
ATOM 4169 O O . GLU A 1 549 ? -11.740 -2.884 -18.072 1.00 74.94 549 GLU A O 1
ATOM 4174 N N . ARG A 1 550 ? -11.977 -1.892 -20.052 1.00 77.94 550 ARG A N 1
ATOM 4175 C CA . ARG A 1 550 ? -13.102 -1.043 -19.610 1.00 77.94 550 ARG A CA 1
ATOM 4176 C C . ARG A 1 550 ? -14.316 -1.867 -19.184 1.00 77.94 550 ARG A C 1
ATOM 4178 O O . ARG A 1 550 ? -14.927 -1.573 -18.156 1.00 77.94 550 ARG A O 1
ATOM 4185 N N . VAL A 1 551 ? -14.649 -2.923 -19.927 1.00 85.81 551 VAL A N 1
ATOM 4186 C CA . VAL A 1 551 ? -15.722 -3.847 -19.529 1.00 85.81 551 VAL A CA 1
ATOM 4187 C C . VAL A 1 551 ? -15.331 -4.635 -18.278 1.00 85.81 551 VAL A C 1
ATOM 4189 O O . VAL A 1 551 ? -16.167 -4.822 -17.397 1.00 85.81 551 VAL A O 1
ATOM 4192 N N . ARG A 1 552 ? -14.062 -5.037 -18.135 1.00 81.69 552 ARG A N 1
ATOM 4193 C CA . ARG A 1 552 ? -13.560 -5.721 -16.935 1.00 81.69 552 ARG A CA 1
ATOM 4194 C C . ARG A 1 552 ? -13.735 -4.873 -15.671 1.00 81.69 552 ARG A C 1
ATOM 4196 O O . ARG A 1 552 ? -14.240 -5.401 -14.680 1.00 81.69 552 ARG A O 1
ATOM 4203 N N . ARG A 1 553 ? -13.428 -3.573 -15.721 1.00 75.25 553 ARG A N 1
ATOM 4204 C CA . ARG A 1 553 ? -13.594 -2.635 -14.590 1.00 75.25 553 ARG A CA 1
ATOM 4205 C C . ARG A 1 553 ? -15.034 -2.505 -14.092 1.00 75.25 553 ARG A C 1
ATOM 4207 O O . ARG A 1 553 ? -15.264 -2.326 -12.900 1.00 75.25 553 ARG A O 1
ATOM 4214 N N . CYS A 1 554 ? -16.014 -2.650 -14.982 1.00 83.50 554 CYS A N 1
ATOM 4215 C CA . CYS A 1 554 ? -17.434 -2.614 -14.622 1.00 83.50 554 CYS A CA 1
ATOM 4216 C C . CYS A 1 554 ? -18.104 -3.999 -14.607 1.00 83.50 554 CYS A C 1
ATOM 4218 O O . CYS A 1 554 ? -19.326 -4.081 -14.452 1.00 83.50 554 CYS A O 1
ATOM 4220 N N . ALA A 1 555 ? -17.336 -5.092 -14.720 1.00 84.69 555 ALA A N 1
ATOM 4221 C CA . ALA A 1 555 ? -17.867 -6.442 -14.918 1.00 84.69 555 ALA A CA 1
ATOM 4222 C C . ALA A 1 555 ? -18.798 -6.905 -13.786 1.00 84.69 555 ALA A C 1
ATOM 4224 O O . ALA A 1 555 ? -19.761 -7.628 -14.033 1.00 84.69 555 ALA A O 1
ATOM 4225 N N . HIS A 1 556 ? -18.563 -6.455 -12.547 1.00 83.38 556 HIS A N 1
ATOM 4226 C CA . HIS A 1 556 ? -19.424 -6.765 -11.397 1.00 83.38 556 HIS A CA 1
ATOM 4227 C C . HIS A 1 556 ? -20.790 -6.081 -11.433 1.00 83.38 556 HIS A C 1
ATOM 4229 O O . HIS A 1 556 ? -21.622 -6.362 -10.576 1.00 83.38 556 HIS A O 1
ATOM 4235 N N . THR A 1 557 ? -21.014 -5.182 -12.392 1.00 86.62 557 THR A N 1
ATOM 4236 C CA . THR A 1 557 ? -22.277 -4.457 -12.582 1.00 86.62 557 THR A CA 1
ATOM 4237 C C . THR A 1 557 ? -23.051 -4.895 -13.824 1.00 86.62 557 THR A C 1
ATOM 4239 O O . THR A 1 557 ? -24.023 -4.245 -14.225 1.00 86.62 557 THR A O 1
ATOM 4242 N N . LEU A 1 558 ? -22.604 -5.972 -14.475 1.00 89.31 558 LEU A N 1
ATOM 4243 C CA . LEU A 1 558 ? -23.247 -6.517 -15.661 1.00 89.31 558 LEU A CA 1
ATOM 4244 C C . LEU A 1 558 ? -24.434 -7.407 -15.273 1.00 89.31 558 LEU A C 1
ATOM 4246 O O . LEU A 1 558 ? -24.379 -8.192 -14.330 1.00 89.31 558 LEU A O 1
ATOM 4250 N N . GLU A 1 559 ? -25.507 -7.270 -16.046 1.00 90.75 559 GLU A N 1
ATOM 4251 C CA . GLU A 1 559 ? -26.711 -8.108 -15.959 1.00 90.75 559 GLU A CA 1
ATOM 4252 C C . GLU A 1 559 ? -26.607 -9.231 -16.993 1.00 90.75 559 GLU A C 1
ATOM 4254 O O . GLU A 1 559 ? -25.736 -9.179 -17.862 1.00 90.75 559 GLU A O 1
ATOM 4259 N N . ASP A 1 560 ? -27.503 -10.217 -16.943 1.00 91.00 560 ASP A N 1
ATOM 4260 C CA . ASP A 1 560 ? -27.457 -11.380 -17.841 1.00 91.00 560 ASP A CA 1
ATOM 4261 C C . ASP A 1 560 ? -27.374 -10.977 -19.322 1.00 91.00 560 ASP A C 1
ATOM 4263 O O . ASP A 1 560 ? -26.514 -11.475 -20.051 1.00 91.00 560 ASP A O 1
ATOM 4267 N N . ASP A 1 561 ? -28.199 -10.018 -19.752 1.00 91.62 561 ASP A N 1
ATOM 4268 C CA . ASP A 1 561 ? -28.197 -9.523 -21.133 1.00 91.62 561 ASP A CA 1
ATOM 4269 C C . ASP A 1 561 ? -26.884 -8.810 -21.489 1.00 91.62 561 ASP A C 1
ATOM 4271 O O . ASP A 1 561 ? -26.365 -8.977 -22.596 1.00 91.62 561 ASP A O 1
ATOM 4275 N N . HIS A 1 562 ? -26.308 -8.063 -20.541 1.00 93.62 562 HIS A N 1
ATOM 4276 C CA . HIS A 1 562 ? -25.021 -7.394 -20.721 1.00 93.62 562 HIS A CA 1
ATOM 4277 C C . HIS A 1 562 ? -23.872 -8.405 -20.810 1.00 93.62 562 HIS A C 1
ATOM 4279 O O . HIS A 1 562 ? -23.041 -8.297 -21.707 1.00 93.62 562 HIS A O 1
ATOM 4285 N N . CYS A 1 563 ? -23.833 -9.410 -19.928 1.00 92.19 563 CYS A N 1
ATOM 4286 C CA . CYS A 1 563 ? -22.850 -10.491 -19.984 1.00 92.19 563 CYS A CA 1
ATOM 4287 C C . CYS A 1 563 ? -22.973 -11.271 -21.293 1.00 92.19 563 CYS A C 1
ATOM 4289 O O . CYS A 1 563 ? -21.966 -11.563 -21.931 1.00 92.19 563 CYS A O 1
ATOM 4291 N N . ALA A 1 564 ? -24.195 -11.597 -21.720 1.00 92.88 564 ALA A N 1
ATOM 4292 C CA . ALA A 1 564 ? -24.432 -12.301 -22.973 1.00 92.88 564 ALA A CA 1
ATOM 4293 C C . ALA A 1 564 ? -23.965 -11.484 -24.185 1.00 92.88 564 ALA A C 1
ATOM 4295 O O . ALA A 1 564 ? -23.327 -12.043 -25.075 1.00 92.88 564 ALA A O 1
ATOM 4296 N N . ALA A 1 565 ? -24.257 -10.180 -24.219 1.00 92.81 565 ALA A N 1
ATOM 4297 C CA . ALA A 1 565 ? -23.788 -9.286 -25.274 1.00 92.81 565 ALA A CA 1
ATOM 4298 C C . ALA A 1 565 ? -22.260 -9.194 -25.286 1.00 92.81 565 ALA A C 1
ATOM 4300 O O . ALA A 1 565 ? -21.641 -9.588 -26.270 1.00 92.81 565 ALA A O 1
ATOM 4301 N N . ALA A 1 566 ? -21.659 -8.816 -24.158 1.00 93.25 566 ALA A N 1
ATOM 4302 C CA . ALA A 1 566 ? -20.219 -8.654 -24.045 1.00 93.25 566 ALA A CA 1
ATOM 4303 C C . ALA A 1 566 ? -19.476 -9.954 -24.395 1.00 93.25 566 ALA A C 1
ATOM 4305 O O . ALA A 1 566 ? -18.523 -9.930 -25.162 1.00 93.25 566 ALA A O 1
ATOM 4306 N N . ASN A 1 567 ? -19.947 -11.117 -23.930 1.00 94.56 567 ASN A N 1
ATOM 4307 C CA . ASN A 1 567 ? -19.330 -12.403 -24.271 1.00 94.56 567 ASN A CA 1
ATOM 4308 C C . ASN A 1 567 ? -19.426 -12.747 -25.764 1.00 94.56 567 ASN A C 1
ATOM 4310 O O . ASN A 1 567 ? -18.510 -13.375 -26.290 1.00 94.56 567 ASN A O 1
ATOM 4314 N N . ARG A 1 568 ? -20.512 -12.369 -26.458 1.00 94.44 568 ARG A N 1
ATOM 4315 C CA . ARG A 1 568 ? -20.588 -12.527 -27.922 1.00 94.44 568 ARG A CA 1
ATOM 4316 C C . ARG A 1 568 ? -19.577 -11.626 -28.619 1.00 94.44 568 ARG A C 1
ATOM 4318 O O . ARG A 1 568 ? -18.894 -12.092 -29.527 1.00 94.44 568 ARG A O 1
ATOM 4325 N N . ASP A 1 569 ? -19.475 -10.381 -28.175 1.00 93.81 569 ASP A N 1
ATOM 4326 C CA . ASP A 1 569 ? -18.587 -9.378 -28.759 1.00 93.81 569 ASP A CA 1
ATOM 4327 C C . ASP A 1 569 ? -17.116 -9.772 -28.546 1.00 93.81 569 ASP A C 1
ATOM 4329 O O . ASP A 1 569 ? -16.327 -9.811 -29.491 1.00 93.81 569 ASP A O 1
ATOM 4333 N N . LEU A 1 570 ? -16.774 -10.212 -27.331 1.00 89.12 570 LEU A N 1
ATOM 4334 C CA . LEU A 1 570 ? -15.479 -10.798 -26.991 1.00 89.12 570 LEU A CA 1
ATOM 4335 C C . LEU A 1 570 ? -15.180 -12.036 -27.839 1.00 89.12 570 LEU A C 1
ATOM 4337 O O . LEU A 1 570 ? -14.094 -12.138 -28.397 1.00 89.12 570 LEU A O 1
ATOM 4341 N N . ALA A 1 571 ? -16.134 -12.960 -27.987 1.00 88.81 571 ALA A N 1
ATOM 4342 C CA . ALA A 1 571 ? -15.942 -14.145 -28.819 1.00 88.81 571 ALA A CA 1
ATOM 4343 C C . ALA A 1 571 ? -15.730 -13.785 -30.299 1.00 88.81 571 ALA A C 1
ATOM 4345 O O . ALA A 1 571 ? -14.935 -14.440 -30.970 1.00 88.81 571 ALA A O 1
ATOM 4346 N N . SER A 1 572 ? -16.397 -12.743 -30.810 1.00 88.00 572 SER A N 1
ATOM 4347 C CA . SER A 1 572 ? -16.157 -12.211 -32.158 1.00 88.00 572 SER A CA 1
ATOM 4348 C C . SER A 1 572 ? -14.703 -11.751 -32.294 1.00 88.00 572 SER A C 1
ATOM 4350 O O . SER A 1 572 ? -13.970 -12.280 -33.134 1.00 88.00 572 SER A O 1
ATOM 4352 N N . ILE A 1 573 ? -14.253 -10.875 -31.391 1.00 84.50 573 ILE A N 1
ATOM 4353 C CA . ILE A 1 573 ? -12.883 -10.339 -31.337 1.00 84.50 573 ILE A CA 1
ATOM 4354 C C . ILE A 1 573 ? -11.839 -11.464 -31.208 1.00 84.50 573 ILE A C 1
ATOM 4356 O O . ILE A 1 573 ? -10.864 -11.518 -31.961 1.00 84.50 573 ILE A O 1
ATOM 4360 N N . GLU A 1 574 ? -12.042 -12.398 -30.278 1.00 80.12 574 GLU A N 1
ATOM 4361 C CA . GLU A 1 574 ? -11.147 -13.534 -30.045 1.00 80.12 574 GLU A CA 1
ATOM 4362 C C . GLU A 1 574 ? -11.131 -14.513 -31.225 1.00 80.12 574 GLU A C 1
ATOM 4364 O O . GLU A 1 574 ? -10.075 -15.043 -31.561 1.00 80.12 574 GLU A O 1
ATOM 4369 N N . SER A 1 575 ? -12.266 -14.751 -31.890 1.00 81.12 575 SER A N 1
ATOM 4370 C CA . SER A 1 575 ? -12.337 -15.665 -33.038 1.00 81.12 575 SER A CA 1
ATOM 4371 C C . SER A 1 575 ? -11.590 -15.138 -34.261 1.00 81.12 575 SER A C 1
ATOM 4373 O O . SER A 1 575 ? -11.011 -15.935 -35.001 1.00 81.12 575 SER A O 1
ATOM 4375 N N . ARG A 1 576 ? -11.566 -13.812 -34.456 1.00 79.06 576 ARG A N 1
ATOM 4376 C CA . ARG A 1 576 ? -10.758 -13.162 -35.496 1.00 79.06 576 ARG A CA 1
ATOM 4377 C C . ARG A 1 576 ? -9.271 -13.330 -35.219 1.00 79.06 576 ARG A C 1
ATOM 4379 O O . ARG A 1 576 ? -8.519 -13.649 -36.132 1.00 79.06 576 ARG A O 1
ATOM 4386 N N . PHE A 1 577 ? -8.878 -13.163 -33.960 1.00 66.94 577 PHE A N 1
ATOM 4387 C CA . PHE A 1 577 ? -7.479 -13.188 -33.547 1.00 66.94 577 PHE A CA 1
ATOM 4388 C C . PHE A 1 577 ? -6.908 -14.611 -33.476 1.00 66.94 577 PHE A C 1
ATOM 4390 O O . PHE A 1 577 ? -5.863 -14.908 -34.041 1.00 66.94 577 PHE A O 1
ATOM 4397 N N . TYR A 1 578 ? -7.629 -15.540 -32.848 1.00 65.88 578 TYR A N 1
ATOM 4398 C CA . TYR A 1 578 ? -7.160 -16.905 -32.603 1.00 65.88 578 TYR A CA 1
ATOM 4399 C C . TYR A 1 578 ? -7.550 -17.911 -33.693 1.00 65.88 578 TYR A C 1
ATOM 4401 O O . TYR A 1 578 ? -7.569 -19.122 -33.430 1.00 65.88 578 TYR A O 1
ATOM 4409 N N . LYS A 1 579 ? -7.914 -17.443 -34.893 1.00 60.78 579 LYS A N 1
ATOM 4410 C CA . LYS A 1 579 ? -8.362 -18.307 -35.995 1.00 60.78 579 LYS A CA 1
ATOM 4411 C C . LYS A 1 579 ? -7.296 -19.331 -36.391 1.00 60.78 579 LYS A C 1
ATOM 4413 O O . LYS A 1 579 ? -7.636 -20.493 -36.592 1.00 60.78 579 LYS A O 1
ATOM 4418 N N . ASP A 1 580 ? -6.033 -18.908 -36.384 1.00 55.75 580 ASP A N 1
ATOM 4419 C CA . ASP A 1 580 ? -4.874 -19.705 -36.804 1.00 55.75 580 ASP A CA 1
ATOM 4420 C C . ASP A 1 580 ? -3.763 -19.750 -35.730 1.00 55.75 580 ASP A C 1
ATOM 4422 O O . ASP A 1 580 ? -2.635 -20.146 -36.005 1.00 55.75 580 ASP A O 1
ATOM 4426 N N . ALA A 1 581 ? -4.080 -19.366 -34.487 1.00 50.53 581 ALA A N 1
ATOM 4427 C CA . ALA A 1 581 ? -3.119 -19.309 -33.387 1.00 50.53 581 ALA A CA 1
ATOM 4428 C C . ALA A 1 581 ? -2.851 -20.682 -32.749 1.00 50.53 581 ALA A C 1
ATOM 4430 O O . ALA A 1 581 ? -3.790 -21.361 -32.321 1.00 50.53 581 ALA A O 1
ATOM 4431 N N . GLU A 1 582 ? -1.576 -21.058 -32.599 1.00 41.56 582 GLU A N 1
ATOM 4432 C CA . GLU A 1 582 ? -1.170 -22.268 -31.859 1.00 41.56 582 GLU A CA 1
ATOM 4433 C C . GLU A 1 582 ? -1.399 -22.146 -30.341 1.00 41.56 582 GLU A C 1
ATOM 4435 O O . GLU A 1 582 ? -1.589 -23.154 -29.659 1.00 41.56 582 GLU A O 1
ATOM 4440 N N . PHE A 1 583 ? -1.446 -20.918 -29.816 1.00 41.94 583 PHE A N 1
ATOM 4441 C CA . PHE A 1 583 ? -1.687 -20.620 -28.406 1.00 41.94 583 PHE A CA 1
ATOM 4442 C C . PHE A 1 583 ? -2.822 -19.601 -28.251 1.00 41.94 583 PHE A C 1
ATOM 4444 O O . PHE A 1 583 ? -2.896 -18.625 -28.997 1.00 41.94 583 PHE A O 1
ATOM 4451 N N . LYS A 1 584 ? -3.722 -19.827 -27.285 1.00 52.59 584 LYS A N 1
ATOM 4452 C CA . LYS A 1 584 ? -4.883 -18.961 -27.027 1.00 52.59 584 LYS A CA 1
ATOM 4453 C C . LYS A 1 584 ? -4.888 -18.504 -25.577 1.00 52.59 584 LYS A C 1
ATOM 4455 O O . LYS A 1 584 ? -4.940 -19.335 -24.674 1.00 52.59 584 LYS A O 1
ATOM 4460 N N . ILE A 1 585 ? -4.887 -17.192 -25.368 1.00 52.59 585 ILE A N 1
ATOM 4461 C CA . ILE A 1 585 ? -5.116 -16.573 -24.060 1.00 52.59 585 ILE A CA 1
ATOM 4462 C C . ILE A 1 585 ? -6.548 -16.052 -24.074 1.00 52.59 585 ILE A C 1
ATOM 4464 O O . ILE A 1 585 ? -6.823 -14.957 -24.546 1.00 52.59 585 ILE A O 1
ATOM 4468 N N . THR A 1 586 ? -7.485 -16.872 -23.617 1.00 59.78 586 THR A N 1
ATOM 4469 C CA . THR A 1 586 ? -8.901 -16.494 -23.610 1.00 59.78 586 THR A CA 1
ATOM 4470 C C . THR A 1 586 ? -9.234 -15.726 -22.346 1.00 59.78 586 THR A C 1
ATOM 4472 O O . THR A 1 586 ? -8.890 -16.169 -21.244 1.00 59.78 586 THR A O 1
ATOM 4475 N N . THR A 1 587 ? -9.964 -14.626 -22.485 1.00 67.94 587 THR A N 1
ATOM 4476 C CA . THR A 1 587 ? -10.559 -13.969 -21.324 1.00 67.94 587 THR A CA 1
ATOM 4477 C C . THR A 1 587 ? -11.681 -14.862 -20.786 1.00 67.94 587 THR A C 1
ATOM 4479 O O . THR A 1 587 ? -12.506 -15.347 -21.565 1.00 67.94 587 THR A O 1
ATOM 4482 N N . PRO A 1 588 ? -11.740 -15.132 -19.467 1.00 74.50 588 PRO A N 1
ATOM 4483 C CA . PRO A 1 588 ? -12.859 -15.867 -18.899 1.00 74.50 588 PRO A CA 1
ATOM 4484 C C . PRO A 1 588 ? -14.173 -15.163 -19.258 1.00 74.50 588 PRO A C 1
ATOM 4486 O O . PRO A 1 588 ? -14.239 -13.938 -19.142 1.00 74.50 588 PRO A O 1
ATOM 4489 N N . PRO A 1 589 ? -15.224 -15.900 -19.658 1.00 84.38 589 PRO A N 1
ATOM 4490 C CA . PRO A 1 589 ? -16.491 -15.276 -20.001 1.00 84.38 589 PRO A CA 1
ATOM 4491 C C . PRO A 1 589 ? -17.026 -14.514 -18.792 1.00 84.38 589 PRO A C 1
ATOM 4493 O O . PRO A 1 589 ? -17.043 -15.044 -17.674 1.00 84.38 589 PRO A O 1
ATOM 4496 N N . TRP A 1 590 ? -17.490 -13.291 -19.026 1.00 89.62 590 TRP A N 1
ATOM 4497 C CA . TRP A 1 590 ? -18.142 -12.487 -18.007 1.00 89.62 590 TRP A CA 1
ATOM 4498 C C . TRP A 1 590 ? -19.404 -13.190 -17.528 1.00 89.62 590 TRP A C 1
ATOM 4500 O O . TRP A 1 590 ? -20.187 -13.732 -18.314 1.00 89.62 590 TRP A O 1
ATOM 4510 N N . ARG A 1 591 ? -19.590 -13.194 -16.214 1.00 89.88 591 ARG A N 1
ATOM 4511 C CA . ARG A 1 591 ? -20.753 -13.775 -15.550 1.00 89.88 591 ARG A CA 1
ATOM 4512 C C . ARG A 1 591 ? -21.335 -12.730 -14.627 1.00 89.88 591 ARG A C 1
ATOM 4514 O O . ARG A 1 591 ? -20.579 -11.941 -14.060 1.00 89.88 591 ARG A O 1
ATOM 4521 N N . VAL A 1 592 ? -22.651 -12.781 -14.454 1.00 87.50 592 VAL A N 1
ATOM 4522 C CA . VAL A 1 592 ? -23.326 -11.953 -13.460 1.00 87.50 592 VAL A CA 1
ATOM 4523 C C . VAL A 1 592 ? -22.701 -12.231 -12.105 1.00 87.50 592 VAL A C 1
ATOM 4525 O O . VAL A 1 592 ? -22.579 -13.385 -11.681 1.00 87.50 592 VAL A O 1
ATOM 4528 N N . ASP A 1 593 ? -22.280 -11.161 -11.444 1.00 80.50 593 ASP A N 1
ATOM 4529 C CA . ASP A 1 593 ? -21.837 -11.246 -10.068 1.00 80.50 593 ASP A CA 1
ATOM 4530 C C . ASP A 1 593 ? -23.068 -11.540 -9.195 1.00 80.50 593 ASP A C 1
ATOM 4532 O O . ASP A 1 593 ? -23.998 -10.731 -9.177 1.00 80.50 593 ASP A O 1
ATOM 4536 N N . PRO A 1 594 ? -23.109 -12.662 -8.452 1.00 76.75 594 PRO A N 1
ATOM 4537 C CA . PRO A 1 594 ? -24.265 -13.005 -7.623 1.00 76.75 594 PRO A CA 1
ATOM 4538 C C . PRO A 1 594 ? -24.586 -11.952 -6.558 1.00 76.75 594 PRO A C 1
ATOM 4540 O O . PRO A 1 594 ? -25.691 -11.930 -6.021 1.00 76.75 594 PRO A O 1
ATOM 4543 N N . SER A 1 595 ? -23.612 -11.106 -6.217 1.00 72.75 595 SER A N 1
ATOM 4544 C CA . SER A 1 595 ? -23.780 -10.029 -5.253 1.00 72.75 595 SER A CA 1
ATOM 4545 C C . SER A 1 595 ? -24.303 -8.732 -5.869 1.00 72.75 595 SER A C 1
ATOM 4547 O O . SER A 1 595 ? -24.633 -7.835 -5.092 1.00 72.75 595 SER A O 1
ATOM 4549 N N . PHE A 1 596 ? -24.377 -8.607 -7.200 1.00 80.06 596 PHE A N 1
ATOM 4550 C CA . PHE A 1 596 ? -24.762 -7.376 -7.892 1.00 80.06 596 PHE A CA 1
ATOM 4551 C C . PHE A 1 596 ? -26.177 -6.918 -7.524 1.00 80.06 596 PHE A C 1
ATOM 4553 O O . PHE A 1 596 ? -27.135 -7.692 -7.531 1.00 80.06 596 PHE A O 1
ATOM 4560 N N . ALA A 1 597 ? -26.302 -5.629 -7.220 1.00 80.31 597 ALA A N 1
ATOM 4561 C CA . ALA A 1 597 ? -27.565 -4.975 -6.917 1.00 80.31 597 ALA A CA 1
ATOM 4562 C C . ALA A 1 597 ? -27.612 -3.594 -7.598 1.00 80.31 597 ALA A C 1
ATOM 4564 O O . ALA A 1 597 ? -26.911 -2.687 -7.140 1.00 80.31 597 ALA A O 1
ATOM 4565 N N . PRO A 1 598 ? -28.433 -3.389 -8.649 1.00 78.12 598 PRO A N 1
ATOM 4566 C CA . PRO A 1 598 ? -28.454 -2.149 -9.430 1.00 78.12 598 PRO A CA 1
ATOM 4567 C C . PRO A 1 598 ? -28.601 -0.882 -8.582 1.00 78.12 598 PRO A C 1
ATOM 4569 O O . PRO A 1 598 ? -27.806 0.040 -8.704 1.00 78.12 598 PRO A O 1
ATOM 4572 N N . GLU A 1 599 ? -29.546 -0.856 -7.647 1.00 73.56 599 GLU A N 1
ATOM 4573 C CA . GLU A 1 599 ? -29.803 0.285 -6.759 1.00 73.56 599 GLU A CA 1
ATOM 4574 C C . GLU A 1 599 ? -28.667 0.596 -5.765 1.00 73.56 599 GLU A C 1
ATOM 4576 O O . GLU A 1 599 ? -28.656 1.662 -5.145 1.00 73.56 599 GLU A O 1
ATOM 4581 N N . ARG A 1 600 ? -27.718 -0.333 -5.595 1.00 74.69 600 ARG A N 1
ATOM 4582 C CA . ARG A 1 600 ? -26.537 -0.196 -4.733 1.00 74.69 600 ARG A CA 1
ATOM 4583 C C . ARG A 1 600 ? -25.279 0.132 -5.529 1.00 74.69 600 ARG A C 1
ATOM 4585 O O . ARG A 1 600 ? -24.458 0.925 -5.071 1.00 74.69 600 ARG A O 1
ATOM 4592 N N . ASP A 1 601 ? -25.099 -0.535 -6.661 1.00 76.06 601 ASP A N 1
ATOM 4593 C CA . ASP A 1 601 ? -23.835 -0.573 -7.397 1.00 76.06 601 ASP A CA 1
ATOM 4594 C C . ASP A 1 601 ? -23.822 0.373 -8.601 1.00 76.06 601 ASP A C 1
ATOM 4596 O O . ASP A 1 601 ? -22.743 0.765 -9.037 1.00 76.06 601 ASP A O 1
ATOM 4600 N N . LEU A 1 602 ? -24.996 0.794 -9.093 1.00 75.56 602 LEU A N 1
ATOM 4601 C CA . LEU A 1 602 ? -25.142 1.819 -10.126 1.00 75.56 602 LEU A CA 1
ATOM 4602 C C . LEU A 1 602 ? -25.629 3.122 -9.498 1.00 75.56 602 LEU A C 1
ATOM 4604 O O . LEU A 1 602 ? -26.754 3.217 -9.003 1.00 75.56 602 LEU A O 1
ATOM 4608 N N . ARG A 1 603 ? -24.775 4.142 -9.507 1.00 74.06 603 ARG A N 1
ATOM 4609 C CA . ARG A 1 603 ? -25.025 5.398 -8.791 1.00 74.06 603 ARG A CA 1
ATOM 4610 C C . ARG A 1 603 ? -24.735 6.585 -9.702 1.00 74.06 603 ARG A C 1
ATOM 4612 O O . ARG A 1 603 ? -23.635 6.713 -10.223 1.00 74.06 603 ARG A O 1
ATOM 4619 N N . GLU A 1 604 ? -25.725 7.453 -9.901 1.00 72.00 604 GLU A N 1
ATOM 4620 C CA . GLU A 1 604 ? -25.563 8.684 -10.699 1.00 72.00 604 GLU A CA 1
ATOM 4621 C C . GLU A 1 604 ? -24.611 9.690 -10.039 1.00 72.00 604 GLU A C 1
ATOM 4623 O O . GLU A 1 604 ? -24.010 10.520 -10.713 1.00 72.00 604 GLU A O 1
ATOM 4628 N N . ASP A 1 605 ? -24.467 9.601 -8.720 1.00 68.38 605 ASP A N 1
ATOM 4629 C CA . ASP A 1 605 ? -23.542 10.380 -7.905 1.00 68.38 605 ASP A CA 1
ATOM 4630 C C . ASP A 1 605 ? -22.190 9.682 -7.687 1.00 68.38 605 ASP A C 1
ATOM 4632 O O . ASP A 1 605 ? -21.358 10.209 -6.953 1.00 68.38 605 ASP A O 1
ATOM 4636 N N . ALA A 1 606 ? -21.944 8.522 -8.316 1.00 62.94 606 ALA A N 1
ATOM 4637 C CA . ALA A 1 606 ? -20.604 7.941 -8.335 1.00 62.94 606 ALA A CA 1
ATOM 4638 C C . ALA A 1 606 ? -19.639 8.875 -9.092 1.00 62.94 606 ALA A C 1
ATOM 4640 O O . ALA A 1 606 ? -20.020 9.422 -10.137 1.00 62.94 606 ALA A O 1
ATOM 4641 N N . PRO A 1 607 ? -18.398 9.056 -8.602 1.00 54.91 607 PRO A N 1
ATOM 4642 C CA . PRO A 1 607 ? -17.402 9.860 -9.295 1.00 54.91 607 PRO A CA 1
ATOM 4643 C C . PRO A 1 607 ? -17.169 9.279 -10.691 1.00 54.91 607 PRO A C 1
ATOM 4645 O O . PRO A 1 607 ? -16.840 8.105 -10.839 1.00 54.91 607 PRO A O 1
ATOM 4648 N N . ARG A 1 608 ? -17.365 10.102 -11.724 1.00 51.03 608 ARG A N 1
ATOM 4649 C CA . ARG A 1 608 ? -17.073 9.713 -13.105 1.00 51.03 608 ARG A CA 1
ATOM 4650 C C . ARG A 1 608 ? -15.558 9.652 -13.273 1.00 51.03 608 ARG A C 1
ATOM 4652 O O . ARG A 1 608 ? -14.878 10.634 -13.000 1.00 51.03 608 ARG A O 1
ATOM 4659 N N . THR A 1 609 ? -15.045 8.538 -13.778 1.00 48.03 609 THR A N 1
ATOM 4660 C CA . THR A 1 609 ? -13.637 8.370 -14.193 1.00 48.03 609 THR A CA 1
ATOM 4661 C C . THR A 1 609 ? -13.277 9.178 -15.443 1.00 48.03 609 THR A C 1
ATOM 4663 O O . THR A 1 609 ? -12.123 9.197 -15.856 1.00 48.03 609 THR A O 1
ATOM 4666 N N . THR A 1 610 ? -14.236 9.894 -16.033 1.00 40.84 610 THR A N 1
ATOM 4667 C CA . THR A 1 610 ? -14.022 10.754 -17.197 1.00 40.84 610 THR A CA 1
ATOM 4668 C C . THR A 1 610 ? -14.808 12.055 -17.063 1.00 40.84 610 THR A C 1
ATOM 4670 O O . THR A 1 610 ? -16.033 12.067 -17.232 1.00 40.84 610 THR A O 1
ATOM 4673 N N . GLN A 1 611 ? -14.097 13.148 -16.806 1.00 29.56 611 GLN A N 1
ATOM 4674 C CA . GLN A 1 611 ? -14.416 14.463 -17.353 1.00 29.56 611 GLN A CA 1
ATOM 4675 C C . GLN A 1 611 ? -13.093 15.200 -17.601 1.00 29.56 611 GLN A C 1
ATOM 4677 O O . GLN A 1 611 ? -12.470 15.671 -16.655 1.00 29.56 611 GLN A O 1
ATOM 4682 N N . ASP A 1 612 ? -12.747 15.218 -18.891 1.00 31.03 612 ASP A N 1
ATOM 4683 C CA . ASP A 1 612 ? -11.688 15.936 -19.619 1.00 31.03 612 ASP A CA 1
ATOM 4684 C C . ASP A 1 612 ? -10.213 15.606 -19.336 1.00 31.03 612 ASP A C 1
ATOM 4686 O O . ASP A 1 612 ? -9.672 15.972 -18.269 1.00 31.03 612 ASP A O 1
#